Protein AF-A0A9N9KT60-F1 (afdb_monomer_lite)

Radius of gyration: 38.09 Å; chains: 1; bounding box: 102×73×119 Å

Sequence (623 aa):
MNALSALSAADTALGFARRCEEIFPVCWDRQRRAEESPPPTPITPPEFSTECLLVSTRLYSTKSLHDNIRYYNENNTSTMSHNQLKNRVRADYPFQLEYRTRWNDNDMYQHMNNSVYNFLFDSVVNAYLIQECGLKPATSSQYGLVVHSHGDFFGSIAFPAVADLALRVKKLGKSSVTYEIGLFERGEEKVKAVGELVHVFVDRETGRPALNGMEERLKTGLTKIYIPLSPNTPLLCTSSSLGPLVCDTFDLRPRKLPLTMGSTIHHEEKVGVAGKIDSDEEARMQQVESIDEKSPIDTVPPSALPAKVFEAPEFIRNMTAEERVEVEARLKRKLDIRLMPMIVLMYIMNYLDRNNIAAAKLAGIETDLNLSDTEFQTSVSILFVGYLLMQVPSNLFLNKIGKPAIYLPSCMVVWGLISAATAACQNYGGLIACRFMLGFVEAAYFPGCLYYLSCWYTRKELGFRTAVFYSGALISGAFSGLIAAGIKSGMDGAHGLRAWRWLFIIEGAITVGIAAAAFFILPNFPNTTTWLTDEERRLAVWRLEEDIGQEDWVDSKKQSFKEGLKLAFSDVKTYVLMVLLFGIVASGTVTNFFPYVSVPVPISAFHLGWGDREDTNEKIAPW

InterPro domains:
  IPR011701 Major facilitator superfamily [PF07690] (344-597)
  IPR020846 Major facilitator superfamily domain [PS50850] (339-623)
  IPR029069 HotDog domain superfamily [SSF54637] (90-210)
  IPR036259 MFS transporter superfamily [G3DSA:1.20.1250.20] (329-536)
  IPR036259 MFS transporter superfamily [SSF103473] (322-595)

Organism: NCBI:txid746836

Secondary structure (DSSP, 8-state):
-HHHHHHHHHHHHHHHHHHHHHHHHHHHHHHHHHSSSPPPPPPPPPP----SS-SSS-SS-THHHHHHHHHHHHS-TTSPPHHHHHT--GGG-SEEEEEE--GGGB-TTSSB-HHHHHHHHHHHHHHHHHHTS---TTT-SEEEEEEEEEEEESS---TTPEEEEEEEEEEE-SSEEEEEEEEEETT--SEEEEEEEEEEEEETTTSS--TT-S-HHHHHHHHTTB----SS-----------------------------------------------SSSTTSS-------------PPP--------PPPHHHHTS-HHHHHHHHHHHHHHHHHHHHHHHHHHHHHHHHHHHHHHHHHHTTHHHHHT--HHHHHHHHHHHHHHHHHHHHHHHHHHHHH--HHHHHHHHHHHHHHHHHHHTT--SHHHHHHHHHHHHHHHTTHHHHHHHHHHTTS-HHHHHHHHHHHHHHHHHHHHHHHHHHHHHHHH-TTGGG--HHHHHHHHHHHHHHHHHHHHHHHS---GGG-SSS-HHHHHHHHHHHHHHHSS-----TTT--HHHHHHHHHH-HHHHHHHHHHHHHHHHHHHHHHHHHHHS---GGGGSS-SS--------PPP-

pLDDT: mean 70.3, std 26.86, range [19.84, 97.56]

Structure (mmCIF, N/CA/C/O backbone):
data_AF-A0A9N9KT60-F1
#
_entry.id   AF-A0A9N9KT60-F1
#
loop_
_atom_site.group_PDB
_atom_site.id
_atom_site.type_symbol
_atom_site.label_atom_id
_atom_site.label_alt_id
_atom_site.label_comp_id
_atom_site.label_asym_id
_atom_site.label_entity_id
_atom_site.label_seq_id
_atom_site.pdbx_PDB_ins_code
_atom_site.Cartn_x
_atom_site.Cartn_y
_atom_site.Cartn_z
_atom_site.occupancy
_atom_site.B_iso_or_equiv
_atom_site.auth_seq_id
_atom_site.auth_comp_id
_atom_site.auth_asym_id
_atom_site.auth_atom_id
_atom_site.pdbx_PDB_model_num
ATOM 1 N N . MET A 1 1 ? -11.075 -34.601 1.779 1.00 37.25 1 MET A N 1
ATOM 2 C CA . MET A 1 1 ? -9.702 -34.911 1.318 1.00 37.25 1 MET A CA 1
ATOM 3 C C . MET A 1 1 ? -8.693 -33.766 1.493 1.00 37.25 1 MET A C 1
ATOM 5 O O . MET A 1 1 ? -7.516 -34.075 1.538 1.00 37.25 1 MET A O 1
ATOM 9 N N . ASN A 1 2 ? -9.093 -32.500 1.706 1.00 39.75 2 ASN A N 1
ATOM 10 C CA . ASN A 1 2 ? -8.143 -31.365 1.767 1.00 39.75 2 ASN A CA 1
ATOM 11 C C . ASN A 1 2 ? -7.704 -30.914 3.181 1.00 39.75 2 ASN A C 1
ATOM 13 O O . ASN A 1 2 ? -6.847 -30.047 3.295 1.00 39.75 2 ASN A O 1
ATOM 17 N N . ALA A 1 3 ? -8.251 -31.492 4.259 1.00 29.56 3 ALA A N 1
ATOM 18 C CA . ALA A 1 3 ? -7.809 -31.195 5.632 1.00 29.56 3 ALA A CA 1
ATOM 19 C C . ALA A 1 3 ? -6.598 -32.050 6.061 1.00 29.56 3 ALA A C 1
ATOM 21 O O . ALA A 1 3 ? -5.699 -31.568 6.742 1.00 29.56 3 ALA A O 1
ATOM 22 N N . LEU A 1 4 ? -6.528 -33.303 5.593 1.00 28.27 4 LEU A N 1
ATOM 23 C CA . LEU A 1 4 ? -5.442 -34.237 5.918 1.00 28.27 4 LEU A CA 1
ATOM 24 C C . LEU A 1 4 ? -4.111 -33.866 5.240 1.00 28.27 4 LEU A C 1
ATOM 26 O O . LEU A 1 4 ? -3.049 -34.096 5.810 1.00 28.27 4 LEU A O 1
ATOM 30 N N . SER A 1 5 ? -4.151 -33.235 4.062 1.00 31.89 5 SER A N 1
ATOM 31 C CA . SER A 1 5 ? -2.949 -32.754 3.366 1.00 31.89 5 SER A CA 1
ATOM 32 C C . SER A 1 5 ? -2.346 -31.500 4.011 1.00 31.89 5 SER A C 1
ATOM 34 O O . SER A 1 5 ? -1.130 -31.337 4.000 1.00 31.89 5 SER A O 1
ATOM 36 N N . ALA A 1 6 ? -3.176 -30.634 4.606 1.00 34.56 6 ALA A N 1
ATOM 37 C CA . ALA A 1 6 ? -2.720 -29.444 5.327 1.00 34.56 6 ALA A CA 1
ATOM 38 C C . ALA A 1 6 ? -2.095 -29.801 6.687 1.00 34.56 6 ALA A C 1
ATOM 40 O O . ALA A 1 6 ? -1.053 -29.257 7.039 1.00 34.56 6 ALA A O 1
ATOM 41 N N . LEU A 1 7 ? -2.677 -30.775 7.399 1.00 32.62 7 LEU A N 1
ATOM 42 C CA . LEU A 1 7 ? -2.100 -31.343 8.624 1.00 32.62 7 LEU A CA 1
ATOM 43 C C . LEU A 1 7 ? -0.757 -32.036 8.351 1.00 32.62 7 LEU A C 1
ATOM 45 O O . LEU A 1 7 ? 0.217 -31.772 9.044 1.00 32.62 7 LEU A O 1
ATOM 49 N N . SER A 1 8 ? -0.655 -32.815 7.269 1.00 30.48 8 SER A N 1
ATOM 50 C CA . SER A 1 8 ? 0.608 -33.455 6.872 1.00 30.48 8 SER A CA 1
ATOM 51 C C . SER A 1 8 ? 1.714 -32.445 6.523 1.00 30.48 8 SER A C 1
ATOM 53 O O . SER A 1 8 ? 2.874 -32.658 6.880 1.00 30.48 8 SER A O 1
ATOM 55 N N . ALA A 1 9 ? 1.379 -31.329 5.869 1.00 36.56 9 ALA A N 1
ATOM 56 C CA . ALA A 1 9 ? 2.341 -30.271 5.558 1.00 36.56 9 ALA A CA 1
ATOM 57 C C . ALA A 1 9 ? 2.773 -29.482 6.809 1.00 36.56 9 ALA A C 1
ATOM 59 O O . ALA A 1 9 ? 3.954 -29.154 6.942 1.00 36.56 9 ALA A O 1
ATOM 60 N N . ALA A 1 10 ? 1.849 -29.231 7.744 1.00 37.25 10 ALA A N 1
ATOM 61 C CA . ALA A 1 10 ? 2.145 -28.600 9.029 1.00 37.25 10 ALA A CA 1
ATOM 62 C C . ALA A 1 10 ? 3.043 -29.487 9.909 1.00 37.25 10 ALA A C 1
ATOM 64 O O . ALA A 1 10 ? 4.040 -28.998 10.435 1.00 37.25 10 ALA A O 1
ATOM 65 N N . ASP A 1 11 ? 2.775 -30.794 9.975 1.00 35.06 11 ASP A N 1
ATOM 66 C CA . ASP A 1 11 ? 3.613 -31.761 10.698 1.00 35.06 11 ASP A CA 1
ATOM 67 C C . ASP A 1 11 ? 5.013 -31.889 10.081 1.00 35.06 11 ASP A C 1
ATOM 69 O O . ASP A 1 11 ? 6.009 -32.022 10.793 1.00 35.06 11 ASP A O 1
ATOM 73 N N . THR A 1 12 ? 5.119 -31.779 8.753 1.00 39.88 12 THR A N 1
ATOM 74 C CA . THR A 1 12 ? 6.415 -31.788 8.056 1.00 39.88 12 THR A CA 1
ATOM 75 C C . THR A 1 12 ? 7.217 -30.513 8.347 1.00 39.88 12 THR A C 1
ATOM 77 O O . THR A 1 12 ? 8.428 -30.583 8.561 1.00 39.88 12 THR A O 1
ATOM 80 N N . ALA A 1 13 ? 6.554 -29.354 8.424 1.00 36.59 13 ALA A N 1
ATOM 81 C CA . ALA A 1 13 ? 7.180 -28.078 8.775 1.00 36.59 13 ALA A CA 1
ATOM 82 C C . ALA A 1 13 ? 7.612 -28.021 10.253 1.00 36.59 13 ALA A C 1
ATOM 84 O O . ALA A 1 13 ? 8.724 -27.584 10.549 1.00 36.59 13 ALA A O 1
ATOM 85 N N . LEU A 1 14 ? 6.788 -28.537 11.173 1.00 40.00 14 LEU A N 1
ATOM 86 C CA . LEU A 1 14 ? 7.138 -28.701 12.590 1.00 40.00 14 LEU A CA 1
ATOM 87 C C . LEU A 1 14 ? 8.281 -29.708 12.787 1.00 40.00 14 LEU A C 1
ATOM 89 O O . LEU A 1 14 ? 9.169 -29.485 13.610 1.00 40.00 14 LEU A O 1
ATOM 93 N N . GLY A 1 15 ? 8.307 -30.788 12.001 1.00 32.34 15 GLY A N 1
ATOM 94 C CA . GLY A 1 15 ? 9.401 -31.759 11.996 1.00 32.34 15 GLY A CA 1
ATOM 95 C C . GLY A 1 15 ? 10.727 -31.181 11.488 1.00 32.34 15 GLY A C 1
ATOM 96 O O . GLY A 1 15 ? 11.787 -31.531 12.008 1.00 32.34 15 GLY A O 1
ATOM 97 N N . PHE A 1 16 ? 10.683 -30.272 10.510 1.00 36.06 16 PHE A N 1
ATOM 98 C CA . PHE A 1 16 ? 11.863 -29.550 10.029 1.00 36.06 16 PHE A CA 1
ATOM 99 C C . PHE A 1 16 ? 12.355 -28.520 11.057 1.00 36.06 16 PHE A C 1
ATOM 101 O O . PHE A 1 16 ? 13.548 -28.482 11.351 1.00 36.06 16 PHE A O 1
ATOM 108 N N . ALA A 1 17 ? 11.443 -27.766 11.682 1.00 37.75 17 ALA A N 1
ATOM 109 C CA . ALA A 1 17 ? 11.772 -26.813 12.743 1.00 37.75 17 ALA A CA 1
ATOM 110 C C . ALA A 1 17 ? 12.437 -27.491 13.957 1.00 37.75 17 ALA A C 1
ATOM 112 O O . ALA A 1 17 ? 13.467 -27.013 14.428 1.00 37.75 17 ALA A O 1
ATOM 113 N N . ARG A 1 18 ? 11.938 -28.660 14.390 1.00 36.78 18 ARG A N 1
ATOM 114 C CA . ARG A 1 18 ? 12.568 -29.448 15.468 1.00 36.78 18 ARG A CA 1
ATOM 115 C C . ARG A 1 18 ? 13.970 -29.950 15.113 1.00 36.78 18 ARG A C 1
ATOM 117 O O . ARG A 1 18 ? 14.851 -29.931 15.962 1.00 36.78 18 ARG A O 1
ATOM 124 N N . ARG A 1 19 ? 14.223 -30.344 13.856 1.00 38.53 19 ARG A N 1
ATOM 125 C CA . ARG A 1 19 ? 15.587 -30.712 13.416 1.00 38.53 19 ARG A CA 1
ATOM 126 C C . ARG A 1 19 ? 16.529 -29.512 13.363 1.00 38.53 19 ARG A C 1
ATOM 128 O O . ARG A 1 19 ? 17.721 -29.672 13.599 1.00 38.53 19 ARG A O 1
ATOM 135 N N . CYS A 1 20 ? 16.023 -28.317 13.068 1.00 36.75 20 CYS A N 1
ATOM 136 C CA . CYS A 1 20 ? 16.818 -27.092 13.136 1.00 36.75 20 CYS A CA 1
ATOM 137 C C . CYS A 1 20 ? 17.174 -26.711 14.586 1.00 36.75 20 CYS A C 1
ATOM 139 O O . CYS A 1 20 ? 18.294 -26.255 14.821 1.00 36.75 20 CYS A O 1
ATOM 141 N N . GLU A 1 21 ? 16.284 -26.961 15.553 1.00 40.12 21 GLU A N 1
ATOM 142 C CA . GLU A 1 21 ? 16.563 -26.784 16.989 1.00 40.12 21 GLU A CA 1
ATOM 143 C C . GLU A 1 21 ? 17.628 -27.761 17.520 1.00 40.12 21 GLU A C 1
ATOM 145 O O . GLU A 1 21 ? 18.407 -27.386 18.391 1.00 40.12 21 GLU A O 1
ATOM 150 N N . GLU A 1 22 ? 17.741 -28.973 16.966 1.00 42.12 22 GLU A N 1
ATOM 151 C CA . GLU A 1 22 ? 18.789 -29.940 17.344 1.00 42.12 22 GLU A CA 1
ATOM 152 C C . GLU A 1 22 ? 20.184 -29.586 16.786 1.00 42.12 22 GLU A C 1
ATOM 154 O O . GLU A 1 22 ? 21.204 -29.957 17.370 1.00 42.12 22 GLU A O 1
ATOM 159 N N . ILE A 1 23 ? 20.258 -28.846 15.672 1.00 42.62 23 ILE A N 1
ATOM 160 C CA . ILE A 1 23 ? 21.524 -28.477 15.006 1.00 42.62 23 ILE A CA 1
ATOM 161 C C . ILE A 1 23 ? 22.126 -27.189 15.596 1.00 42.62 23 ILE A C 1
ATOM 163 O O . ILE A 1 23 ? 23.350 -27.034 15.646 1.00 42.62 23 ILE A O 1
ATOM 167 N N . PHE A 1 24 ? 21.283 -26.278 16.088 1.00 35.66 24 PHE A N 1
ATOM 168 C CA . PHE A 1 24 ? 21.702 -24.976 16.616 1.00 35.66 24 PHE A CA 1
ATOM 169 C C . PHE A 1 24 ? 22.724 -25.050 17.776 1.00 35.66 24 PHE A C 1
ATOM 171 O O . PHE A 1 24 ? 23.719 -24.322 17.721 1.00 35.66 24 PHE A O 1
ATOM 178 N N . PRO A 1 25 ? 22.584 -25.948 18.775 1.00 39.69 25 PRO A N 1
ATOM 179 C CA . PRO A 1 25 ? 23.552 -26.085 19.868 1.00 39.69 25 PRO A CA 1
ATOM 180 C C . PRO A 1 25 ? 24.926 -26.577 19.393 1.00 39.69 25 PRO A C 1
ATOM 182 O O . PRO A 1 25 ? 25.958 -26.131 19.891 1.00 39.69 25 PRO A O 1
ATOM 185 N N . VAL A 1 26 ? 24.955 -27.454 18.383 1.00 44.00 26 VAL A N 1
ATOM 186 C CA . VAL A 1 26 ? 26.191 -28.050 17.847 1.00 44.00 26 VAL A CA 1
ATOM 187 C C . VAL A 1 26 ? 26.995 -27.032 17.031 1.00 44.00 26 VAL A C 1
ATOM 189 O O . VAL A 1 26 ? 28.226 -27.020 17.093 1.00 44.00 26 VAL A O 1
ATOM 192 N N . CYS A 1 27 ? 26.316 -26.149 16.292 1.00 36.75 27 CYS A N 1
ATOM 193 C CA . CYS A 1 27 ? 26.954 -25.031 15.593 1.00 36.75 27 CYS A CA 1
ATOM 194 C C . CYS A 1 27 ? 27.453 -23.953 16.569 1.00 36.75 27 CYS A C 1
ATOM 196 O O . CYS A 1 27 ? 28.562 -23.446 16.396 1.00 36.75 27 CYS A O 1
ATOM 198 N N . TRP A 1 28 ? 26.687 -23.671 17.626 1.00 37.22 28 TRP A N 1
ATOM 199 C CA . TRP A 1 28 ? 27.040 -22.693 18.657 1.00 37.22 28 TRP A CA 1
ATOM 200 C C . TRP A 1 28 ? 28.289 -23.101 19.462 1.00 37.22 28 TRP A C 1
ATOM 202 O O . TRP A 1 28 ? 29.203 -22.296 19.642 1.00 37.22 28 TRP A O 1
ATOM 212 N N . ASP A 1 29 ? 28.416 -24.377 19.846 1.00 37.28 29 ASP A N 1
ATOM 213 C CA . ASP A 1 29 ? 29.601 -24.898 20.554 1.00 37.28 29 ASP A CA 1
ATOM 214 C C . ASP A 1 29 ? 30.867 -24.975 19.686 1.00 37.28 29 ASP A C 1
ATOM 216 O O . ASP A 1 29 ? 31.990 -25.054 20.202 1.00 37.28 29 ASP A O 1
ATOM 220 N N . ARG A 1 30 ? 30.712 -24.969 18.357 1.00 35.38 30 ARG A N 1
ATOM 221 C CA . ARG A 1 30 ? 31.836 -24.916 17.414 1.00 35.38 30 ARG A CA 1
ATOM 222 C C . ARG A 1 30 ? 32.370 -23.495 17.257 1.00 35.38 30 ARG A C 1
ATOM 224 O O . ARG A 1 30 ? 33.575 -23.319 17.118 1.00 35.38 30 ARG A O 1
ATOM 231 N N . GLN A 1 31 ? 31.481 -22.507 17.325 1.00 33.47 31 GLN A N 1
ATOM 232 C CA . GLN A 1 31 ? 31.816 -21.088 17.242 1.00 33.47 31 GLN A CA 1
ATOM 233 C C . GLN A 1 31 ? 32.456 -20.589 18.547 1.00 33.47 31 GLN A C 1
ATOM 235 O O . GLN A 1 31 ? 33.482 -19.920 18.506 1.00 33.47 31 GLN A O 1
ATOM 240 N N . ARG A 1 32 ? 31.962 -21.056 19.702 1.00 32.38 32 ARG A N 1
ATOM 241 C CA . ARG A 1 32 ? 32.547 -20.768 21.022 1.00 32.38 32 ARG A CA 1
ATOM 242 C C . ARG A 1 32 ? 33.983 -21.287 21.178 1.00 32.38 32 ARG A C 1
ATOM 244 O O . ARG A 1 32 ? 34.832 -20.601 21.728 1.00 32.38 32 ARG A O 1
ATOM 251 N N . ARG A 1 33 ? 34.283 -22.475 20.633 1.00 34.97 33 ARG A N 1
ATOM 252 C CA . ARG A 1 33 ? 35.643 -23.052 20.638 1.00 34.97 33 ARG A CA 1
ATOM 253 C C . ARG A 1 33 ? 36.630 -22.338 19.710 1.00 34.97 33 ARG A C 1
ATOM 255 O O . ARG A 1 33 ? 37.832 -22.483 19.901 1.00 34.97 33 ARG A O 1
ATOM 262 N N . ALA A 1 34 ? 36.147 -21.588 18.718 1.00 39.56 34 ALA A N 1
ATOM 263 C CA . ALA A 1 34 ? 36.998 -20.781 17.843 1.00 39.56 34 ALA A CA 1
ATOM 264 C C . ALA A 1 34 ? 37.395 -19.432 18.479 1.00 39.56 34 ALA A C 1
ATOM 266 O O . ALA A 1 34 ? 38.388 -18.839 18.069 1.00 39.56 34 ALA A O 1
ATOM 267 N N . GLU A 1 35 ? 36.661 -18.966 19.494 1.00 38.12 35 GLU A N 1
ATOM 268 C CA . GLU A 1 35 ? 36.920 -17.698 20.196 1.00 38.12 35 GLU A CA 1
ATOM 269 C C . GLU A 1 35 ? 37.897 -17.835 21.384 1.00 38.12 35 GLU A C 1
ATOM 271 O O . GLU A 1 35 ? 38.380 -16.830 21.897 1.00 38.12 35 GLU A O 1
ATOM 276 N N . GLU A 1 36 ? 38.249 -19.058 21.801 1.00 36.78 36 GLU A N 1
ATOM 277 C CA . GLU A 1 36 ? 39.153 -19.316 22.940 1.00 36.78 36 GLU A CA 1
ATOM 278 C C . GLU A 1 36 ? 40.657 -19.361 22.576 1.00 36.78 36 GLU A C 1
ATOM 280 O O . GLU A 1 36 ? 41.501 -19.553 23.453 1.00 36.78 36 GLU A O 1
ATOM 285 N N . SER A 1 37 ? 41.038 -19.159 21.309 1.00 32.53 37 SER A N 1
ATOM 286 C CA . SER A 1 37 ? 42.454 -19.070 20.904 1.00 32.53 37 SER A CA 1
ATOM 287 C C . SER A 1 37 ? 42.997 -17.629 20.974 1.00 32.53 37 SER A C 1
ATOM 289 O O . SER A 1 37 ? 42.342 -16.718 20.467 1.00 32.53 37 SER A O 1
ATOM 291 N N . PRO A 1 38 ? 44.195 -17.391 21.551 1.00 34.97 38 PRO A N 1
ATOM 292 C CA . PRO A 1 38 ? 44.741 -16.043 21.718 1.00 34.97 38 PRO A CA 1
ATOM 293 C C . PRO A 1 38 ? 45.112 -15.394 20.368 1.00 34.97 38 PRO A C 1
ATOM 295 O O . PRO A 1 38 ? 45.556 -16.095 19.455 1.00 34.97 38 PRO A O 1
ATOM 298 N N . PRO A 1 39 ? 44.966 -14.062 20.223 1.00 34.59 39 PRO A N 1
ATOM 299 C CA . PRO A 1 39 ? 45.158 -13.380 18.946 1.00 34.59 39 PRO A CA 1
ATOM 300 C C . PRO A 1 39 ? 46.648 -13.263 18.575 1.00 34.59 39 PRO A C 1
ATOM 302 O O . PRO A 1 39 ? 47.471 -12.969 19.448 1.00 34.59 39 PRO A O 1
ATOM 305 N N . PRO A 1 40 ? 47.027 -13.423 17.291 1.00 32.31 40 PRO A N 1
ATOM 306 C CA . PRO A 1 40 ? 48.353 -13.043 16.829 1.00 32.31 40 PRO A CA 1
ATOM 307 C C . PRO A 1 40 ? 48.471 -11.511 16.718 1.00 32.31 40 PRO A C 1
ATOM 309 O O . PRO A 1 40 ? 47.504 -10.797 16.458 1.00 32.31 40 PRO A O 1
ATOM 312 N N . THR A 1 41 ? 49.687 -11.017 16.938 1.00 31.31 41 THR A N 1
ATOM 313 C CA . THR A 1 41 ? 50.103 -9.603 16.918 1.00 31.31 41 THR A CA 1
ATOM 314 C C . THR A 1 41 ? 49.738 -8.849 15.627 1.00 31.31 41 THR A C 1
ATOM 316 O O . THR A 1 41 ? 49.777 -9.446 14.550 1.00 31.31 41 THR A O 1
ATOM 319 N N . PRO A 1 42 ? 49.455 -7.530 15.697 1.00 30.47 42 PRO A N 1
ATOM 320 C CA . PRO A 1 42 ? 48.937 -6.764 14.567 1.00 30.47 42 PRO A CA 1
ATOM 321 C C . PRO A 1 42 ? 50.037 -6.422 13.554 1.00 30.47 42 PRO A C 1
ATOM 323 O O . PRO A 1 42 ? 51.008 -5.738 13.875 1.00 30.47 42 PRO A O 1
ATOM 326 N N . ILE A 1 43 ? 49.845 -6.865 12.312 1.00 28.28 43 ILE A N 1
ATOM 327 C CA . ILE A 1 43 ? 50.570 -6.388 11.131 1.00 28.28 43 ILE A CA 1
ATOM 328 C C . ILE A 1 43 ? 49.713 -5.278 10.507 1.00 28.28 43 ILE A C 1
ATOM 330 O O . ILE A 1 43 ? 48.517 -5.454 10.281 1.00 28.28 43 ILE A O 1
ATOM 334 N N . THR A 1 44 ? 50.318 -4.117 10.277 1.00 29.55 44 THR A N 1
ATOM 335 C CA . THR A 1 44 ? 49.714 -2.936 9.642 1.00 29.55 44 THR A CA 1
ATOM 336 C C . THR A 1 44 ? 49.264 -3.223 8.200 1.00 29.55 44 THR A C 1
ATOM 338 O O . THR A 1 44 ? 50.045 -3.822 7.459 1.00 29.55 44 THR A O 1
ATOM 341 N N . PRO A 1 45 ? 48.078 -2.763 7.753 1.00 26.77 45 PRO A N 1
ATOM 342 C CA . PRO A 1 45 ? 47.661 -2.880 6.356 1.00 26.77 45 PRO A CA 1
ATOM 343 C C . PRO A 1 45 ? 48.160 -1.691 5.504 1.00 26.77 45 PRO A C 1
ATOM 345 O O . PRO A 1 45 ? 48.287 -0.584 6.035 1.00 26.77 45 PRO A O 1
ATOM 348 N N . PRO A 1 46 ? 48.416 -1.881 4.193 1.00 27.56 46 PRO A N 1
ATOM 349 C CA . PRO A 1 46 ? 48.685 -0.788 3.267 1.00 27.56 46 PRO A CA 1
ATOM 350 C C . PRO A 1 46 ? 47.383 -0.118 2.800 1.00 27.56 46 PRO A C 1
ATOM 352 O O . PRO A 1 46 ? 46.309 -0.719 2.772 1.00 27.56 46 PRO A O 1
ATOM 355 N N . GLU A 1 47 ? 47.517 1.156 2.446 1.00 29.56 47 GLU A N 1
ATOM 356 C CA . GLU A 1 47 ? 46.463 2.086 2.050 1.00 29.56 47 GLU A CA 1
ATOM 357 C C . GLU A 1 47 ? 45.701 1.629 0.794 1.00 29.56 47 GLU A C 1
ATOM 359 O O . GLU A 1 47 ? 46.290 1.414 -0.264 1.00 29.56 47 GLU A O 1
ATOM 364 N N . PHE A 1 48 ? 44.369 1.569 0.893 1.00 23.56 48 PHE A N 1
ATOM 365 C CA . PHE A 1 48 ? 43.470 1.635 -0.257 1.00 23.56 48 PHE A CA 1
ATOM 366 C C . PHE A 1 48 ? 42.384 2.691 -0.020 1.00 23.56 48 PHE A C 1
ATOM 368 O O . PHE A 1 48 ? 41.805 2.815 1.058 1.00 23.56 48 PHE A O 1
ATOM 375 N N . SER A 1 49 ? 42.174 3.461 -1.081 1.00 25.33 49 SER A N 1
ATOM 376 C CA . SER A 1 49 ? 41.407 4.693 -1.257 1.00 25.33 49 SER A CA 1
ATOM 377 C C . SER A 1 49 ? 40.039 4.787 -0.567 1.00 25.33 49 SER A C 1
ATOM 379 O O . SER A 1 49 ? 39.089 4.061 -0.867 1.00 25.33 49 SER A O 1
ATOM 381 N N . THR A 1 50 ? 39.925 5.815 0.266 1.00 28.62 50 THR A N 1
ATOM 382 C CA . THR A 1 50 ? 38.724 6.321 0.930 1.00 28.62 50 THR A CA 1
ATOM 383 C C . THR A 1 50 ? 37.816 7.091 -0.043 1.00 28.62 50 THR A C 1
ATOM 385 O O . THR A 1 50 ? 37.877 8.313 -0.083 1.00 28.62 50 THR A O 1
ATOM 388 N N . GLU A 1 51 ? 36.937 6.422 -0.801 1.00 29.08 51 GLU A N 1
ATOM 389 C CA . GLU A 1 51 ? 35.838 7.129 -1.507 1.00 29.08 51 GLU A CA 1
ATOM 390 C C . GLU A 1 51 ? 34.441 6.479 -1.444 1.00 29.08 51 GLU A C 1
ATOM 392 O O . GLU A 1 51 ? 33.465 7.123 -1.815 1.00 29.08 51 GLU A O 1
ATOM 397 N N . CYS A 1 52 ? 34.254 5.284 -0.871 1.00 25.14 52 CYS A N 1
ATOM 398 C CA . CYS A 1 52 ? 32.918 4.650 -0.829 1.00 25.14 52 CYS A CA 1
ATOM 399 C C . CYS A 1 52 ? 32.145 4.758 0.503 1.00 25.14 52 CYS A C 1
ATOM 401 O O . CYS A 1 52 ? 31.039 4.234 0.600 1.00 25.14 52 CYS A O 1
ATOM 403 N N . LEU A 1 53 ? 32.650 5.480 1.513 1.00 26.50 53 LEU A N 1
ATOM 404 C CA . LEU A 1 53 ? 31.963 5.667 2.810 1.00 26.50 53 LEU A CA 1
ATOM 405 C C . LEU A 1 53 ? 31.604 7.133 3.133 1.00 26.50 53 LEU A C 1
ATOM 407 O O . LEU A 1 53 ? 31.400 7.494 4.290 1.00 26.50 53 LEU A O 1
ATOM 411 N N . LEU A 1 54 ? 31.505 7.987 2.106 1.00 26.62 54 LEU A N 1
ATOM 412 C CA . LEU A 1 54 ? 31.285 9.436 2.234 1.00 26.62 54 LEU A CA 1
ATOM 413 C C . LEU A 1 54 ? 30.085 9.958 1.419 1.00 26.62 54 LEU A C 1
ATOM 415 O O . LEU A 1 54 ? 30.170 11.003 0.779 1.00 26.62 54 LEU A O 1
ATOM 419 N N . VAL A 1 55 ? 28.933 9.277 1.477 1.00 28.17 55 VAL A N 1
ATOM 420 C CA . VAL A 1 55 ? 27.670 9.820 0.915 1.00 28.17 55 VAL A CA 1
ATOM 421 C C . VAL A 1 55 ? 26.541 9.980 1.953 1.00 28.17 55 VAL A C 1
ATOM 423 O O . VAL A 1 55 ? 25.548 10.636 1.667 1.00 28.17 55 VAL A O 1
ATOM 426 N N . SER A 1 56 ? 26.714 9.548 3.211 1.00 26.84 56 SER A N 1
ATOM 427 C CA . SER A 1 56 ? 25.723 9.809 4.285 1.00 26.84 56 SER A CA 1
ATOM 428 C C . SER A 1 56 ? 26.161 10.842 5.339 1.00 26.84 56 SER A C 1
ATOM 430 O O . SER A 1 56 ? 25.377 11.185 6.222 1.00 26.84 56 SER A O 1
ATOM 432 N N . THR A 1 57 ? 27.386 11.368 5.267 1.00 27.86 57 THR A N 1
ATOM 433 C CA . THR A 1 57 ? 27.994 12.209 6.326 1.00 27.86 57 THR A CA 1
ATOM 434 C C . THR A 1 57 ? 28.477 13.576 5.831 1.00 27.86 57 THR A C 1
ATOM 436 O O . THR A 1 57 ? 29.322 14.211 6.454 1.00 27.86 57 THR A O 1
ATOM 439 N N . ARG A 1 58 ? 27.911 14.087 4.730 1.00 26.41 58 ARG A N 1
ATOM 440 C CA . ARG A 1 58 ? 28.182 15.441 4.204 1.00 26.41 58 ARG A CA 1
ATOM 441 C C . ARG A 1 58 ? 27.040 16.430 4.467 1.00 26.41 58 ARG A C 1
ATOM 443 O O . ARG A 1 58 ? 26.635 17.155 3.569 1.00 26.41 58 ARG A O 1
ATOM 450 N N . LEU A 1 59 ? 26.540 16.489 5.705 1.00 28.56 59 LEU A N 1
ATOM 451 C CA . LEU A 1 59 ? 25.661 17.588 6.145 1.00 28.56 59 LEU A CA 1
ATOM 452 C C . LEU A 1 59 ? 25.935 18.144 7.553 1.00 28.56 59 LEU A C 1
ATOM 454 O O . LEU A 1 59 ? 25.254 19.075 7.964 1.00 28.56 59 LEU A O 1
ATOM 458 N N . TYR A 1 60 ? 26.973 17.690 8.263 1.00 26.33 60 TYR A N 1
ATOM 459 C CA . TYR A 1 60 ? 27.379 18.329 9.518 1.00 26.33 60 TYR A CA 1
ATOM 460 C C . TYR A 1 60 ? 28.876 18.629 9.526 1.00 26.33 60 TYR A C 1
ATOM 462 O O . TYR A 1 60 ? 29.724 17.743 9.551 1.00 26.33 60 TYR A O 1
ATOM 470 N N . SER A 1 61 ? 29.179 19.926 9.477 1.00 29.53 61 SER A N 1
ATOM 471 C CA . SER A 1 61 ? 30.500 20.516 9.684 1.00 29.53 61 SER A CA 1
ATOM 472 C C . SER A 1 61 ? 31.133 19.984 10.977 1.00 29.53 61 SER A C 1
ATOM 474 O O . SER A 1 61 ? 30.710 20.321 12.083 1.00 29.53 61 SER A O 1
ATOM 476 N N . THR A 1 62 ? 32.176 19.165 10.847 1.00 34.16 62 THR A N 1
ATOM 477 C CA . THR A 1 62 ? 32.914 18.539 11.959 1.00 34.16 62 THR A CA 1
ATOM 478 C C . THR A 1 62 ? 33.771 19.520 12.767 1.00 34.16 62 THR A C 1
ATOM 480 O O . THR A 1 62 ? 34.266 19.158 13.832 1.00 34.16 62 THR A O 1
ATOM 483 N N . LYS A 1 63 ? 33.886 20.785 12.338 1.00 28.98 63 LYS A N 1
ATOM 484 C CA . LYS A 1 63 ? 34.502 21.853 13.145 1.00 28.98 63 LYS A CA 1
ATOM 485 C C . LYS A 1 63 ? 33.594 22.335 14.279 1.00 28.98 63 LYS A C 1
ATOM 487 O O . LYS A 1 63 ? 34.086 22.679 15.344 1.00 28.98 63 LYS A O 1
ATOM 492 N N . SER A 1 64 ? 32.272 22.269 14.098 1.00 35.31 64 SER A N 1
ATOM 493 C CA . SER A 1 64 ? 31.322 22.745 15.110 1.00 35.31 64 SER A CA 1
ATOM 494 C C . SER A 1 64 ? 31.258 21.843 16.342 1.00 35.31 64 SER A C 1
ATOM 496 O O . SER A 1 64 ? 30.921 22.330 17.411 1.00 35.31 64 SER A O 1
ATOM 498 N N . LEU A 1 65 ? 31.559 20.543 16.232 1.00 31.81 65 LEU A N 1
ATOM 499 C CA . LEU A 1 65 ? 31.363 19.606 17.343 1.00 31.81 65 LEU A CA 1
ATOM 500 C C . LEU A 1 65 ? 32.447 19.744 18.425 1.00 31.81 65 LEU A C 1
ATOM 502 O O . LEU A 1 65 ? 32.129 19.746 19.609 1.00 31.81 65 LEU A O 1
ATOM 506 N N . HIS A 1 66 ? 33.713 19.913 18.028 1.00 34.53 66 HIS A N 1
ATOM 507 C CA . HIS A 1 66 ? 34.813 20.126 18.977 1.00 34.53 66 HIS A CA 1
ATOM 508 C C . HIS A 1 66 ? 34.726 21.503 19.648 1.00 34.53 66 HIS A C 1
ATOM 510 O O . HIS A 1 66 ? 34.935 21.600 20.857 1.00 34.53 66 HIS A O 1
ATOM 516 N N . ASP A 1 67 ? 34.336 22.538 18.898 1.00 34.69 67 ASP A N 1
ATOM 517 C CA . ASP A 1 67 ? 34.128 23.878 19.452 1.00 34.69 67 ASP A CA 1
ATOM 518 C C . ASP A 1 67 ? 32.874 23.935 20.342 1.00 34.69 67 ASP A C 1
ATOM 520 O O . ASP A 1 67 ? 32.909 24.572 21.392 1.00 34.69 67 ASP A O 1
ATOM 524 N N . ASN A 1 68 ? 31.808 23.189 20.017 1.00 38.03 68 ASN A N 1
ATOM 525 C CA . ASN A 1 68 ? 30.622 23.080 20.874 1.00 38.03 68 ASN A CA 1
ATOM 526 C C . ASN A 1 68 ? 30.906 22.319 22.172 1.00 38.03 68 ASN A C 1
ATOM 528 O O . ASN A 1 68 ? 30.426 22.744 23.216 1.00 38.03 68 ASN A O 1
ATOM 532 N N . ILE A 1 69 ? 31.703 21.243 22.149 1.00 42.09 69 ILE A N 1
ATOM 533 C CA . ILE A 1 69 ? 32.091 20.512 23.370 1.00 42.09 69 ILE A CA 1
ATOM 534 C C . ILE A 1 69 ? 32.969 21.392 24.274 1.00 42.09 69 ILE A C 1
ATOM 536 O O . ILE A 1 69 ? 32.811 21.379 25.496 1.00 42.09 69 ILE A O 1
ATOM 540 N N . ARG A 1 70 ? 33.860 22.205 23.691 1.00 31.23 70 ARG A N 1
ATOM 541 C CA . ARG A 1 70 ? 34.693 23.152 24.447 1.00 31.23 70 ARG A CA 1
ATOM 542 C C . ARG A 1 70 ? 33.868 24.309 25.021 1.00 31.23 70 ARG A C 1
ATOM 544 O O . ARG A 1 70 ? 34.003 24.620 26.199 1.00 31.23 70 ARG A O 1
ATOM 551 N N . TYR A 1 71 ? 32.937 24.856 24.236 1.00 33.47 71 TYR A N 1
ATOM 552 C CA . TYR A 1 71 ? 32.005 25.901 24.670 1.00 33.47 71 TYR A CA 1
ATOM 553 C C . TYR A 1 71 ? 31.032 25.418 25.762 1.00 33.47 71 TYR A C 1
ATOM 555 O O . TYR A 1 71 ? 30.700 26.186 26.666 1.00 33.47 71 TYR A O 1
ATOM 563 N N . TYR A 1 72 ? 30.613 24.144 25.729 1.00 33.09 72 TYR A N 1
ATOM 564 C CA . TYR A 1 72 ? 29.748 23.547 26.759 1.00 33.09 72 TYR A CA 1
ATOM 565 C C . TYR A 1 72 ? 30.472 23.363 28.100 1.00 33.09 72 TYR A C 1
ATOM 567 O O . TYR A 1 72 ? 29.879 23.584 29.155 1.00 33.09 72 TYR A O 1
ATOM 575 N N . ASN A 1 73 ? 31.758 22.998 28.068 1.00 35.34 73 ASN A N 1
ATOM 576 C CA . ASN A 1 73 ? 32.552 22.768 29.278 1.00 35.34 73 ASN A CA 1
ATOM 577 C C . ASN A 1 73 ? 33.059 24.064 29.935 1.00 35.34 73 ASN A C 1
ATOM 579 O O . ASN A 1 73 ? 33.272 24.080 31.145 1.00 35.34 73 ASN A O 1
ATOM 583 N N . GLU A 1 74 ? 33.237 25.152 29.179 1.00 35.47 74 GLU A N 1
ATOM 584 C CA . GLU A 1 74 ? 33.813 26.402 29.703 1.00 35.47 74 GLU A CA 1
ATOM 585 C C . GLU A 1 74 ? 32.774 27.379 30.297 1.00 35.47 74 GLU A C 1
ATOM 587 O O . GLU A 1 74 ? 33.148 28.232 31.100 1.00 35.47 74 GLU A O 1
ATOM 592 N N . ASN A 1 75 ? 31.473 27.235 29.994 1.00 31.12 75 ASN A N 1
ATOM 593 C CA . ASN A 1 75 ? 30.442 28.219 30.380 1.00 31.12 75 ASN A CA 1
ATOM 594 C C . ASN A 1 75 ? 29.358 27.732 31.365 1.00 31.12 75 ASN A C 1
ATOM 596 O O . ASN A 1 75 ? 28.483 28.520 31.724 1.00 31.12 75 ASN A O 1
ATOM 600 N N . ASN A 1 76 ? 29.395 26.480 31.838 1.00 33.34 76 ASN A N 1
ATOM 601 C CA . ASN A 1 76 ? 28.359 25.926 32.725 1.00 33.34 76 ASN A CA 1
ATOM 602 C C . ASN A 1 76 ? 28.897 25.574 34.126 1.00 33.34 76 ASN A C 1
ATOM 604 O O . ASN A 1 76 ? 28.941 24.423 34.550 1.00 33.34 76 ASN A O 1
ATOM 608 N N . THR A 1 77 ? 29.252 26.592 34.910 1.00 35.34 77 THR A N 1
ATOM 609 C CA . THR A 1 77 ? 29.614 26.492 36.341 1.00 35.34 77 THR A CA 1
ATOM 610 C C . THR A 1 77 ? 28.415 26.191 37.263 1.00 35.34 77 THR A C 1
ATOM 612 O O . THR A 1 77 ? 28.353 26.652 38.401 1.00 35.34 77 THR A O 1
ATOM 615 N N . SER A 1 78 ? 27.434 25.409 36.797 1.00 43.12 78 SER A N 1
ATOM 616 C CA . SER A 1 78 ? 26.269 25.000 37.602 1.00 43.12 78 SER A CA 1
ATOM 617 C C . SER A 1 78 ? 25.651 23.645 37.218 1.00 43.12 78 SER A C 1
ATOM 619 O O . SER A 1 78 ? 24.521 23.341 37.605 1.00 43.12 78 SER A O 1
ATOM 621 N N . THR A 1 79 ? 26.384 22.785 36.506 1.00 51.06 79 THR A N 1
ATOM 622 C CA . THR A 1 79 ? 25.995 21.381 36.309 1.00 51.06 79 THR A CA 1
ATOM 623 C C . THR A 1 79 ? 26.642 20.543 37.412 1.00 51.06 79 THR A C 1
ATOM 625 O O . THR A 1 79 ? 27.862 20.559 37.567 1.00 51.06 79 THR A O 1
ATOM 628 N N . MET A 1 80 ? 25.840 19.845 38.227 1.00 60.94 80 MET A N 1
ATOM 629 C CA . MET A 1 80 ? 26.391 18.895 39.201 1.00 60.94 80 MET A CA 1
ATOM 630 C C . MET A 1 80 ? 27.241 17.861 38.470 1.00 60.94 80 MET A C 1
ATOM 632 O O . MET A 1 80 ? 26.867 17.394 37.396 1.00 60.94 80 MET A O 1
ATOM 636 N N . SER A 1 81 ? 28.384 17.506 39.050 1.00 71.75 81 SER A N 1
ATOM 637 C CA . SER A 1 81 ? 29.268 16.520 38.434 1.00 71.75 81 SER A CA 1
ATOM 638 C C . SER A 1 81 ? 28.561 15.165 38.323 1.00 71.75 81 SER A C 1
ATOM 640 O O . SER A 1 81 ? 27.805 14.772 39.213 1.00 71.75 81 SER A O 1
ATOM 642 N N . HIS A 1 82 ? 28.847 14.418 37.257 1.00 76.38 82 HIS A N 1
ATOM 643 C CA . HIS A 1 82 ? 28.296 13.079 37.014 1.00 76.38 82 HIS A CA 1
ATOM 644 C C . HIS A 1 82 ? 28.451 12.139 38.236 1.00 76.38 82 HIS A C 1
ATOM 646 O O . HIS A 1 82 ? 27.557 11.360 38.560 1.00 76.38 82 HIS A O 1
ATOM 652 N N . ASN A 1 83 ? 29.540 12.290 39.002 1.00 78.88 83 ASN A N 1
ATOM 653 C CA . ASN A 1 83 ? 29.775 11.550 40.247 1.00 78.88 83 ASN A CA 1
ATOM 654 C C . ASN A 1 83 ? 28.796 11.906 41.379 1.00 78.88 83 ASN A C 1
ATOM 656 O O . ASN A 1 83 ? 28.448 11.039 42.174 1.00 78.88 83 ASN A O 1
ATOM 660 N N . GLN A 1 84 ? 28.338 13.157 41.470 1.00 84.69 84 GLN A N 1
ATOM 661 C CA . GLN A 1 84 ? 27.332 13.557 42.460 1.00 84.69 84 GLN A CA 1
ATOM 662 C C . GLN A 1 84 ? 25.954 12.986 42.119 1.00 84.69 84 GLN A C 1
ATOM 664 O O . GLN A 1 84 ? 25.235 12.562 43.020 1.00 84.69 84 GLN A O 1
ATOM 669 N N . LEU A 1 85 ? 25.602 12.929 40.831 1.00 88.69 85 LEU A N 1
ATOM 670 C CA . LEU A 1 85 ? 24.337 12.348 40.375 1.00 88.69 85 LEU A CA 1
ATOM 671 C C . LEU A 1 85 ? 24.278 10.835 40.618 1.00 88.69 85 LEU A C 1
ATOM 673 O O . LEU A 1 85 ? 23.246 10.329 41.045 1.00 88.69 85 LEU A O 1
ATOM 677 N N . LYS A 1 86 ? 25.399 10.126 40.458 1.00 90.19 86 LYS A N 1
ATOM 678 C CA . LYS A 1 86 ? 25.503 8.687 40.751 1.00 90.19 86 LYS A CA 1
ATOM 679 C C . LYS A 1 86 ? 25.243 8.328 42.223 1.00 90.19 86 LYS A C 1
ATOM 681 O O . LYS A 1 86 ? 24.898 7.189 42.523 1.00 90.19 86 LYS A O 1
ATOM 686 N N . ASN A 1 87 ? 25.398 9.292 43.132 1.00 90.62 87 ASN A N 1
ATOM 687 C CA . ASN A 1 87 ? 25.180 9.114 44.570 1.00 90.62 87 ASN A CA 1
ATOM 688 C C . ASN A 1 87 ? 23.765 9.514 45.020 1.00 90.62 87 ASN A C 1
ATOM 690 O O . ASN A 1 87 ? 23.514 9.601 46.221 1.00 90.62 87 ASN A O 1
ATOM 694 N N . ARG A 1 88 ? 22.845 9.784 44.084 1.00 91.69 88 ARG A N 1
ATOM 695 C CA . ARG A 1 88 ? 21.448 10.078 44.413 1.00 91.69 88 ARG A CA 1
ATOM 696 C C . ARG A 1 88 ? 20.772 8.880 45.062 1.00 91.69 88 ARG A C 1
ATOM 698 O O . ARG A 1 88 ? 20.934 7.744 44.622 1.00 91.69 88 ARG A O 1
ATOM 705 N N . VAL A 1 89 ? 19.968 9.171 46.078 1.00 92.56 89 VAL A N 1
ATOM 706 C CA . VAL A 1 89 ? 19.167 8.187 46.812 1.00 92.56 89 VAL A CA 1
ATOM 707 C C . VAL A 1 89 ? 17.688 8.532 46.715 1.00 92.56 89 VAL A C 1
ATOM 709 O O . VAL A 1 89 ? 17.321 9.687 46.520 1.00 92.56 89 VAL A O 1
ATOM 712 N N . ARG A 1 90 ? 16.810 7.542 46.892 1.00 91.00 90 ARG A N 1
ATOM 713 C CA . ARG A 1 90 ? 15.345 7.726 46.821 1.00 91.00 90 ARG A CA 1
ATOM 714 C C . ARG A 1 90 ? 14.823 8.804 47.777 1.00 91.00 90 ARG A C 1
ATOM 716 O O . ARG A 1 90 ? 13.869 9.497 47.445 1.00 91.00 90 ARG A O 1
ATOM 723 N N . ALA A 1 91 ? 15.464 8.963 48.937 1.00 90.50 91 ALA A N 1
ATOM 724 C CA . ALA A 1 91 ? 15.108 9.967 49.941 1.00 90.50 91 ALA A CA 1
ATOM 725 C C . ALA A 1 91 ? 15.324 11.420 49.469 1.00 90.50 91 ALA A C 1
ATOM 727 O O . ALA A 1 91 ? 14.734 12.335 50.036 1.00 90.50 91 ALA A O 1
ATOM 728 N N . ASP A 1 92 ? 16.112 11.636 48.410 1.00 91.38 92 ASP A N 1
ATOM 729 C CA . ASP A 1 92 ? 16.330 12.960 47.817 1.00 91.38 92 ASP A CA 1
ATOM 730 C C . ASP A 1 92 ? 15.108 13.487 47.039 1.00 91.38 92 ASP A C 1
ATOM 732 O O . ASP A 1 92 ? 15.130 14.631 46.570 1.00 91.38 92 ASP A O 1
ATOM 736 N N . TYR A 1 93 ? 14.076 12.655 46.858 1.00 94.69 93 TYR A N 1
ATOM 737 C CA . TYR A 1 93 ? 12.919 12.904 46.004 1.00 94.69 93 TYR A CA 1
ATOM 738 C C . TYR A 1 93 ? 11.615 12.738 46.803 1.00 94.69 93 TYR A C 1
ATOM 740 O O . TYR A 1 93 ? 11.309 11.626 47.243 1.00 94.69 93 TYR A O 1
ATOM 748 N N . PRO A 1 94 ? 10.813 13.805 46.991 1.00 94.31 94 PRO A N 1
ATOM 749 C CA . PRO A 1 94 ? 9.607 13.719 47.817 1.00 94.31 94 PRO A CA 1
ATOM 750 C C . PRO A 1 94 ? 8.439 12.979 47.155 1.00 94.31 94 PRO A C 1
ATOM 752 O O . PRO A 1 94 ? 7.530 12.547 47.859 1.00 94.31 94 PRO A O 1
ATOM 755 N N . PHE A 1 95 ? 8.435 12.842 45.825 1.00 96.62 95 PHE A N 1
ATOM 756 C CA . PHE A 1 95 ? 7.399 12.110 45.098 1.00 96.62 95 PHE A CA 1
ATOM 757 C C . PHE A 1 95 ? 7.966 10.844 44.466 1.00 96.62 95 PHE A C 1
ATOM 759 O O . PHE A 1 95 ? 9.058 10.872 43.899 1.00 96.62 95 PHE A O 1
ATOM 766 N N . GLN A 1 96 ? 7.213 9.747 44.546 1.00 94.56 96 GLN A N 1
ATOM 767 C CA . GLN A 1 96 ? 7.589 8.450 43.991 1.00 94.56 96 GLN A CA 1
ATOM 768 C C . GLN A 1 96 ? 6.400 7.809 43.275 1.00 94.56 96 GLN A C 1
ATOM 770 O O . GLN A 1 96 ? 5.261 7.917 43.727 1.00 94.56 96 GLN A O 1
ATOM 775 N N . LEU A 1 97 ? 6.682 7.128 42.170 1.00 95.44 97 LEU A N 1
ATOM 776 C CA . LEU A 1 97 ? 5.717 6.409 41.352 1.00 95.44 97 LEU A CA 1
ATOM 777 C C . LEU A 1 97 ? 6.317 5.071 40.918 1.00 95.44 97 LEU A C 1
ATOM 779 O O . LEU A 1 97 ? 7.413 5.025 40.362 1.00 95.44 97 LEU A O 1
ATOM 783 N N . GLU A 1 98 ? 5.587 3.986 41.154 1.00 95.00 98 GLU A N 1
ATOM 784 C CA . GLU A 1 98 ? 5.994 2.648 40.725 1.00 95.00 98 GLU A CA 1
ATOM 785 C C . GLU A 1 98 ? 5.675 2.443 39.236 1.00 95.00 98 GLU A C 1
ATOM 787 O O . GLU A 1 98 ? 4.570 2.738 38.775 1.00 95.00 98 GLU A O 1
ATOM 792 N N . TYR A 1 99 ? 6.628 1.886 38.489 1.00 95.00 99 TYR A N 1
ATOM 793 C CA . TYR A 1 99 ? 6.444 1.426 37.119 1.00 95.00 99 TYR A CA 1
ATOM 794 C C . TYR A 1 99 ? 6.912 -0.022 36.970 1.00 95.00 99 TYR A C 1
ATOM 796 O O . TYR A 1 99 ? 8.096 -0.348 37.080 1.00 95.00 99 TYR A O 1
ATOM 804 N N . ARG A 1 100 ? 5.973 -0.917 36.664 1.00 95.75 100 ARG A N 1
ATOM 805 C CA . ARG A 1 100 ? 6.293 -2.308 36.347 1.00 95.75 100 ARG A CA 1
ATOM 806 C C . ARG A 1 100 ? 6.719 -2.412 34.886 1.00 95.75 100 ARG A C 1
ATOM 808 O O . ARG A 1 100 ? 5.921 -2.121 33.996 1.00 95.75 100 ARG A O 1
ATOM 815 N N . THR A 1 101 ? 7.957 -2.845 34.651 1.00 93.06 101 THR A N 1
ATOM 816 C CA . THR A 1 101 ? 8.473 -3.006 33.287 1.00 93.06 101 THR A CA 1
ATOM 817 C C . THR A 1 101 ? 7.678 -4.056 32.511 1.00 93.06 101 THR A C 1
ATOM 819 O O . THR A 1 101 ? 7.116 -5.002 33.074 1.00 93.06 101 THR A O 1
ATOM 822 N N . ARG A 1 102 ? 7.620 -3.876 31.194 1.00 93.25 102 ARG A N 1
ATOM 823 C CA . ARG A 1 102 ? 6.990 -4.780 30.228 1.00 93.25 102 ARG A CA 1
ATOM 824 C C . ARG A 1 102 ? 8.070 -5.428 29.376 1.00 93.25 102 ARG A C 1
ATOM 826 O O . ARG A 1 102 ? 9.111 -4.826 29.144 1.00 93.25 102 ARG A O 1
ATOM 833 N N . TRP A 1 103 ? 7.786 -6.600 28.813 1.00 89.81 103 TRP A N 1
ATOM 834 C CA . TRP A 1 103 ? 8.697 -7.252 27.862 1.00 89.81 103 TRP A CA 1
ATOM 835 C C . TRP A 1 103 ? 9.123 -6.318 26.713 1.00 89.81 103 TRP A C 1
ATOM 837 O O . TRP A 1 103 ? 10.289 -6.275 26.345 1.00 89.81 103 TRP A O 1
ATOM 847 N N . ASN A 1 104 ? 8.189 -5.504 26.209 1.00 92.69 104 ASN A N 1
ATOM 848 C CA . ASN A 1 104 ? 8.426 -4.538 25.131 1.00 92.69 104 ASN A CA 1
ATOM 849 C C . ASN A 1 104 ? 9.275 -3.318 25.540 1.00 92.69 104 ASN A C 1
ATOM 851 O O . ASN A 1 104 ? 9.613 -2.501 24.689 1.00 92.69 104 ASN A O 1
ATOM 855 N N . ASP A 1 105 ? 9.579 -3.150 26.829 1.00 91.06 105 ASP A N 1
ATOM 856 C CA . ASP A 1 105 ? 10.462 -2.074 27.281 1.00 91.06 105 ASP A CA 1
ATOM 857 C C . ASP A 1 105 ? 11.944 -2.430 27.055 1.00 91.06 105 ASP A C 1
ATOM 859 O O . ASP A 1 105 ? 12.782 -1.527 27.016 1.00 91.06 105 ASP A O 1
ATOM 863 N N . ASN A 1 106 ? 12.263 -3.720 26.873 1.00 93.00 106 ASN A N 1
ATOM 864 C CA . ASN A 1 106 ? 13.613 -4.192 26.582 1.00 93.00 106 ASN A CA 1
ATOM 865 C C . ASN A 1 106 ? 13.960 -4.014 25.092 1.00 93.00 106 ASN A C 1
ATOM 867 O O . ASN A 1 106 ? 13.143 -4.265 24.206 1.00 93.00 106 ASN A O 1
ATOM 871 N N . ASP A 1 107 ? 15.196 -3.618 24.811 1.00 89.31 107 ASP A N 1
ATOM 872 C CA . ASP A 1 107 ? 15.785 -3.620 23.478 1.00 89.31 107 ASP A CA 1
ATOM 873 C C . ASP A 1 107 ? 16.376 -4.996 23.106 1.00 89.31 107 ASP A C 1
ATOM 875 O O . ASP A 1 107 ? 16.312 -5.968 23.865 1.00 89.31 107 ASP A O 1
ATOM 879 N N . MET A 1 108 ? 16.972 -5.086 21.911 1.00 89.06 108 MET A N 1
ATOM 880 C CA . MET A 1 108 ? 17.600 -6.321 21.420 1.00 89.06 108 MET A CA 1
ATOM 881 C C . MET A 1 108 ? 18.793 -6.791 22.269 1.00 89.06 108 MET A C 1
ATOM 883 O O . MET A 1 108 ? 19.207 -7.941 22.144 1.00 89.06 108 MET A O 1
ATOM 887 N N . TYR A 1 109 ? 19.337 -5.917 23.120 1.00 87.94 109 TYR A N 1
ATOM 888 C CA . TYR A 1 109 ? 20.460 -6.196 24.009 1.00 87.94 109 TYR A CA 1
ATOM 889 C C . TYR A 1 109 ? 20.006 -6.586 25.422 1.00 87.94 109 TYR A C 1
ATOM 891 O O . TYR A 1 109 ? 20.841 -6.725 26.309 1.00 87.94 109 TYR A O 1
ATOM 899 N N . GLN A 1 110 ? 18.702 -6.822 25.624 1.00 83.56 110 GLN A N 1
ATOM 900 C CA . GLN A 1 110 ? 18.105 -7.204 26.910 1.00 83.56 110 GLN A CA 1
ATOM 901 C C . GLN A 1 110 ? 18.205 -6.112 27.990 1.00 83.56 110 GLN A C 1
ATOM 903 O O . GLN A 1 110 ? 18.154 -6.402 29.186 1.00 83.56 110 GLN A O 1
ATOM 908 N N . HIS A 1 111 ? 18.307 -4.849 27.582 1.00 88.00 111 HIS A N 1
ATOM 909 C CA . HIS A 1 111 ? 18.306 -3.686 28.469 1.00 88.00 111 HIS A CA 1
ATOM 910 C C . HIS A 1 111 ? 17.071 -2.830 28.203 1.00 88.00 111 HIS A C 1
ATOM 912 O O . HIS A 1 111 ? 16.548 -2.844 27.092 1.00 88.00 111 HIS A O 1
ATOM 918 N N . MET A 1 112 ? 16.579 -2.067 29.183 1.00 92.31 112 MET A N 1
ATOM 919 C CA . MET A 1 112 ? 15.521 -1.095 28.893 1.00 92.31 112 MET A CA 1
ATOM 920 C C . MET A 1 112 ? 16.005 -0.106 27.830 1.00 92.31 112 MET A C 1
ATOM 922 O O . MET A 1 112 ? 17.073 0.492 27.957 1.00 92.31 112 MET A O 1
ATOM 926 N N . ASN A 1 113 ? 15.200 0.080 26.788 1.00 92.81 113 ASN A N 1
ATOM 927 C CA . ASN A 1 113 ? 15.534 0.982 25.698 1.00 92.81 113 ASN A CA 1
ATOM 928 C C . ASN A 1 113 ? 15.642 2.432 26.209 1.00 92.81 113 ASN A C 1
ATOM 930 O O . ASN A 1 113 ? 14.772 2.914 26.938 1.00 92.81 113 ASN A O 1
ATOM 934 N N . ASN A 1 114 ? 16.663 3.170 25.769 1.00 89.31 114 ASN A N 1
ATOM 935 C CA . ASN A 1 114 ? 16.877 4.580 26.122 1.00 89.31 114 ASN A CA 1
ATOM 936 C C . ASN A 1 114 ? 15.652 5.481 25.859 1.00 89.31 114 ASN A C 1
ATOM 938 O O . ASN A 1 114 ? 15.429 6.455 26.583 1.00 89.31 114 ASN A O 1
ATOM 942 N N . SER A 1 115 ? 14.824 5.178 24.852 1.00 90.12 115 SER A N 1
ATOM 943 C CA . SER A 1 115 ? 13.580 5.921 24.618 1.00 90.12 115 SER A CA 1
ATOM 944 C C . SER A 1 115 ? 12.564 5.718 25.744 1.00 90.12 115 SER A C 1
ATOM 946 O O . SER A 1 115 ? 11.843 6.651 26.089 1.00 90.12 115 SER A O 1
ATOM 948 N N . VAL A 1 116 ? 12.529 4.528 26.353 1.00 93.81 116 VAL A N 1
ATOM 949 C CA . VAL A 1 116 ? 11.633 4.203 27.472 1.00 93.81 116 VAL A CA 1
ATOM 950 C C . VAL A 1 116 ? 11.988 5.030 28.700 1.00 93.81 116 VAL A C 1
ATOM 952 O O . VAL A 1 116 ? 11.087 5.598 29.303 1.00 93.81 116 VAL A O 1
ATOM 955 N N . TYR A 1 117 ? 13.272 5.224 29.011 1.00 93.19 117 TYR A N 1
ATOM 956 C CA . TYR A 1 117 ? 13.685 6.126 30.095 1.00 93.19 117 TYR A CA 1
ATOM 957 C C . TYR A 1 117 ? 13.115 7.544 29.931 1.00 93.19 117 TYR A C 1
ATOM 959 O O . TYR A 1 117 ? 12.562 8.098 30.880 1.00 93.19 117 TYR A O 1
ATOM 967 N N . ASN A 1 118 ? 13.170 8.107 28.719 1.00 91.12 118 ASN A N 1
ATOM 968 C CA . ASN A 1 118 ? 12.602 9.430 28.440 1.00 91.12 118 ASN A CA 1
ATOM 969 C C . ASN A 1 118 ? 11.073 9.451 28.598 1.00 91.12 118 ASN A C 1
ATOM 971 O O . ASN A 1 118 ? 10.531 10.397 29.170 1.00 91.12 118 ASN A O 1
ATOM 975 N N . PHE A 1 119 ? 10.376 8.396 28.157 1.00 93.56 119 PHE A N 1
ATOM 976 C CA . PHE A 1 119 ? 8.935 8.261 28.394 1.00 93.56 119 PHE A CA 1
ATOM 977 C C . PHE A 1 119 ? 8.601 8.197 29.888 1.00 93.56 119 PHE A C 1
ATOM 979 O O . PHE A 1 119 ? 7.612 8.791 30.315 1.00 93.56 119 PHE A O 1
ATOM 986 N N . LEU A 1 120 ? 9.418 7.513 30.692 1.00 95.25 120 LEU A N 1
ATOM 987 C CA . LEU A 1 120 ? 9.222 7.418 32.139 1.00 95.25 120 LEU A CA 1
ATOM 988 C C . LEU A 1 120 ? 9.458 8.763 32.838 1.00 95.25 120 LEU A C 1
ATOM 990 O O . LEU A 1 120 ? 8.677 9.120 33.723 1.00 95.25 120 LEU A O 1
ATOM 994 N N . PHE A 1 121 ? 10.467 9.535 32.417 1.00 95.06 121 PHE A N 1
ATOM 995 C CA . PHE A 1 121 ? 10.701 10.892 32.927 1.00 95.06 121 PHE A CA 1
ATOM 996 C C . PHE A 1 121 ? 9.498 11.809 32.681 1.00 95.06 121 PHE A C 1
ATOM 998 O O . PHE A 1 121 ? 9.035 12.479 33.603 1.00 95.06 121 PHE A O 1
ATOM 1005 N N . ASP A 1 122 ? 8.955 11.808 31.464 1.00 94.25 122 ASP A N 1
ATOM 1006 C CA . ASP A 1 122 ? 7.770 12.605 31.135 1.00 94.25 122 ASP A CA 1
ATOM 1007 C C . ASP A 1 122 ? 6.519 12.108 31.884 1.00 94.25 122 ASP A C 1
ATOM 1009 O O . ASP A 1 122 ? 5.739 12.898 32.423 1.00 94.25 122 ASP A O 1
ATOM 1013 N N . SER A 1 123 ? 6.359 10.786 32.002 1.00 94.88 123 SER A N 1
ATOM 1014 C CA . SER A 1 123 ? 5.204 10.168 32.662 1.00 94.88 123 SER A CA 1
ATOM 1015 C C . SER A 1 123 ? 5.118 10.518 34.145 1.00 94.88 123 SER A C 1
ATOM 1017 O O . SER A 1 123 ? 4.038 10.869 34.617 1.00 94.88 123 SER A O 1
ATOM 1019 N N . VAL A 1 124 ? 6.230 10.467 34.893 1.00 96.94 124 VAL A N 1
ATOM 1020 C CA . VAL A 1 124 ? 6.213 10.795 36.331 1.00 96.94 124 VAL A CA 1
ATOM 1021 C C . VAL A 1 124 ? 5.934 12.279 36.573 1.00 96.94 124 VAL A C 1
ATOM 1023 O O . VAL A 1 124 ? 5.180 12.620 37.487 1.00 96.94 124 VAL A O 1
ATOM 1026 N N . VAL A 1 125 ? 6.468 13.165 35.723 1.00 96.75 125 VAL A N 1
ATOM 1027 C CA . VAL A 1 125 ? 6.190 14.607 35.787 1.00 96.75 125 VAL A CA 1
ATOM 1028 C C . VAL A 1 125 ? 4.706 14.863 35.539 1.00 96.75 125 VAL A C 1
ATOM 1030 O O . VAL A 1 125 ? 4.054 15.530 36.342 1.00 96.75 125 VAL A O 1
ATOM 1033 N N . ASN A 1 126 ? 4.137 14.303 34.470 1.00 95.81 126 ASN A N 1
ATOM 1034 C CA . ASN A 1 126 ? 2.725 14.502 34.150 1.00 95.81 126 ASN A CA 1
ATOM 1035 C C . ASN A 1 126 ? 1.789 13.852 35.177 1.00 95.81 126 ASN A C 1
ATOM 1037 O O . ASN A 1 126 ? 0.775 14.455 35.529 1.00 95.81 126 ASN A O 1
ATOM 1041 N N . ALA A 1 127 ? 2.139 12.681 35.716 1.00 96.50 127 ALA A N 1
ATOM 1042 C CA . ALA A 1 127 ? 1.390 12.053 36.801 1.00 96.50 127 ALA A CA 1
ATOM 1043 C C . ALA A 1 127 ? 1.299 12.984 38.019 1.00 96.50 127 ALA A C 1
ATOM 1045 O O . ALA A 1 127 ? 0.198 13.234 38.512 1.00 96.50 127 ALA A O 1
ATOM 1046 N N . TYR A 1 128 ? 2.422 13.577 38.436 1.00 97.31 128 TYR A N 1
ATOM 1047 C CA . TYR A 1 128 ? 2.441 14.547 39.530 1.00 97.31 128 TYR A CA 1
ATOM 1048 C C . TYR A 1 128 ? 1.619 15.802 39.209 1.00 97.31 128 TYR A C 1
ATOM 1050 O O . TYR A 1 128 ? 0.811 16.252 40.022 1.00 97.31 128 TYR A O 1
ATOM 1058 N N . LEU A 1 129 ? 1.771 16.359 38.003 1.00 96.38 129 LEU A N 1
ATOM 1059 C CA . LEU A 1 129 ? 1.028 17.550 37.587 1.00 96.38 129 LEU A CA 1
ATOM 1060 C C . LEU A 1 129 ? -0.493 17.325 37.596 1.00 96.38 129 LEU A C 1
ATOM 1062 O O . LEU A 1 129 ? -1.254 18.213 37.986 1.00 96.38 129 LEU A O 1
ATOM 1066 N N . ILE A 1 130 ? -0.949 16.142 37.190 1.00 95.25 130 ILE A N 1
ATOM 1067 C CA . ILE A 1 130 ? -2.373 15.794 37.173 1.00 95.25 130 ILE A CA 1
ATOM 1068 C C . ILE A 1 130 ? -2.889 15.560 38.597 1.00 95.25 130 ILE A C 1
ATOM 1070 O O . ILE A 1 130 ? -3.924 16.113 38.972 1.00 95.25 130 ILE A O 1
ATOM 1074 N N . GLN A 1 131 ? -2.170 14.763 39.390 1.00 94.19 131 GLN A N 1
ATOM 1075 C CA . GLN A 1 131 ? -2.614 14.330 40.717 1.00 94.19 131 GLN A CA 1
ATOM 1076 C C . GLN A 1 131 ? -2.521 15.453 41.757 1.00 94.19 131 GLN A C 1
ATOM 1078 O O . GLN A 1 131 ? -3.487 15.716 42.471 1.00 94.19 131 GLN A O 1
ATOM 1083 N N . GLU A 1 132 ? -1.389 16.158 41.808 1.00 94.69 132 GLU A N 1
ATOM 1084 C CA . GLU A 1 132 ? -1.063 17.097 42.889 1.00 94.69 132 GLU A CA 1
ATOM 1085 C C . GLU A 1 132 ? -1.204 18.568 42.487 1.00 94.69 132 GLU A C 1
ATOM 1087 O O . GLU A 1 132 ? -1.543 19.412 43.322 1.00 94.69 132 GLU A O 1
ATOM 1092 N N . CYS A 1 133 ? -0.987 18.898 41.209 1.00 94.00 133 CYS A N 1
ATOM 1093 C CA . CYS A 1 133 ? -1.110 20.272 40.708 1.00 94.00 133 CYS A CA 1
ATOM 1094 C C . CYS A 1 133 ? -2.477 20.575 40.072 1.00 94.00 133 CYS A C 1
ATOM 1096 O O . CYS A 1 133 ? -2.781 21.738 39.806 1.00 94.00 133 CYS A O 1
ATOM 1098 N N . GLY A 1 134 ? -3.326 19.562 39.857 1.00 89.62 134 GLY A N 1
ATOM 1099 C CA . GLY A 1 134 ? -4.663 19.719 39.276 1.00 89.62 134 GLY A CA 1
ATOM 1100 C C . GLY A 1 134 ? -4.675 20.059 37.782 1.00 89.62 134 GLY A C 1
ATOM 1101 O O . GLY A 1 134 ? -5.683 20.573 37.290 1.00 89.62 134 GLY A O 1
ATOM 1102 N N . LEU A 1 135 ? -3.580 19.787 37.065 1.00 92.19 135 LEU A N 1
ATOM 1103 C CA . LEU A 1 135 ? -3.490 19.983 35.622 1.00 92.19 135 LEU A CA 1
ATOM 1104 C C . LEU A 1 135 ? -4.419 18.993 34.903 1.00 92.19 135 LEU A C 1
ATOM 1106 O O . LEU A 1 135 ? -4.358 17.787 35.122 1.00 92.19 135 LEU A O 1
ATOM 1110 N N . LYS A 1 136 ? -5.267 19.494 34.005 1.00 92.44 136 LYS A N 1
ATOM 1111 C CA . LYS A 1 136 ? -6.128 18.691 33.132 1.00 92.44 136 LYS A CA 1
ATOM 1112 C C . LYS A 1 136 ? -5.669 18.883 31.685 1.00 92.44 136 LYS A C 1
ATOM 1114 O O . LYS A 1 136 ? -6.029 19.897 31.083 1.00 92.44 136 LYS A O 1
ATOM 1119 N N . PRO A 1 137 ? -4.922 17.935 31.088 1.00 88.25 137 PRO A N 1
ATOM 1120 C CA . PRO A 1 137 ? -4.296 18.122 29.774 1.00 88.25 137 PRO A CA 1
ATOM 1121 C C . PRO A 1 137 ? -5.248 18.555 28.651 1.00 88.25 137 PRO A C 1
ATOM 1123 O O . PRO A 1 137 ? -4.844 19.292 27.756 1.00 88.25 137 PRO A O 1
ATOM 1126 N N . ALA A 1 138 ? -6.521 18.159 28.697 1.00 88.44 138 ALA A N 1
ATOM 1127 C CA . ALA A 1 138 ? -7.507 18.547 27.688 1.00 88.44 138 ALA A CA 1
ATOM 1128 C C . ALA A 1 138 ? -8.116 19.946 27.907 1.00 88.44 138 ALA A C 1
ATOM 1130 O O . ALA A 1 138 ? -8.494 20.592 26.934 1.00 88.44 138 ALA A O 1
ATOM 1131 N N . THR A 1 139 ? -8.221 20.422 29.154 1.00 91.19 139 THR A N 1
ATOM 1132 C CA . THR A 1 139 ? -9.082 21.572 29.502 1.00 91.19 139 THR A CA 1
ATOM 1133 C C . THR A 1 139 ? -8.385 22.694 30.264 1.00 91.19 139 THR A C 1
ATOM 1135 O O . THR A 1 139 ? -8.966 23.764 30.406 1.00 91.19 139 THR A O 1
ATOM 1138 N N . SER A 1 140 ? -7.184 22.478 30.803 1.00 91.62 140 SER A N 1
ATOM 1139 C CA . SER A 1 140 ? -6.455 23.526 31.524 1.00 91.62 140 SER A CA 1
ATOM 1140 C C . SER A 1 140 ? -6.079 24.677 30.592 1.00 91.62 140 SER A C 1
ATOM 1142 O O . SER A 1 140 ? -5.635 24.457 29.458 1.00 91.62 140 SER A O 1
ATOM 1144 N N . SER A 1 141 ? -6.232 25.903 31.099 1.00 91.50 141 SER A N 1
ATOM 1145 C CA . SER A 1 141 ? -5.870 27.147 30.409 1.00 91.50 141 SER A CA 1
ATOM 1146 C C . SER A 1 141 ? -4.376 27.227 30.106 1.00 91.50 141 SER A C 1
ATOM 1148 O O . SER A 1 141 ? -4.002 27.838 29.112 1.00 91.50 141 SER A O 1
ATOM 1150 N N . GLN A 1 142 ? -3.541 26.567 30.912 1.00 92.56 142 GLN A N 1
ATOM 1151 C CA . GLN A 1 142 ? -2.102 26.438 30.699 1.00 92.56 142 GLN A CA 1
ATOM 1152 C C . GLN A 1 142 ? -1.685 24.985 30.457 1.00 92.56 142 GLN A C 1
ATOM 1154 O O . GLN A 1 142 ? -2.315 24.047 30.952 1.00 92.56 142 GLN A O 1
ATOM 1159 N N . TYR A 1 143 ? -0.599 24.804 29.706 1.00 93.06 143 TYR A N 1
ATOM 1160 C CA . TYR A 1 143 ? 0.074 23.517 29.522 1.00 93.06 143 TYR A CA 1
ATOM 1161 C C . TYR A 1 143 ? 1.597 23.702 29.507 1.00 93.06 143 TYR A C 1
ATOM 1163 O O . TYR A 1 143 ? 2.095 24.798 29.242 1.00 93.06 143 TYR A O 1
ATOM 1171 N N . GLY A 1 144 ? 2.334 22.646 29.855 1.00 92.44 144 GLY A N 1
ATOM 1172 C CA . GLY A 1 144 ? 3.796 22.658 29.871 1.00 92.44 144 GLY A CA 1
ATOM 1173 C C . GLY A 1 144 ? 4.376 22.303 28.504 1.00 92.44 144 GLY A C 1
ATOM 1174 O O . GLY A 1 144 ? 3.979 21.308 27.905 1.00 92.44 144 GLY A O 1
ATOM 1175 N N . LEU A 1 145 ? 5.330 23.101 28.028 1.00 92.62 145 LEU A N 1
ATOM 1176 C CA . LEU A 1 145 ? 6.190 22.778 26.892 1.00 92.62 145 LEU A CA 1
ATOM 1177 C C . LEU A 1 145 ? 7.561 22.334 27.402 1.00 92.62 145 LEU A C 1
ATOM 1179 O O . LEU A 1 145 ? 8.215 23.080 28.136 1.00 92.62 145 LEU A O 1
ATOM 1183 N N . VAL A 1 146 ? 8.007 21.145 26.997 1.00 93.06 146 VAL A N 1
ATOM 1184 C CA . VAL A 1 146 ? 9.367 20.663 27.270 1.00 93.06 146 VAL A CA 1
ATOM 1185 C C . VAL A 1 146 ? 10.343 21.422 26.378 1.00 93.06 146 VAL A C 1
ATOM 1187 O O . VAL A 1 146 ? 10.348 21.241 25.164 1.00 93.06 146 VAL A O 1
ATOM 1190 N N . VAL A 1 147 ? 11.169 22.281 26.973 1.00 92.06 147 VAL A N 1
ATOM 1191 C CA . VAL A 1 147 ? 12.187 23.063 26.239 1.00 92.06 147 VAL A CA 1
ATOM 1192 C C . VAL A 1 147 ? 13.598 22.505 26.402 1.00 92.06 147 VAL A C 1
ATOM 1194 O O . VAL A 1 147 ? 14.496 22.870 25.651 1.00 92.06 147 VAL A O 1
ATOM 1197 N N . HIS A 1 148 ? 13.800 21.632 27.389 1.00 91.19 148 HIS A N 1
ATOM 1198 C CA . HIS A 1 148 ? 15.063 20.950 27.638 1.00 91.19 148 HIS A CA 1
ATOM 1199 C C . HIS A 1 148 ? 14.795 19.603 28.310 1.00 91.19 148 HIS A C 1
ATOM 1201 O O . HIS A 1 148 ? 13.982 19.526 29.234 1.00 91.19 148 HIS A O 1
ATOM 1207 N N . SER A 1 149 ? 15.495 18.567 27.853 1.00 91.12 149 SER A N 1
ATOM 1208 C CA . SER A 1 149 ? 15.481 17.226 28.431 1.00 91.12 149 SER A CA 1
ATOM 1209 C C . SER A 1 149 ? 16.886 16.643 28.351 1.00 91.12 149 SER A C 1
ATOM 1211 O O . SER A 1 149 ? 17.511 16.685 27.292 1.00 91.12 149 SER A O 1
ATOM 1213 N N . HIS A 1 150 ? 17.376 16.113 29.463 1.00 89.44 150 HIS A N 1
ATOM 1214 C CA . HIS A 1 150 ? 18.702 15.517 29.600 1.00 89.44 150 HIS A CA 1
ATOM 1215 C C . HIS A 1 150 ? 18.622 14.272 30.487 1.00 89.44 150 HIS A C 1
ATOM 1217 O O . HIS A 1 150 ? 17.762 14.202 31.363 1.00 89.44 150 HIS A O 1
ATOM 1223 N N . GLY A 1 151 ? 19.509 13.298 30.278 1.00 92.25 151 GLY A N 1
ATOM 1224 C CA . GLY A 1 151 ? 19.555 12.071 31.074 1.00 92.25 151 GLY A CA 1
ATOM 1225 C C . GLY A 1 151 ? 20.969 11.516 31.220 1.00 92.25 151 GLY A C 1
ATOM 1226 O O . GLY A 1 151 ? 21.673 11.334 30.230 1.00 92.25 151 GLY A O 1
ATOM 1227 N N . ASP A 1 152 ? 21.356 11.215 32.458 1.00 93.50 152 ASP A N 1
ATOM 1228 C CA . ASP A 1 152 ? 22.576 10.500 32.824 1.00 93.50 152 ASP A CA 1
ATOM 1229 C C . ASP A 1 152 ? 22.235 9.059 33.229 1.00 93.50 152 ASP A C 1
ATOM 1231 O O . ASP A 1 152 ? 21.368 8.828 34.074 1.00 93.50 152 ASP A O 1
ATOM 1235 N N . PHE A 1 153 ? 22.942 8.084 32.656 1.00 92.94 153 PHE A N 1
ATOM 1236 C CA . PHE A 1 153 ? 22.705 6.656 32.881 1.00 92.94 153 PHE A CA 1
ATOM 1237 C C . PHE A 1 153 ? 23.885 6.027 33.630 1.00 92.94 153 PHE A C 1
ATOM 1239 O O . PHE A 1 153 ? 25.036 6.156 33.216 1.00 92.94 153 PHE A O 1
ATOM 1246 N N . PHE A 1 154 ? 23.595 5.323 34.723 1.00 93.06 154 PHE A N 1
ATOM 1247 C CA . PHE A 1 154 ? 24.581 4.689 35.608 1.00 93.06 154 PHE A CA 1
ATOM 1248 C C . PHE A 1 154 ? 24.449 3.162 35.659 1.00 93.06 154 PHE A C 1
ATOM 1250 O O . PHE A 1 154 ? 25.392 2.480 36.061 1.00 93.06 154 PHE A O 1
ATOM 1257 N N . GLY A 1 155 ? 23.292 2.629 35.260 1.00 90.88 155 GLY A N 1
ATOM 1258 C CA . GLY A 1 155 ? 23.005 1.202 35.180 1.00 90.88 155 GLY A CA 1
ATOM 1259 C C . GLY A 1 155 ? 21.702 0.932 34.427 1.00 90.88 155 GLY A C 1
ATOM 1260 O O . GLY A 1 155 ? 20.859 1.817 34.286 1.00 90.88 155 GLY A O 1
ATOM 1261 N N . SER A 1 156 ? 21.540 -0.297 33.942 1.00 90.62 156 SER A N 1
ATOM 1262 C CA . SER A 1 156 ? 20.324 -0.718 33.242 1.00 90.62 156 SER A CA 1
ATOM 1263 C C . SER A 1 156 ? 19.273 -1.250 34.220 1.00 90.62 156 SER A C 1
ATOM 1265 O O . SER A 1 156 ? 19.618 -1.827 35.252 1.00 90.62 156 SER A O 1
ATOM 1267 N N . ILE A 1 157 ? 18.002 -1.048 33.875 1.00 92.50 157 ILE A N 1
ATOM 1268 C CA . ILE A 1 157 ? 16.846 -1.772 34.412 1.00 92.50 157 ILE A CA 1
ATOM 1269 C C . ILE A 1 157 ? 16.328 -2.633 33.256 1.00 92.50 157 ILE A C 1
ATOM 1271 O O . ILE A 1 157 ? 16.327 -2.172 32.118 1.00 92.50 157 ILE A O 1
ATOM 1275 N N . ALA A 1 158 ? 15.888 -3.860 33.508 1.00 92.25 158 ALA A N 1
ATOM 1276 C CA . ALA A 1 158 ? 15.328 -4.723 32.470 1.00 92.25 158 ALA A CA 1
ATOM 1277 C C . ALA A 1 158 ? 14.131 -5.505 33.009 1.00 92.25 158 ALA A C 1
ATOM 1279 O O . ALA A 1 158 ? 14.054 -5.803 34.201 1.00 92.25 158 ALA A O 1
ATOM 1280 N N . PHE A 1 159 ? 13.197 -5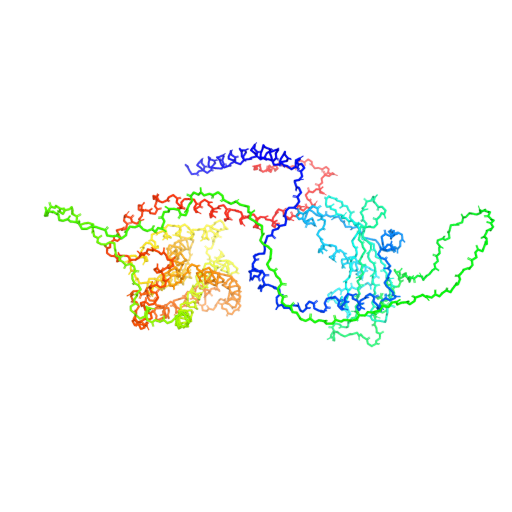.867 32.131 1.00 92.62 159 PHE A N 1
ATOM 1281 C CA . PHE A 1 159 ? 12.132 -6.800 32.483 1.00 92.62 159 PHE A CA 1
ATOM 1282 C C . PHE A 1 159 ? 12.711 -8.108 33.053 1.00 92.62 159 PHE A C 1
ATOM 1284 O O . PHE A 1 159 ? 13.645 -8.645 32.450 1.00 92.62 159 PHE A O 1
ATOM 1291 N N . PRO A 1 160 ? 12.176 -8.650 34.172 1.00 93.94 160 PRO A N 1
ATOM 1292 C CA . PRO A 1 160 ? 10.900 -8.326 34.834 1.00 93.94 160 PRO A CA 1
ATOM 1293 C C . PRO A 1 160 ? 10.986 -7.368 36.041 1.00 93.94 160 PRO A C 1
ATOM 1295 O O . PRO A 1 160 ? 10.093 -7.381 36.893 1.00 93.94 160 PRO A O 1
ATOM 1298 N N . ALA A 1 161 ? 12.042 -6.558 36.151 1.00 93.44 161 ALA A N 1
ATOM 1299 C CA . ALA A 1 161 ? 12.238 -5.665 37.291 1.00 93.44 161 ALA A CA 1
ATOM 1300 C C . ALA A 1 161 ? 11.133 -4.596 37.421 1.00 93.44 161 ALA A C 1
ATOM 1302 O O . ALA A 1 161 ? 10.445 -4.239 36.462 1.00 93.44 161 ALA A O 1
ATOM 1303 N N . VAL A 1 162 ? 10.968 -4.047 38.623 1.00 95.75 162 VAL A N 1
ATOM 1304 C CA . VAL A 1 162 ? 10.078 -2.906 38.882 1.00 95.75 162 VAL A CA 1
ATOM 1305 C C . VAL A 1 162 ? 10.942 -1.658 39.028 1.00 95.75 162 VAL A C 1
ATOM 1307 O O . VAL A 1 162 ? 11.888 -1.659 39.815 1.00 95.75 162 VAL A O 1
ATOM 1310 N N . ALA A 1 163 ? 10.642 -0.620 38.253 1.00 95.19 163 ALA A N 1
ATOM 1311 C CA . ALA A 1 163 ? 11.324 0.663 38.311 1.00 95.19 163 ALA A CA 1
ATOM 1312 C C . ALA A 1 163 ? 10.555 1.617 39.230 1.00 95.19 163 ALA A C 1
ATOM 1314 O O . ALA A 1 163 ? 9.362 1.838 39.047 1.00 95.19 163 ALA A O 1
ATOM 1315 N N . ASP A 1 164 ? 11.249 2.218 40.184 1.00 95.62 164 ASP A N 1
ATOM 1316 C CA . ASP A 1 164 ? 10.710 3.267 41.035 1.00 95.62 164 ASP A CA 1
ATOM 1317 C C . ASP A 1 164 ? 11.165 4.622 40.489 1.00 95.62 164 ASP A C 1
ATOM 1319 O O . ASP A 1 164 ? 12.359 4.940 40.460 1.00 95.62 164 ASP A O 1
ATOM 1323 N N . LEU A 1 165 ? 10.195 5.400 40.012 1.00 96.62 165 LEU A N 1
ATOM 1324 C CA . LEU A 1 165 ? 10.386 6.730 39.450 1.00 96.62 165 LEU A CA 1
ATOM 1325 C C . LEU A 1 165 ? 10.255 7.750 40.575 1.00 96.62 165 LEU A C 1
ATOM 1327 O O . LEU A 1 165 ? 9.205 7.843 41.203 1.00 96.62 165 LEU A O 1
ATOM 1331 N N . ALA A 1 166 ? 11.293 8.532 40.825 1.00 96.44 166 ALA A N 1
ATOM 1332 C CA . ALA A 1 166 ? 11.327 9.502 41.908 1.00 96.44 166 ALA A CA 1
ATOM 1333 C C . ALA A 1 166 ? 11.477 10.919 41.342 1.00 96.44 166 ALA A C 1
ATOM 1335 O O . ALA A 1 166 ? 12.301 11.144 40.463 1.00 96.44 166 ALA A O 1
ATOM 1336 N N . LEU A 1 167 ? 10.684 11.879 41.815 1.00 97.56 167 LEU A N 1
ATOM 1337 C CA . LEU A 1 167 ? 10.586 13.225 41.246 1.00 97.56 167 LEU A CA 1
ATOM 1338 C C . LEU A 1 167 ? 10.806 14.305 42.307 1.00 97.56 167 LEU A C 1
ATOM 1340 O O . LEU A 1 167 ? 10.288 14.229 43.424 1.00 97.56 167 LEU A O 1
ATOM 1344 N N . ARG A 1 168 ? 11.516 15.364 41.912 1.00 96.25 168 ARG A N 1
ATOM 1345 C CA . ARG A 1 168 ? 11.595 16.629 42.650 1.00 96.25 168 ARG A CA 1
ATOM 1346 C C . ARG A 1 168 ? 11.701 17.825 41.711 1.00 96.25 168 ARG A C 1
ATOM 1348 O O . ARG A 1 168 ? 12.113 17.693 40.559 1.00 96.25 168 ARG A O 1
ATOM 1355 N N . VAL A 1 169 ? 11.411 19.016 42.224 1.00 97.00 169 VAL A N 1
ATOM 1356 C CA . VAL A 1 169 ? 11.680 20.281 41.529 1.00 97.00 169 VAL A CA 1
ATOM 1357 C C . VAL A 1 169 ? 13.021 20.830 42.008 1.00 97.00 169 VAL A C 1
ATOM 1359 O O . VAL A 1 169 ? 13.189 21.151 43.182 1.00 97.00 169 VAL A O 1
ATOM 1362 N N . LYS A 1 170 ? 13.966 20.958 41.073 1.00 92.25 170 LYS A N 1
ATOM 1363 C CA . LYS A 1 170 ? 15.310 21.519 41.282 1.00 92.25 170 LYS A CA 1
ATOM 1364 C C . LYS A 1 170 ? 15.310 23.046 41.202 1.00 92.25 170 LYS A C 1
ATOM 1366 O O . LYS A 1 170 ? 16.046 23.708 41.928 1.00 92.25 170 LYS A O 1
ATOM 1371 N N . LYS A 1 171 ? 14.490 23.619 40.314 1.00 93.50 171 LYS A N 1
ATOM 1372 C CA . LYS A 1 171 ? 14.353 25.072 40.130 1.00 93.50 171 LYS A CA 1
ATOM 1373 C C . LYS A 1 171 ? 12.909 25.429 39.804 1.00 93.50 171 LYS A C 1
ATOM 1375 O O . LYS A 1 171 ? 12.338 24.871 38.872 1.00 93.50 171 LYS A O 1
ATOM 1380 N N . LEU A 1 172 ? 12.348 26.389 40.535 1.00 94.56 172 LEU A N 1
ATOM 1381 C CA . LEU A 1 172 ? 10.999 26.905 40.312 1.00 94.56 172 LEU A CA 1
ATOM 1382 C C . LEU A 1 172 ? 11.068 28.388 39.922 1.00 94.56 172 LEU A C 1
ATOM 1384 O O . LEU A 1 172 ? 11.427 29.237 40.734 1.00 94.56 172 LEU A O 1
ATOM 1388 N N . GLY A 1 173 ? 10.783 28.692 38.657 1.00 92.00 173 GLY A N 1
ATOM 1389 C CA . GLY A 1 173 ? 10.724 30.047 38.110 1.00 92.00 173 GLY A CA 1
ATOM 1390 C C . GLY A 1 173 ? 9.301 30.614 38.074 1.00 92.00 173 GLY A C 1
ATOM 1391 O O . GLY A 1 173 ? 8.361 30.025 38.599 1.00 92.00 173 GLY A O 1
ATOM 1392 N N . LYS A 1 174 ? 9.129 31.771 37.417 1.00 91.56 174 LYS A N 1
ATOM 1393 C CA . LYS A 1 174 ? 7.809 32.413 37.247 1.00 91.56 174 LYS A CA 1
ATOM 1394 C C . LYS A 1 174 ? 6.899 31.637 36.286 1.00 91.56 174 LYS A C 1
ATOM 1396 O O . LYS A 1 174 ? 5.727 31.429 36.587 1.00 91.56 174 LYS A O 1
ATOM 1401 N N . SER A 1 175 ? 7.456 31.213 35.152 1.00 92.19 175 SER A N 1
ATOM 1402 C CA . SER A 1 175 ? 6.743 30.470 34.099 1.00 92.19 175 SER A CA 1
ATOM 1403 C C . SER A 1 175 ? 7.457 29.179 33.701 1.00 92.19 175 SER A C 1
ATOM 1405 O O . SER A 1 175 ? 7.026 28.508 32.772 1.00 92.19 175 SER A O 1
ATOM 1407 N N . SER A 1 176 ? 8.566 28.839 34.360 1.00 94.75 176 SER A N 1
ATOM 1408 C CA . SER A 1 176 ? 9.365 27.657 34.048 1.00 94.75 176 SER A CA 1
ATOM 1409 C C . SER A 1 176 ? 9.707 26.853 35.293 1.00 94.75 176 SER A C 1
ATOM 1411 O O . SER A 1 176 ? 9.811 27.401 36.391 1.00 94.75 176 SER A O 1
ATOM 1413 N N . VAL A 1 177 ? 9.883 25.548 35.114 1.00 96.25 177 VAL A N 1
ATOM 1414 C CA . VAL A 1 177 ? 10.164 24.581 36.176 1.00 96.25 177 VAL A CA 1
ATOM 1415 C C . VAL A 1 177 ? 11.205 23.599 35.670 1.00 96.25 177 VAL A C 1
ATOM 1417 O O . VAL A 1 177 ? 11.027 23.030 34.597 1.00 96.25 177 VAL A O 1
ATOM 1420 N N . THR A 1 178 ? 12.267 23.389 36.441 1.00 96.19 178 THR A N 1
ATOM 1421 C CA . THR A 1 178 ? 13.263 22.342 36.198 1.00 96.19 178 THR A CA 1
ATOM 1422 C C . THR A 1 178 ? 13.028 21.207 37.183 1.00 96.19 178 THR A C 1
ATOM 1424 O O . THR A 1 178 ? 13.159 21.396 38.397 1.00 96.19 178 THR A O 1
ATOM 1427 N N . TYR A 1 179 ? 12.699 20.036 36.655 1.00 96.38 179 TYR A N 1
ATOM 1428 C CA . TYR A 1 179 ? 12.528 18.790 37.387 1.00 96.38 179 TYR A CA 1
ATOM 1429 C C . TYR A 1 179 ? 13.820 17.984 37.368 1.00 96.38 179 TYR A C 1
ATOM 1431 O O . TYR A 1 179 ? 14.537 17.988 36.370 1.00 96.38 179 TYR A O 1
ATOM 1439 N N . GLU A 1 180 ? 14.080 17.262 38.451 1.00 96.31 180 GLU A N 1
ATOM 1440 C CA . GLU A 1 180 ? 15.057 16.178 38.473 1.00 96.31 180 GLU A CA 1
ATOM 1441 C C . GLU A 1 180 ? 14.324 14.875 38.789 1.00 96.31 180 GLU A C 1
ATOM 1443 O O . GLU A 1 180 ? 13.519 14.823 39.726 1.00 96.31 180 GLU A O 1
ATOM 1448 N N . ILE A 1 181 ? 14.602 13.847 37.995 1.00 96.88 181 ILE A N 1
ATOM 1449 C CA . ILE A 1 181 ? 13.949 12.548 38.056 1.00 96.88 181 ILE A CA 1
ATOM 1450 C C . ILE A 1 181 ? 15.008 11.483 38.329 1.00 96.88 181 ILE A C 1
ATOM 1452 O O . ILE A 1 181 ? 15.930 11.332 37.540 1.00 96.88 181 ILE A O 1
ATOM 1456 N N . GLY A 1 182 ? 14.883 10.736 39.421 1.00 96.31 182 GLY A N 1
ATOM 1457 C CA . GLY A 1 182 ? 15.728 9.580 39.720 1.00 96.31 182 GLY A CA 1
ATOM 1458 C C . GLY A 1 182 ? 15.006 8.277 39.394 1.00 96.31 182 GLY A C 1
ATOM 1459 O O . GLY A 1 182 ? 13.859 8.095 39.792 1.00 96.31 182 GLY A O 1
ATOM 1460 N N . LEU A 1 183 ? 15.670 7.361 38.693 1.00 96.69 183 LEU A N 1
ATOM 1461 C CA . LEU A 1 183 ? 15.166 6.017 38.411 1.00 96.69 183 LEU A CA 1
ATOM 1462 C C . LEU A 1 183 ? 15.944 4.993 39.220 1.00 96.69 183 LEU A C 1
ATOM 1464 O O . LEU A 1 183 ? 17.169 4.908 39.115 1.00 96.69 183 LEU A O 1
ATOM 1468 N N . PHE A 1 184 ? 15.218 4.192 39.988 1.00 96.38 184 PHE A N 1
ATOM 1469 C CA . PHE A 1 184 ? 15.770 3.147 40.838 1.00 96.38 184 PHE A CA 1
ATOM 1470 C C . PHE A 1 184 ? 15.151 1.805 40.475 1.00 96.38 184 PHE A C 1
ATOM 1472 O O . PHE A 1 184 ? 13.988 1.730 40.093 1.00 96.38 184 PHE A O 1
ATOM 1479 N N . GLU A 1 185 ? 15.910 0.730 40.626 1.00 95.12 185 GLU A N 1
ATOM 1480 C CA . GLU A 1 185 ? 15.351 -0.618 40.567 1.00 95.12 185 GLU A CA 1
ATOM 1481 C C . GLU A 1 185 ? 14.849 -1.015 41.955 1.00 95.12 185 GLU A C 1
ATOM 1483 O O . GLU A 1 185 ? 15.497 -0.733 42.968 1.00 95.12 185 GLU A O 1
ATOM 1488 N N . ARG A 1 186 ? 13.665 -1.621 42.035 1.00 92.31 186 ARG A N 1
ATOM 1489 C CA . ARG A 1 186 ? 13.073 -2.039 43.306 1.00 92.31 186 ARG A CA 1
ATOM 1490 C C . ARG A 1 186 ? 13.958 -3.081 43.986 1.00 92.31 186 ARG A C 1
ATOM 1492 O O . ARG A 1 186 ? 14.232 -4.133 43.425 1.00 92.31 186 ARG A O 1
ATOM 1499 N N . GLY A 1 187 ? 14.363 -2.790 45.221 1.00 87.69 187 GLY A N 1
ATOM 1500 C CA . GLY A 1 187 ? 15.321 -3.607 45.973 1.00 87.69 187 GLY A CA 1
ATOM 1501 C C . GLY A 1 187 ? 16.771 -3.130 45.856 1.00 87.69 187 GLY A C 1
ATOM 1502 O O . GLY A 1 187 ? 17.608 -3.582 46.631 1.00 87.69 187 GLY A O 1
ATOM 1503 N N . GLU A 1 188 ? 17.063 -2.173 44.971 1.00 91.00 188 GLU A N 1
ATOM 1504 C CA . GLU A 1 188 ? 18.363 -1.510 44.893 1.00 91.00 188 GLU A CA 1
ATOM 1505 C C . GLU A 1 188 ? 18.295 -0.054 45.377 1.00 91.00 188 GLU A C 1
ATOM 1507 O O . GLU A 1 188 ? 17.397 0.721 45.026 1.00 91.00 188 GLU A O 1
ATOM 1512 N N . GLU A 1 189 ? 19.287 0.338 46.179 1.00 88.56 189 GLU A N 1
ATOM 1513 C CA . GLU A 1 189 ? 19.432 1.720 46.653 1.00 88.56 189 GLU A CA 1
ATOM 1514 C C . GLU A 1 189 ? 20.117 2.627 45.628 1.00 88.56 189 GLU A C 1
ATOM 1516 O O . GLU A 1 189 ? 19.896 3.838 45.623 1.00 88.56 189 GLU A O 1
ATOM 1521 N N . LYS A 1 190 ? 20.949 2.048 44.754 1.00 92.00 190 LYS A N 1
ATOM 1522 C CA . LYS A 1 190 ? 21.711 2.801 43.757 1.00 92.00 190 LYS A CA 1
ATOM 1523 C C . LYS A 1 190 ? 20.791 3.306 42.654 1.00 92.00 190 LYS A C 1
ATOM 1525 O O . LYS A 1 190 ? 19.993 2.554 42.096 1.00 92.00 190 LYS A O 1
ATOM 1530 N N . VAL A 1 191 ? 20.960 4.575 42.300 1.00 96.06 191 VAL A N 1
ATOM 1531 C CA . VAL A 1 191 ? 20.278 5.159 41.148 1.00 96.06 191 VAL A CA 1
ATOM 1532 C C . VAL A 1 191 ? 20.793 4.532 39.849 1.00 96.06 191 VAL A C 1
ATOM 1534 O O . VAL A 1 191 ? 21.995 4.339 39.658 1.00 96.06 191 VAL A O 1
ATOM 1537 N N . LYS A 1 192 ? 19.869 4.200 38.950 1.00 95.56 192 LYS A N 1
ATOM 1538 C CA . LYS A 1 192 ? 20.153 3.613 37.634 1.00 95.56 192 LYS A CA 1
ATOM 1539 C C . LYS A 1 192 ? 20.235 4.691 36.561 1.00 95.56 192 LYS A C 1
ATOM 1541 O O . LYS A 1 192 ? 21.096 4.615 35.692 1.00 95.56 192 LYS A O 1
ATOM 1546 N N . ALA A 1 193 ? 19.394 5.720 36.651 1.00 95.69 193 ALA A N 1
ATOM 1547 C CA . ALA A 1 193 ? 19.452 6.887 35.777 1.00 95.69 193 ALA A CA 1
ATOM 1548 C C . ALA A 1 193 ? 18.934 8.144 36.487 1.00 95.69 193 ALA A C 1
ATOM 1550 O O . ALA A 1 193 ? 18.065 8.050 37.354 1.00 95.69 193 ALA A O 1
ATOM 1551 N N . VAL A 1 194 ? 19.445 9.313 36.101 1.00 96.31 194 VAL A N 1
ATOM 1552 C CA . VAL A 1 194 ? 18.936 10.617 36.543 1.00 96.31 194 VAL A CA 1
ATOM 1553 C C . VAL A 1 194 ? 18.595 11.468 35.324 1.00 96.31 194 VAL A C 1
ATOM 1555 O O . VAL A 1 194 ? 19.457 11.735 34.494 1.00 96.31 194 VAL A O 1
ATOM 1558 N N . GLY A 1 195 ? 17.340 11.895 35.220 1.00 94.50 195 GLY A N 1
ATOM 1559 C CA . GLY A 1 195 ? 16.840 12.804 34.195 1.00 94.50 195 GLY A CA 1
ATOM 1560 C C . GLY A 1 195 ? 16.686 14.234 34.707 1.00 94.50 195 GLY A C 1
ATOM 1561 O O . GLY A 1 195 ? 16.345 14.457 35.868 1.00 94.50 195 GLY A O 1
ATOM 1562 N N . GLU A 1 196 ? 16.884 15.213 33.830 1.00 94.38 196 GLU A N 1
ATOM 1563 C CA . GLU A 1 196 ? 16.516 16.611 34.050 1.00 94.38 196 GLU A CA 1
ATOM 1564 C C . GLU A 1 196 ? 15.574 17.071 32.938 1.00 94.38 196 GLU A C 1
ATOM 1566 O O . GLU A 1 196 ? 15.891 16.952 31.756 1.00 94.38 196 GLU A O 1
ATOM 1571 N N . LEU A 1 197 ? 14.428 17.636 33.315 1.00 94.19 197 LEU A N 1
ATOM 1572 C CA . LEU A 1 197 ? 13.401 18.072 32.372 1.00 94.19 197 LEU A CA 1
ATOM 1573 C C . LEU A 1 197 ? 12.938 19.487 32.713 1.00 94.19 197 LEU A C 1
ATOM 1575 O O . LEU A 1 197 ? 12.686 19.801 33.875 1.00 94.19 197 LEU A O 1
ATOM 1579 N N . VAL A 1 198 ? 12.834 20.362 31.711 1.00 95.81 198 VAL A N 1
ATOM 1580 C CA . VAL A 1 198 ? 12.411 21.757 31.899 1.00 95.81 198 VAL A CA 1
ATOM 1581 C C . VAL A 1 198 ? 11.089 22.006 31.190 1.00 95.81 198 VAL A C 1
ATOM 1583 O O . VAL A 1 198 ? 11.035 22.015 29.960 1.00 95.81 198 VAL A O 1
ATOM 1586 N N . HIS A 1 199 ? 10.042 22.279 31.969 1.00 96.06 199 HIS A N 1
ATOM 1587 C CA . HIS A 1 199 ? 8.775 22.785 31.447 1.00 96.06 199 HIS A CA 1
ATOM 1588 C C . HIS A 1 199 ? 8.741 24.306 31.465 1.00 96.06 199 HIS A C 1
ATOM 1590 O O . HIS A 1 199 ? 9.056 24.928 32.479 1.00 96.06 199 HIS A O 1
ATOM 1596 N N . VAL A 1 200 ? 8.271 24.896 30.370 1.00 96.06 200 VAL A N 1
ATOM 1597 C CA . VAL A 1 200 ? 7.771 26.271 30.328 1.00 96.06 200 VAL A CA 1
ATOM 1598 C C . VAL A 1 200 ? 6.257 26.208 30.191 1.00 96.06 200 VAL A C 1
ATOM 1600 O O . VAL A 1 200 ? 5.745 25.668 29.214 1.00 96.06 200 VAL A O 1
ATOM 1603 N N . PHE A 1 201 ? 5.539 26.737 31.174 1.00 95.06 201 PHE A N 1
ATOM 1604 C CA . PHE A 1 201 ? 4.085 26.801 31.141 1.00 95.06 201 PHE A CA 1
ATOM 1605 C C . PHE A 1 201 ? 3.626 27.995 30.312 1.00 95.06 201 PHE A C 1
ATOM 1607 O O . PHE A 1 201 ? 4.045 29.135 30.542 1.00 95.06 201 PHE A O 1
ATOM 1614 N N . VAL A 1 202 ? 2.767 27.710 29.341 1.00 94.19 202 VAL A N 1
ATOM 1615 C CA . VAL A 1 202 ? 2.235 28.679 28.383 1.00 94.19 202 VAL A CA 1
ATOM 1616 C C . VAL A 1 202 ? 0.713 28.640 28.368 1.00 94.19 202 VAL A C 1
ATOM 1618 O O . VAL A 1 202 ? 0.113 27.602 28.655 1.00 94.19 202 VAL A O 1
ATOM 1621 N N . ASP A 1 203 ? 0.088 29.761 28.018 1.00 92.38 203 ASP A N 1
ATOM 1622 C CA . ASP A 1 203 ? -1.360 29.818 27.829 1.00 92.38 203 ASP A CA 1
ATOM 1623 C C . ASP A 1 203 ? -1.760 29.067 26.554 1.00 92.38 203 ASP A C 1
ATOM 1625 O O . ASP A 1 203 ? -1.117 29.187 25.507 1.00 92.38 203 ASP A O 1
ATOM 1629 N N . ARG A 1 204 ? -2.856 28.310 26.623 1.00 90.81 204 ARG A N 1
ATOM 1630 C CA . ARG A 1 204 ? -3.354 27.463 25.531 1.00 90.81 204 ARG A CA 1
ATOM 1631 C C . ARG A 1 204 ? -3.713 28.255 24.280 1.00 90.81 204 ARG A C 1
ATOM 1633 O O . ARG A 1 204 ? -3.442 27.792 23.180 1.00 90.81 204 ARG A O 1
ATOM 1640 N N . GLU A 1 205 ? -4.299 29.435 24.453 1.00 90.44 205 GLU A N 1
ATOM 1641 C CA . GLU A 1 205 ? -4.744 30.275 23.337 1.00 90.44 205 GLU A CA 1
ATOM 1642 C C . GLU A 1 205 ? -3.580 30.953 22.608 1.00 90.44 205 GLU A C 1
ATOM 1644 O O . GLU A 1 205 ? -3.623 31.119 21.392 1.00 90.44 205 GLU A O 1
ATOM 1649 N N . THR A 1 206 ? -2.533 31.349 23.337 1.00 90.75 206 THR A N 1
ATOM 1650 C CA . THR A 1 206 ? -1.449 32.175 22.780 1.00 90.75 206 THR A CA 1
ATOM 1651 C C . THR A 1 206 ? -0.169 31.391 22.502 1.00 90.75 206 THR A C 1
ATOM 1653 O O . THR A 1 206 ? 0.681 31.863 21.746 1.00 90.75 206 THR A O 1
ATOM 1656 N N . GLY A 1 207 ? 0.009 30.229 23.138 1.00 89.31 207 GLY A N 1
ATOM 1657 C CA . GLY A 1 207 ? 1.257 29.464 23.118 1.00 89.31 207 GLY A CA 1
ATOM 1658 C C . GLY A 1 207 ? 2.435 30.192 23.773 1.00 89.31 207 GLY A C 1
ATOM 1659 O O . GLY A 1 207 ? 3.584 29.807 23.562 1.00 89.31 207 GLY A O 1
ATOM 1660 N N . ARG A 1 208 ? 2.184 31.263 24.541 1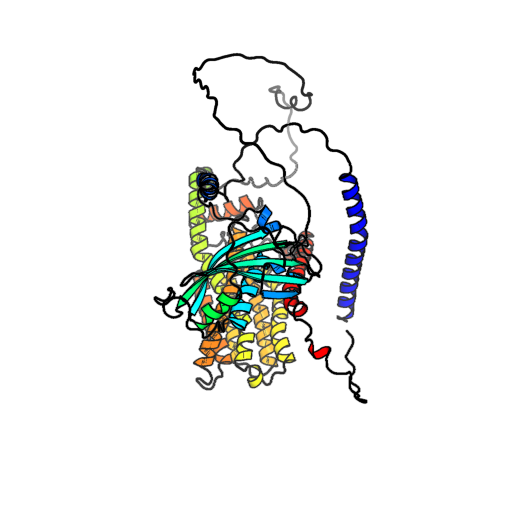.00 90.12 208 ARG A N 1
ATOM 1661 C CA . ARG A 1 208 ? 3.215 32.084 25.192 1.00 90.12 208 ARG A CA 1
ATOM 1662 C C . ARG A 1 208 ? 3.088 32.035 26.717 1.00 90.12 208 ARG A C 1
ATOM 1664 O O . ARG A 1 208 ? 1.989 31.818 27.225 1.00 90.12 208 ARG A O 1
ATOM 1671 N N . PRO A 1 209 ? 4.185 32.250 27.466 1.00 90.44 209 PRO A N 1
ATOM 1672 C CA . PRO A 1 209 ? 4.116 32.362 28.918 1.00 90.44 209 PRO A CA 1
ATOM 1673 C C . PRO A 1 209 ? 3.214 33.526 29.338 1.00 90.44 209 PRO A C 1
ATOM 1675 O O . PRO A 1 209 ? 3.395 34.648 28.859 1.00 90.44 209 PRO A O 1
ATOM 1678 N N . ALA A 1 210 ? 2.287 33.277 30.263 1.00 86.38 210 ALA A N 1
ATOM 1679 C CA . ALA A 1 210 ? 1.422 34.322 30.795 1.00 86.38 210 ALA A CA 1
ATOM 1680 C C . ALA A 1 210 ? 2.241 35.431 31.474 1.00 86.38 210 ALA A C 1
ATOM 1682 O O . ALA A 1 210 ? 3.228 35.163 32.170 1.00 86.38 210 ALA A O 1
ATOM 1683 N N . LEU A 1 211 ? 1.773 36.679 31.368 1.00 85.06 211 LEU A N 1
ATOM 1684 C CA . LEU A 1 211 ? 2.368 37.831 32.064 1.00 85.06 211 LEU A CA 1
ATOM 1685 C C . LEU A 1 211 ? 2.437 37.617 33.583 1.00 85.06 211 LEU A C 1
ATOM 1687 O O . LEU A 1 211 ? 3.395 38.054 34.223 1.00 85.06 211 LEU A O 1
ATOM 1691 N N . ASN A 1 212 ? 1.460 36.904 34.147 1.00 85.00 212 ASN A N 1
ATOM 1692 C CA . ASN A 1 212 ? 1.375 36.608 35.577 1.00 85.00 212 ASN A CA 1
ATOM 1693 C C . ASN A 1 212 ? 2.096 35.307 35.979 1.00 85.00 212 ASN A C 1
ATOM 1695 O O . ASN A 1 212 ? 2.294 35.077 37.167 1.00 85.00 212 ASN A O 1
ATOM 1699 N N . GLY A 1 213 ? 2.598 34.522 35.018 1.00 89.81 213 GLY A N 1
ATOM 1700 C CA . GLY A 1 213 ? 3.287 33.254 35.267 1.00 89.81 213 GLY A CA 1
ATOM 1701 C C . GLY A 1 213 ? 2.356 32.045 35.371 1.00 89.81 213 GLY A C 1
ATOM 1702 O O . GLY A 1 213 ? 1.263 32.038 34.807 1.00 89.81 213 GLY A O 1
ATOM 1703 N N . MET A 1 214 ? 2.827 31.006 36.063 1.00 93.25 214 MET A N 1
ATOM 1704 C CA . MET A 1 214 ? 2.047 29.795 36.339 1.00 93.25 214 MET A CA 1
ATOM 1705 C C . MET A 1 214 ? 0.818 30.090 37.204 1.00 93.25 214 MET A C 1
ATOM 1707 O O . MET A 1 214 ? 0.887 30.901 38.127 1.00 93.25 214 MET A O 1
ATOM 1711 N N . GLU A 1 215 ? -0.277 29.371 36.956 1.00 91.69 215 GLU A N 1
ATOM 1712 C CA . GLU A 1 215 ? -1.466 29.383 37.814 1.00 91.69 215 GLU A CA 1
ATOM 1713 C C . GLU A 1 215 ? -1.119 29.049 39.283 1.00 91.69 215 GLU A C 1
ATOM 1715 O O . GLU A 1 215 ? -0.289 28.179 39.565 1.00 91.69 215 GLU A O 1
ATOM 1720 N N . GLU A 1 216 ? -1.775 29.710 40.244 1.00 90.94 216 GLU A N 1
ATOM 1721 C CA . GLU A 1 216 ? -1.474 29.568 41.680 1.00 90.94 216 GLU A CA 1
ATOM 1722 C C . GLU A 1 216 ? -1.584 28.123 42.184 1.00 90.94 216 GLU A C 1
ATOM 1724 O O . GLU A 1 216 ? -0.752 27.664 42.971 1.00 90.94 216 GLU A O 1
ATOM 1729 N N . ARG A 1 217 ? -2.565 27.357 41.690 1.00 91.81 217 ARG A N 1
ATOM 1730 C CA . ARG A 1 217 ? -2.732 25.946 42.065 1.00 91.81 217 ARG A CA 1
ATOM 1731 C C . ARG A 1 217 ? -1.550 25.091 41.603 1.00 91.81 217 ARG A C 1
ATOM 1733 O O . ARG A 1 217 ? -1.030 24.287 42.377 1.00 91.81 217 ARG A O 1
ATOM 1740 N N . LEU A 1 218 ? -1.098 25.315 40.370 1.00 92.62 218 LEU A N 1
ATOM 1741 C CA . LEU A 1 218 ? 0.056 24.643 39.784 1.00 92.62 218 LEU A CA 1
ATOM 1742 C C . LEU A 1 218 ? 1.326 24.964 40.579 1.00 92.62 218 LEU A C 1
ATOM 1744 O O . LEU A 1 218 ? 2.033 24.057 41.021 1.00 92.62 218 LEU A O 1
ATOM 1748 N N . LYS A 1 219 ? 1.569 26.252 40.835 1.00 92.94 219 LYS A N 1
ATOM 1749 C CA . LYS A 1 219 ? 2.716 26.732 41.610 1.00 92.94 219 LYS A CA 1
ATOM 1750 C C . LYS A 1 219 ? 2.731 26.179 43.035 1.00 92.94 219 LYS A C 1
ATOM 1752 O O . LYS A 1 219 ? 3.781 25.742 43.510 1.00 92.94 219 LYS A O 1
ATOM 1757 N N . THR A 1 220 ? 1.576 26.143 43.697 1.00 93.94 220 THR A N 1
ATOM 1758 C CA . THR A 1 220 ? 1.440 25.593 45.052 1.00 93.94 220 THR A CA 1
ATOM 1759 C C . THR A 1 220 ? 1.776 24.102 45.070 1.00 93.94 220 THR A C 1
ATOM 1761 O O . THR A 1 220 ? 2.559 23.664 45.910 1.00 93.94 220 THR A O 1
ATOM 1764 N N . GLY A 1 221 ? 1.252 23.326 44.113 1.00 94.44 221 GLY A N 1
ATOM 1765 C CA . GLY A 1 221 ? 1.547 21.895 44.000 1.00 94.44 221 GLY A CA 1
ATOM 1766 C C . GLY A 1 221 ? 3.029 21.613 43.739 1.00 94.44 221 GLY A C 1
ATOM 1767 O O . GLY A 1 221 ? 3.620 20.753 44.384 1.00 94.44 221 GLY A O 1
ATOM 1768 N N . LEU A 1 222 ? 3.669 22.391 42.864 1.00 95.88 222 LEU A N 1
ATOM 1769 C CA . LEU A 1 222 ? 5.098 22.255 42.559 1.00 95.88 222 LEU A CA 1
ATOM 1770 C C . LEU A 1 222 ? 6.007 22.642 43.730 1.00 95.88 222 LEU A C 1
ATOM 1772 O O . LEU A 1 222 ? 7.068 22.049 43.908 1.00 95.88 222 LEU A O 1
ATOM 1776 N N . THR A 1 223 ? 5.580 23.601 44.554 1.00 95.38 223 THR A N 1
ATOM 1777 C CA . THR A 1 223 ? 6.334 24.026 45.743 1.00 95.38 223 THR A CA 1
ATOM 1778 C C . THR A 1 223 ? 6.473 22.893 46.767 1.00 95.38 223 THR A C 1
ATOM 1780 O O . THR A 1 223 ? 7.481 22.835 47.464 1.00 95.38 223 THR A O 1
ATOM 1783 N N . LYS A 1 224 ? 5.528 21.940 46.820 1.00 94.88 224 LYS A N 1
ATOM 1784 C CA . LYS A 1 224 ? 5.588 20.798 47.753 1.00 94.88 224 LYS A CA 1
ATOM 1785 C C . LYS A 1 224 ? 6.794 19.881 47.522 1.00 94.88 224 LYS A C 1
ATOM 1787 O O . LYS A 1 224 ? 7.303 19.299 48.472 1.00 94.88 224 LYS A O 1
ATOM 1792 N N . ILE A 1 225 ? 7.235 19.745 46.271 1.00 95.38 225 ILE A N 1
ATOM 1793 C CA . ILE A 1 225 ? 8.371 18.895 45.879 1.00 95.38 225 ILE A CA 1
ATOM 1794 C C . ILE A 1 225 ? 9.616 19.728 45.540 1.00 95.38 225 ILE A C 1
ATOM 1796 O O . ILE A 1 225 ? 10.552 19.221 44.919 1.00 95.38 225 ILE A O 1
ATOM 1800 N N . TYR A 1 226 ? 9.625 21.015 45.903 1.00 95.06 226 TYR A N 1
ATOM 1801 C CA . TYR A 1 226 ? 10.745 21.910 45.641 1.00 95.06 226 TYR A CA 1
ATOM 1802 C C . TYR A 1 226 ? 11.861 21.703 46.660 1.00 95.06 226 TYR A C 1
ATOM 1804 O O . TYR A 1 226 ? 11.714 22.022 47.838 1.00 95.06 226 TYR A O 1
ATOM 1812 N N . ILE A 1 227 ? 12.998 21.202 46.179 1.00 89.50 227 ILE A N 1
ATOM 1813 C CA . ILE A 1 227 ? 14.220 21.060 46.965 1.00 89.50 227 ILE A CA 1
ATOM 1814 C C . ILE A 1 227 ? 15.309 21.872 46.260 1.00 89.50 227 ILE A C 1
ATOM 1816 O O . ILE A 1 227 ? 15.853 21.415 45.248 1.00 89.50 227 ILE A O 1
ATOM 1820 N N . PRO A 1 228 ? 15.644 23.079 46.755 1.00 71.69 228 PRO A N 1
ATOM 1821 C CA . PRO A 1 228 ? 16.759 23.831 46.209 1.00 71.69 228 PRO A CA 1
ATOM 1822 C C . PRO A 1 228 ? 18.056 23.062 46.468 1.00 71.69 228 PRO A C 1
ATOM 1824 O O . PRO A 1 228 ? 18.301 22.573 47.572 1.00 71.69 228 PRO A O 1
ATOM 1827 N N . LEU A 1 229 ? 18.916 22.972 45.456 1.00 61.69 229 LEU A N 1
ATOM 1828 C CA . LEU A 1 229 ? 20.267 22.455 45.648 1.00 61.69 229 LEU A CA 1
ATOM 1829 C C . LEU A 1 229 ? 21.030 23.413 46.576 1.00 61.69 229 LEU A C 1
ATOM 1831 O O . LEU A 1 229 ? 21.391 24.514 46.163 1.00 61.69 229 LEU A O 1
ATOM 1835 N N . SER A 1 230 ? 21.260 23.012 47.830 1.00 47.66 230 SER A N 1
ATOM 1836 C CA . SER A 1 230 ? 22.186 23.724 48.718 1.00 47.66 230 SER A CA 1
ATOM 1837 C C . SER A 1 230 ? 23.600 23.635 48.131 1.00 47.66 230 SER A C 1
ATOM 1839 O O . SER A 1 230 ? 24.037 22.526 47.810 1.00 47.66 230 SER A O 1
ATOM 1841 N N . PRO A 1 231 ? 24.345 24.748 48.000 1.00 41.09 231 PRO A N 1
ATOM 1842 C CA . PRO A 1 231 ? 25.717 24.698 47.510 1.00 41.09 231 PRO A CA 1
ATOM 1843 C C . PRO A 1 231 ? 26.711 24.036 48.470 1.00 41.09 231 PRO A C 1
ATOM 1845 O O . PRO A 1 231 ? 27.820 23.774 48.037 1.00 41.09 231 PRO A O 1
ATOM 1848 N N . ASN A 1 232 ? 26.370 23.784 49.740 1.00 40.97 232 ASN A N 1
ATOM 1849 C CA . ASN A 1 232 ? 27.227 23.084 50.708 1.00 40.97 232 ASN A CA 1
ATOM 1850 C C . ASN A 1 232 ? 26.457 22.844 52.013 1.00 40.97 232 ASN A C 1
ATOM 1852 O O . ASN A 1 232 ? 26.245 23.782 52.784 1.00 40.97 232 ASN A O 1
ATOM 1856 N N . THR A 1 233 ? 26.073 21.605 52.324 1.00 29.92 233 THR A N 1
ATOM 1857 C CA . THR A 1 233 ? 25.805 21.215 53.720 1.00 29.92 233 THR A CA 1
ATOM 1858 C C . THR A 1 233 ? 26.030 19.708 53.890 1.00 29.92 233 THR A C 1
ATOM 1860 O O . THR A 1 233 ? 25.358 18.931 53.213 1.00 29.92 233 THR A O 1
ATOM 1863 N N . PRO A 1 234 ? 26.972 19.269 54.746 1.00 31.28 234 PRO A N 1
ATOM 1864 C CA . PRO A 1 234 ? 27.112 17.862 55.092 1.00 31.28 234 PRO A CA 1
ATOM 1865 C C . PRO A 1 234 ? 25.922 17.429 55.955 1.00 31.28 234 PRO A C 1
ATOM 1867 O O . PRO A 1 234 ? 25.428 18.195 56.784 1.00 31.28 234 PRO A O 1
ATOM 1870 N N . LEU A 1 235 ? 25.462 16.197 55.741 1.00 31.62 235 LEU A N 1
ATOM 1871 C CA . LEU A 1 235 ? 24.423 15.551 56.539 1.00 31.62 235 LEU A CA 1
ATOM 1872 C C . LEU A 1 235 ? 24.794 15.606 58.030 1.00 31.62 235 LEU A C 1
ATOM 1874 O O . LEU A 1 235 ? 25.846 15.120 58.443 1.00 31.62 235 LEU 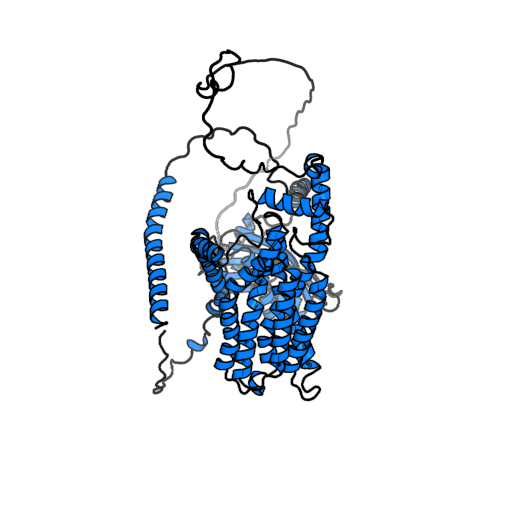A O 1
ATOM 1878 N N . LEU A 1 236 ? 23.913 16.207 58.830 1.00 24.62 236 LEU A N 1
ATOM 1879 C CA . LEU A 1 236 ? 23.933 16.150 60.288 1.00 24.62 236 LEU A CA 1
ATOM 1880 C C . LEU A 1 236 ? 23.734 14.692 60.734 1.00 24.62 236 LEU A C 1
ATOM 1882 O O . LEU A 1 236 ? 22.606 14.230 60.877 1.00 24.62 236 LEU A O 1
ATOM 1886 N N . CYS A 1 237 ? 24.834 13.979 60.978 1.00 25.69 237 CYS A N 1
ATOM 1887 C CA . CYS A 1 237 ? 24.840 12.804 61.842 1.00 25.69 237 CYS A CA 1
ATOM 1888 C C . CYS A 1 237 ? 25.172 13.251 63.267 1.00 25.69 237 CYS A C 1
ATOM 1890 O O . CYS A 1 237 ? 26.277 13.691 63.580 1.00 25.69 237 CYS A O 1
ATOM 1892 N N . THR A 1 238 ? 24.183 13.139 64.143 1.00 27.39 238 THR A N 1
ATOM 1893 C CA . THR A 1 238 ? 24.328 13.250 65.589 1.00 27.39 238 THR A CA 1
ATOM 1894 C C . THR A 1 238 ? 25.090 12.041 66.137 1.00 27.39 238 THR A C 1
ATOM 1896 O O . THR A 1 238 ? 24.512 10.966 66.219 1.00 27.39 238 THR A O 1
ATOM 1899 N N . SER A 1 239 ? 26.349 12.214 66.552 1.00 27.03 239 SER A N 1
ATOM 1900 C CA . SER A 1 239 ? 26.922 11.571 67.752 1.00 27.03 239 SER A CA 1
ATOM 1901 C C . SER A 1 239 ? 28.383 11.991 67.968 1.00 27.03 239 SER A C 1
ATOM 1903 O O . SER A 1 239 ? 29.267 11.662 67.184 1.00 27.03 239 SER A O 1
ATOM 1905 N N . SER A 1 240 ? 28.599 12.720 69.062 1.00 25.11 240 SER A N 1
ATOM 1906 C CA . SER A 1 240 ? 29.772 12.723 69.950 1.00 25.11 240 SER A CA 1
ATOM 1907 C C . SER A 1 240 ? 31.001 11.868 69.578 1.00 25.11 240 SER A C 1
ATOM 1909 O O . SER A 1 240 ? 30.941 10.643 69.651 1.00 25.11 240 SER A O 1
ATOM 1911 N N . SER A 1 241 ? 32.159 12.512 69.380 1.00 24.56 241 SER A N 1
ATOM 1912 C CA . SER A 1 241 ? 33.362 12.434 70.249 1.00 24.56 241 SER A CA 1
ATOM 1913 C C . SER A 1 241 ? 34.682 12.685 69.486 1.00 24.56 241 SER A C 1
ATOM 1915 O O . SER A 1 241 ? 34.883 12.166 68.398 1.00 24.56 241 SER A O 1
ATOM 1917 N N . LEU A 1 242 ? 35.577 13.454 70.135 1.00 27.12 242 LEU A N 1
ATOM 1918 C CA . LEU A 1 242 ? 37.029 13.633 69.902 1.00 27.12 242 LEU A CA 1
ATOM 1919 C C . LEU A 1 242 ? 37.539 14.541 68.751 1.00 27.12 242 LEU A C 1
ATOM 1921 O O . LEU A 1 242 ? 37.688 14.112 67.619 1.00 27.12 242 LEU A O 1
ATOM 1925 N N . GLY A 1 243 ? 37.950 15.765 69.132 1.00 24.55 243 GLY A N 1
ATOM 1926 C CA . GLY A 1 243 ? 39.361 16.221 69.103 1.00 24.55 243 GLY A CA 1
ATOM 1927 C C . GLY A 1 243 ? 40.003 16.678 67.770 1.00 24.55 243 GLY A C 1
ATOM 1928 O O . GLY A 1 243 ? 39.948 15.936 66.800 1.00 24.55 243 GLY A O 1
ATOM 1929 N N . PRO A 1 244 ? 40.674 17.854 67.709 1.00 29.39 244 PRO A N 1
ATOM 1930 C CA . PRO A 1 244 ? 41.057 18.520 66.459 1.00 29.39 244 PRO A CA 1
ATOM 1931 C C . PRO A 1 244 ? 42.488 18.198 66.001 1.00 29.39 244 PRO A C 1
ATOM 1933 O O . PRO A 1 244 ? 43.370 17.981 66.828 1.00 29.39 244 PRO A O 1
ATOM 1936 N N . LEU A 1 245 ? 42.752 18.299 64.695 1.00 23.70 245 LEU A N 1
ATOM 1937 C CA . LEU A 1 245 ? 44.096 18.547 64.169 1.00 23.70 245 LEU A CA 1
ATOM 1938 C C . LEU A 1 245 ? 44.038 19.539 63.001 1.00 23.70 245 LEU A C 1
ATOM 1940 O O . LEU A 1 245 ? 43.083 19.597 62.232 1.00 23.70 245 LEU A O 1
ATOM 1944 N N . VAL A 1 246 ? 45.067 20.371 62.989 1.00 22.52 246 VAL A N 1
ATOM 1945 C CA . VAL A 1 246 ? 45.208 21.713 62.425 1.00 22.52 246 VAL A CA 1
ATOM 1946 C C . VAL A 1 246 ? 46.341 21.689 61.387 1.00 22.52 246 VAL A C 1
ATOM 1948 O O . VAL A 1 246 ? 47.234 20.852 61.514 1.00 22.52 246 VAL A O 1
ATOM 1951 N N . CYS A 1 247 ? 46.329 22.669 60.466 1.00 21.36 247 CYS A N 1
ATOM 1952 C CA . CYS A 1 247 ? 47.448 23.142 59.618 1.00 21.36 247 CYS A CA 1
ATOM 1953 C C . CYS A 1 247 ? 47.846 22.248 58.412 1.00 21.36 247 CYS A C 1
ATOM 1955 O O . CYS A 1 247 ? 47.779 21.032 58.485 1.00 21.36 247 CYS A O 1
ATOM 1957 N N . ASP A 1 248 ? 48.255 22.746 57.237 1.00 22.11 248 ASP A N 1
ATOM 1958 C CA . ASP A 1 248 ? 48.722 24.082 56.851 1.00 22.11 248 ASP A CA 1
ATOM 1959 C C . ASP A 1 248 ? 48.578 24.347 55.337 1.00 22.11 248 ASP A C 1
ATOM 1961 O O . ASP A 1 248 ? 48.551 23.444 54.501 1.00 22.11 248 ASP A O 1
ATOM 1965 N N . THR A 1 249 ? 48.536 25.637 55.017 1.00 24.75 249 THR A N 1
ATOM 1966 C CA . THR A 1 249 ? 48.651 26.290 53.705 1.00 24.75 249 THR A CA 1
ATOM 1967 C C . THR A 1 249 ? 49.958 25.989 52.961 1.00 24.75 249 THR A C 1
ATOM 1969 O O . THR A 1 249 ? 51.008 25.977 53.595 1.00 24.75 249 THR A O 1
ATOM 1972 N N . PHE A 1 250 ? 49.939 25.935 51.620 1.00 22.56 250 PHE A N 1
ATOM 1973 C CA . PHE A 1 250 ? 51.111 26.295 50.804 1.00 22.56 250 PHE A CA 1
ATOM 1974 C C . PHE A 1 250 ? 50.724 26.946 49.467 1.00 22.56 250 PHE A C 1
ATOM 1976 O O . PHE A 1 250 ? 49.752 26.568 48.816 1.00 22.56 250 PHE A O 1
ATOM 1983 N N . ASP A 1 251 ? 51.510 27.959 49.113 1.00 22.95 251 ASP A N 1
ATOM 1984 C CA . ASP A 1 251 ? 51.276 29.015 48.130 1.00 22.95 251 ASP A CA 1
ATOM 1985 C C . ASP A 1 251 ? 52.328 28.961 46.985 1.00 22.95 251 ASP A C 1
ATOM 1987 O O . ASP A 1 251 ? 53.402 28.381 47.138 1.00 22.95 251 ASP A O 1
ATOM 1991 N N . LEU A 1 252 ? 52.019 29.660 45.884 1.00 24.09 252 LEU A N 1
ATOM 1992 C CA . LEU A 1 252 ? 52.871 30.215 44.807 1.00 24.09 252 LEU A CA 1
ATOM 1993 C C . LEU A 1 252 ? 53.489 29.353 43.668 1.00 24.09 252 LEU A C 1
ATOM 1995 O O . LEU A 1 252 ? 54.574 28.792 43.775 1.00 24.09 252 LEU A O 1
ATOM 1999 N N . ARG A 1 253 ? 52.931 29.639 42.473 1.00 22.53 253 ARG A N 1
ATOM 2000 C CA . ARG A 1 253 ? 53.567 30.156 41.224 1.00 22.53 253 ARG A CA 1
ATOM 2001 C C . ARG A 1 253 ? 54.178 29.216 40.146 1.00 22.53 253 ARG A C 1
ATOM 2003 O O . ARG A 1 253 ? 54.660 28.132 40.445 1.00 22.53 253 ARG A O 1
ATOM 2010 N N . PRO A 1 254 ? 54.178 29.664 38.857 1.00 29.64 254 PRO A N 1
ATOM 2011 C CA . PRO A 1 254 ? 54.368 28.828 37.660 1.00 29.64 254 PRO A CA 1
ATOM 2012 C C . PRO A 1 254 ? 55.753 28.978 36.983 1.00 29.64 254 PRO A C 1
ATOM 2014 O O . PRO A 1 254 ? 56.419 30.005 37.127 1.00 29.64 254 PRO A O 1
ATOM 2017 N N . ARG A 1 255 ? 56.158 27.999 36.154 1.00 21.86 255 ARG A N 1
ATOM 2018 C CA . ARG A 1 255 ? 57.337 28.072 35.254 1.00 21.86 255 ARG A CA 1
ATOM 2019 C C . ARG A 1 255 ? 56.950 27.987 33.766 1.00 21.86 255 ARG A C 1
ATOM 2021 O O . ARG A 1 255 ? 56.023 27.277 33.399 1.00 21.86 255 ARG A O 1
ATOM 2028 N N . LYS A 1 256 ? 57.683 28.747 32.940 1.00 22.48 256 LYS A N 1
ATOM 2029 C CA . LYS A 1 256 ? 57.502 29.054 31.502 1.00 22.48 256 LYS A CA 1
ATOM 2030 C C . LYS A 1 256 ? 58.434 28.233 30.569 1.00 22.48 256 LYS A C 1
ATOM 2032 O O . LYS A 1 256 ? 59.602 28.133 30.919 1.00 22.48 256 LYS A O 1
ATOM 2037 N N . LEU A 1 257 ? 57.909 27.856 29.375 1.00 24.88 257 LEU A N 1
ATOM 2038 C CA . LEU A 1 257 ? 58.452 27.879 27.967 1.00 24.88 257 LEU A CA 1
ATOM 2039 C C . LEU A 1 257 ? 59.797 27.162 27.615 1.00 24.88 257 LEU A C 1
ATOM 2041 O O . LEU A 1 257 ? 60.562 26.929 28.543 1.00 24.88 257 LEU A O 1
ATOM 2045 N N . PRO A 1 258 ? 60.145 26.833 26.324 1.00 27.27 258 PRO A N 1
ATOM 2046 C CA . PRO A 1 258 ? 59.859 27.591 25.079 1.00 27.27 258 PRO A CA 1
ATOM 2047 C C . PRO A 1 258 ? 59.575 26.837 23.738 1.00 27.27 258 PRO A C 1
ATOM 2049 O O . PRO A 1 258 ? 59.594 25.616 23.649 1.00 27.27 258 PRO A O 1
ATOM 2052 N N . LEU A 1 259 ? 59.291 27.660 22.710 1.00 25.00 259 LEU A N 1
ATOM 2053 C CA . LEU A 1 259 ? 59.038 27.436 21.267 1.00 25.00 259 LEU A CA 1
ATOM 2054 C C . LEU A 1 259 ? 60.325 27.452 20.408 1.00 25.00 259 LEU A C 1
ATOM 2056 O O . LEU A 1 259 ? 61.233 28.194 20.770 1.00 25.00 259 LEU A O 1
ATOM 2060 N N . THR A 1 260 ? 60.301 26.854 19.199 1.00 21.67 260 THR A N 1
ATOM 2061 C CA . THR A 1 260 ? 60.965 27.382 17.971 1.00 21.67 260 THR A CA 1
ATOM 2062 C C . THR A 1 260 ? 60.425 26.765 16.657 1.00 21.67 260 THR A C 1
ATOM 2064 O O . THR A 1 260 ? 60.093 25.586 16.602 1.00 21.67 260 THR A O 1
ATOM 2067 N N . MET A 1 261 ? 60.354 27.600 15.604 1.00 22.81 261 MET A N 1
ATOM 2068 C CA . MET A 1 261 ? 60.080 27.307 14.177 1.00 22.81 261 MET A CA 1
ATOM 2069 C C . MET A 1 261 ? 61.374 27.011 13.383 1.00 22.81 261 MET A C 1
ATOM 2071 O O . MET A 1 261 ? 62.438 27.471 13.789 1.00 22.81 261 MET A O 1
ATOM 2075 N N . GLY A 1 262 ? 61.261 26.421 12.179 1.00 21.39 262 GLY A N 1
ATOM 2076 C CA . GLY A 1 262 ? 62.267 26.549 11.106 1.00 21.39 262 GLY A CA 1
ATOM 2077 C C . GLY A 1 262 ? 62.052 25.629 9.890 1.00 21.39 262 GLY A C 1
ATOM 2078 O O . GLY A 1 262 ? 61.883 24.431 10.050 1.00 21.39 262 GLY A O 1
ATOM 2079 N N . SER A 1 263 ? 62.050 26.213 8.689 1.00 22.58 263 SER A N 1
ATOM 2080 C CA . SER A 1 263 ? 61.795 25.672 7.338 1.00 22.58 263 SER A CA 1
ATOM 2081 C C . SER A 1 263 ? 62.923 24.812 6.726 1.00 22.58 263 SER A C 1
ATOM 2083 O O . SER A 1 263 ? 64.058 24.902 7.188 1.00 22.58 263 SER A O 1
ATOM 2085 N N . THR A 1 264 ? 62.652 24.098 5.611 1.00 20.81 264 THR A N 1
ATOM 2086 C CA . THR A 1 264 ? 63.283 24.203 4.249 1.00 20.81 264 THR A CA 1
ATOM 2087 C C . THR A 1 264 ? 63.229 22.869 3.458 1.00 20.81 264 THR A C 1
ATOM 2089 O O . THR A 1 264 ? 63.288 21.787 4.029 1.00 20.81 264 THR A O 1
ATOM 2092 N N . ILE A 1 265 ? 63.082 22.985 2.132 1.00 23.81 265 ILE A N 1
ATOM 2093 C CA . ILE A 1 265 ? 63.034 21.968 1.059 1.00 23.81 265 ILE A CA 1
ATOM 2094 C C . ILE A 1 265 ? 64.456 21.480 0.688 1.00 23.81 265 ILE A C 1
ATOM 2096 O O . ILE A 1 265 ? 65.330 22.335 0.609 1.00 23.81 265 ILE A O 1
ATOM 2100 N N . HIS A 1 266 ? 64.674 20.181 0.394 1.00 20.75 266 HIS A N 1
ATOM 2101 C CA . HIS A 1 266 ? 65.465 19.639 -0.749 1.00 20.75 266 HIS A CA 1
ATOM 2102 C C . HIS A 1 266 ? 65.686 18.100 -0.692 1.00 20.75 266 HIS A C 1
ATOM 2104 O O . HIS A 1 266 ? 66.074 17.569 0.337 1.00 20.75 266 HIS A O 1
ATOM 2110 N N . HIS A 1 267 ? 65.417 17.457 -1.841 1.00 19.84 267 HIS A N 1
ATOM 2111 C CA . HIS A 1 267 ? 66.053 16.316 -2.545 1.00 19.84 267 HIS A CA 1
ATOM 2112 C C . HIS A 1 267 ? 66.800 15.143 -1.854 1.00 19.84 267 HIS A C 1
ATOM 2114 O O . HIS A 1 267 ? 67.672 15.353 -1.025 1.00 19.84 267 HIS A O 1
ATOM 2120 N N . GLU A 1 268 ? 66.560 13.954 -2.453 1.00 20.83 268 GLU A N 1
ATOM 2121 C CA . GLU A 1 268 ? 67.372 12.706 -2.514 1.00 20.83 268 GLU A CA 1
ATOM 2122 C C . GLU A 1 268 ? 67.528 11.929 -1.185 1.00 20.83 268 GLU A C 1
ATOM 2124 O O . GLU A 1 268 ? 67.675 12.505 -0.124 1.00 20.83 268 GLU A O 1
ATOM 2129 N N . GLU A 1 269 ? 67.388 10.599 -1.114 1.00 21.59 269 GLU A N 1
ATOM 2130 C CA . GLU A 1 269 ? 68.176 9.593 -1.826 1.00 21.59 269 GLU A CA 1
ATOM 2131 C C . GLU A 1 269 ? 67.545 8.182 -1.695 1.00 21.59 269 GLU A C 1
ATOM 2133 O O . GLU A 1 269 ? 66.844 7.861 -0.733 1.00 21.59 269 GLU A O 1
ATOM 2138 N N . LYS A 1 270 ? 67.805 7.331 -2.693 1.00 21.62 270 LYS A N 1
ATOM 2139 C CA . LYS A 1 270 ? 67.421 5.914 -2.768 1.00 21.62 270 LYS A CA 1
ATOM 2140 C C . LYS A 1 270 ? 68.199 5.071 -1.751 1.00 21.62 270 LYS A C 1
ATOM 2142 O O . LYS A 1 270 ? 69.421 5.129 -1.736 1.00 21.62 270 LYS A O 1
ATOM 2147 N N . VAL A 1 271 ? 67.523 4.141 -1.074 1.00 23.94 271 VAL A N 1
ATOM 2148 C CA . VAL A 1 271 ? 68.151 2.910 -0.561 1.00 23.94 271 VAL A CA 1
ATOM 2149 C C . VAL A 1 271 ? 67.238 1.735 -0.891 1.00 23.94 271 VAL A C 1
ATOM 2151 O O . VAL A 1 271 ? 66.128 1.626 -0.379 1.00 23.94 271 VAL A O 1
ATOM 2154 N N . GLY A 1 272 ? 67.703 0.877 -1.798 1.00 21.11 272 GLY A N 1
ATOM 2155 C CA . GLY A 1 272 ? 67.076 -0.405 -2.092 1.00 21.11 272 GLY A CA 1
ATOM 2156 C C . GLY A 1 272 ? 67.578 -1.485 -1.140 1.00 21.11 272 GLY A C 1
ATOM 2157 O O . GLY A 1 272 ? 68.766 -1.534 -0.835 1.00 21.11 272 GLY A O 1
ATOM 2158 N N . VAL A 1 273 ? 66.683 -2.387 -0.738 1.00 24.39 273 VAL A N 1
ATOM 2159 C CA . VAL A 1 273 ? 67.030 -3.739 -0.287 1.00 24.39 273 VAL A CA 1
ATOM 2160 C C . VAL A 1 273 ? 65.993 -4.702 -0.860 1.00 24.39 273 VAL A C 1
ATOM 2162 O O . VAL A 1 273 ? 64.790 -4.518 -0.699 1.00 24.39 273 VAL A O 1
ATOM 2165 N N . ALA A 1 274 ? 66.502 -5.695 -1.584 1.00 23.19 274 ALA A N 1
ATOM 2166 C CA . ALA A 1 274 ? 65.774 -6.747 -2.272 1.00 23.19 274 ALA A CA 1
ATOM 2167 C C . ALA A 1 274 ? 65.366 -7.892 -1.328 1.00 23.19 274 ALA A C 1
ATOM 2169 O O . ALA A 1 274 ? 66.082 -8.199 -0.375 1.00 23.19 274 ALA A O 1
ATOM 2170 N N . GLY A 1 275 ? 64.271 -8.585 -1.661 1.00 23.75 275 GLY A N 1
ATOM 2171 C CA . GLY A 1 275 ? 63.855 -9.811 -0.978 1.00 23.75 275 GLY A CA 1
ATOM 2172 C C . GLY A 1 275 ? 62.612 -10.483 -1.573 1.00 23.75 275 GLY A C 1
ATOM 2173 O O . GLY A 1 275 ? 61.535 -10.331 -1.022 1.00 23.75 275 GLY A O 1
ATOM 2174 N N . LYS A 1 276 ? 62.818 -11.218 -2.680 1.00 24.27 276 LYS A N 1
ATOM 2175 C CA . LYS A 1 276 ? 62.098 -12.406 -3.206 1.00 24.27 276 LYS A CA 1
ATOM 2176 C C . LYS A 1 276 ? 60.562 -12.498 -3.079 1.00 24.27 276 LYS A C 1
ATOM 2178 O O . LYS A 1 276 ? 60.039 -12.780 -2.008 1.00 24.27 276 LYS A O 1
ATOM 2183 N N . ILE A 1 277 ? 59.889 -12.475 -4.233 1.00 26.66 277 ILE A N 1
ATOM 2184 C CA . ILE A 1 277 ? 58.594 -13.134 -4.467 1.00 26.66 277 ILE A CA 1
ATOM 2185 C C . ILE A 1 277 ? 58.831 -14.255 -5.483 1.00 26.66 277 ILE A C 1
ATOM 2187 O O . ILE A 1 277 ? 59.605 -14.082 -6.427 1.00 26.66 277 ILE A O 1
ATOM 2191 N N . ASP A 1 278 ? 58.221 -15.405 -5.203 1.00 27.44 278 ASP A N 1
ATOM 2192 C CA . ASP A 1 278 ? 58.301 -16.638 -5.975 1.00 27.44 278 ASP A CA 1
ATOM 2193 C C . ASP A 1 278 ? 57.759 -16.460 -7.396 1.00 27.44 278 ASP A C 1
ATOM 2195 O O . ASP A 1 278 ? 56.726 -15.836 -7.640 1.00 27.44 278 ASP A O 1
ATOM 2199 N N . SER A 1 279 ? 58.517 -17.030 -8.319 1.00 28.55 279 SER A N 1
ATOM 2200 C CA . SER A 1 279 ? 58.282 -17.132 -9.748 1.00 28.55 279 SER A CA 1
ATOM 2201 C C . SER A 1 279 ? 57.331 -18.287 -10.038 1.00 28.55 279 SER A C 1
ATOM 2203 O O . SER A 1 279 ? 57.716 -19.410 -9.742 1.00 28.55 279 SER A O 1
ATOM 2205 N N . ASP A 1 280 ? 56.162 -18.038 -10.640 1.00 31.38 280 ASP A N 1
ATOM 2206 C CA . ASP A 1 280 ? 55.486 -19.055 -11.476 1.00 31.38 280 ASP A CA 1
ATOM 2207 C C . ASP A 1 280 ? 54.330 -18.559 -12.378 1.00 31.38 280 ASP A C 1
ATOM 2209 O O . ASP A 1 280 ? 53.730 -19.369 -13.081 1.00 31.38 280 ASP A O 1
ATOM 2213 N N . GLU A 1 281 ? 54.035 -17.252 -12.482 1.00 30.69 281 GLU A N 1
ATOM 2214 C CA . GLU A 1 281 ? 52.878 -16.797 -13.291 1.00 30.69 281 GLU A CA 1
ATOM 2215 C C . GLU A 1 281 ? 53.158 -15.736 -14.373 1.00 30.69 281 GLU A C 1
ATOM 2217 O O . GLU A 1 281 ? 52.256 -15.382 -15.128 1.00 30.69 281 GLU A O 1
ATOM 2222 N N . GLU A 1 282 ? 54.408 -15.292 -14.554 1.00 28.62 282 GLU A N 1
ATOM 2223 C CA . GLU A 1 282 ? 54.764 -14.275 -15.571 1.00 28.62 282 GLU A CA 1
ATOM 2224 C C . GLU A 1 282 ? 55.454 -14.822 -16.837 1.00 28.62 282 GLU A C 1
ATOM 2226 O O . GLU A 1 282 ? 55.714 -14.077 -17.778 1.00 28.62 282 GLU A O 1
ATOM 2231 N N . ALA A 1 283 ? 55.681 -16.135 -16.949 1.00 29.94 283 ALA A N 1
ATOM 2232 C CA . ALA A 1 283 ? 56.360 -16.739 -18.106 1.00 29.94 283 ALA A CA 1
ATOM 2233 C C . ALA A 1 283 ? 55.416 -17.277 -19.207 1.00 29.94 283 ALA A C 1
ATOM 2235 O O . ALA A 1 283 ? 55.793 -18.174 -19.963 1.00 29.94 283 ALA A O 1
ATOM 2236 N N . ARG A 1 284 ? 54.179 -16.768 -19.318 1.00 28.69 284 ARG A N 1
ATOM 2237 C CA . ARG A 1 284 ? 53.221 -17.209 -20.360 1.00 28.69 284 ARG A CA 1
ATOM 2238 C C . ARG A 1 284 ? 52.636 -16.118 -21.250 1.00 28.69 284 ARG A C 1
ATOM 2240 O O . ARG A 1 284 ? 51.785 -16.415 -22.084 1.00 28.69 284 ARG A O 1
ATOM 2247 N N . MET A 1 285 ? 53.138 -14.893 -21.161 1.00 28.58 285 MET A N 1
ATOM 2248 C CA . MET A 1 285 ? 52.823 -13.849 -22.133 1.00 28.58 285 MET A CA 1
ATOM 2249 C C . MET A 1 285 ? 54.089 -13.131 -22.578 1.00 28.58 285 MET A C 1
ATOM 2251 O O . MET A 1 285 ? 54.461 -12.131 -21.985 1.00 28.58 285 MET A O 1
ATOM 2255 N N . GLN A 1 286 ? 54.722 -13.658 -23.629 1.00 26.97 286 GLN A N 1
ATOM 2256 C CA . GLN A 1 286 ? 55.298 -12.932 -24.775 1.00 26.97 286 GLN A CA 1
ATOM 2257 C C . GLN A 1 286 ? 56.379 -13.785 -25.457 1.00 26.97 286 GLN A C 1
ATOM 2259 O O . GLN A 1 286 ? 57.219 -14.374 -24.790 1.00 26.97 286 GLN A O 1
ATOM 2264 N N . GLN A 1 287 ? 56.350 -13.769 -26.795 1.00 23.50 287 GLN A N 1
ATOM 2265 C CA . GLN A 1 287 ? 57.200 -14.466 -27.776 1.00 23.50 287 GLN A CA 1
ATOM 2266 C C . GLN A 1 287 ? 56.689 -15.830 -28.246 1.00 23.50 287 GLN A C 1
ATOM 2268 O O . GLN A 1 287 ? 57.001 -16.850 -27.653 1.00 23.50 287 GLN A O 1
ATOM 2273 N N . VAL A 1 288 ? 55.975 -15.830 -29.379 1.00 26.36 288 VAL A N 1
ATOM 2274 C CA . VAL A 1 288 ? 56.504 -16.387 -30.640 1.00 26.36 288 VAL A CA 1
ATOM 2275 C C . VAL A 1 288 ? 55.876 -15.600 -31.800 1.00 26.36 288 VAL A C 1
ATOM 2277 O O . VAL A 1 288 ? 54.722 -15.816 -32.162 1.00 26.36 288 VAL A O 1
ATOM 2280 N N . GLU A 1 289 ? 56.643 -14.672 -32.372 1.00 26.59 289 GLU A N 1
ATOM 2281 C CA . GLU A 1 289 ? 56.487 -14.256 -33.768 1.00 26.59 289 GLU A CA 1
ATOM 2282 C C . GLU A 1 289 ? 57.233 -15.257 -34.666 1.00 26.59 289 GLU A C 1
ATOM 2284 O O . GLU A 1 289 ? 58.372 -15.622 -34.381 1.00 26.59 289 GLU A O 1
ATOM 2289 N N . SER A 1 290 ? 56.595 -15.596 -35.791 1.00 25.58 290 SER A N 1
ATOM 2290 C CA . SER A 1 290 ? 57.132 -16.187 -37.032 1.00 25.58 290 SER A CA 1
ATOM 2291 C C . SER A 1 290 ? 57.627 -17.647 -37.034 1.00 25.58 290 SER A C 1
ATOM 2293 O O . SER A 1 290 ? 58.531 -18.010 -36.293 1.00 25.58 290 SER A O 1
ATOM 2295 N N . ILE A 1 291 ? 57.049 -18.461 -37.936 1.00 27.77 291 ILE A N 1
ATOM 2296 C CA . ILE A 1 291 ? 57.714 -19.226 -39.022 1.00 27.77 291 ILE A CA 1
ATOM 2297 C C . ILE A 1 291 ? 56.625 -19.840 -39.944 1.00 27.77 291 ILE A C 1
ATOM 2299 O O . ILE A 1 291 ? 55.643 -20.409 -39.468 1.00 27.77 291 ILE A O 1
ATOM 2303 N N . ASP A 1 292 ? 56.819 -19.681 -41.260 1.00 28.30 292 ASP A N 1
ATOM 2304 C CA . ASP A 1 292 ? 56.062 -20.231 -42.404 1.00 28.30 292 ASP A CA 1
ATOM 2305 C C . ASP A 1 292 ? 56.216 -21.763 -42.584 1.00 28.30 292 ASP A C 1
ATOM 2307 O O . ASP A 1 292 ? 57.304 -22.279 -42.356 1.00 28.30 292 ASP A O 1
ATOM 2311 N N . GLU A 1 293 ? 55.186 -22.476 -43.087 1.00 26.19 293 GLU A N 1
ATOM 2312 C CA . GLU A 1 293 ? 55.171 -23.151 -44.417 1.00 26.19 293 GLU A CA 1
ATOM 2313 C C . GLU A 1 293 ? 53.952 -24.091 -44.667 1.00 26.19 293 GLU A C 1
ATOM 2315 O O . GLU A 1 293 ? 53.405 -24.739 -43.782 1.00 26.19 293 GLU A O 1
ATOM 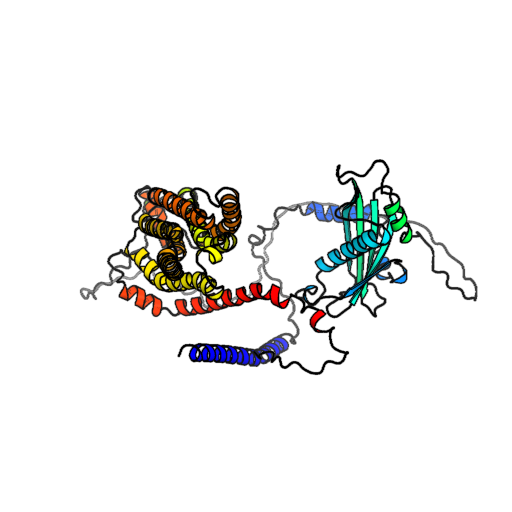2320 N N . LYS A 1 294 ? 53.560 -24.140 -45.950 1.00 27.20 294 LYS A N 1
ATOM 2321 C CA . LYS A 1 294 ? 52.444 -24.803 -46.673 1.00 27.20 294 LYS A CA 1
ATOM 2322 C C . LYS A 1 294 ? 52.072 -26.270 -46.345 1.00 27.20 294 LYS A C 1
ATOM 2324 O O . LYS A 1 294 ? 52.943 -27.129 -46.272 1.00 27.20 294 LYS A O 1
ATOM 2329 N N . SER A 1 295 ? 50.769 -26.604 -46.448 1.00 23.78 295 SER A N 1
ATOM 2330 C CA . SER A 1 295 ? 50.193 -27.744 -47.235 1.00 23.78 295 SER A CA 1
ATOM 2331 C C . SER A 1 295 ? 48.634 -27.803 -47.163 1.00 23.78 295 SER A C 1
ATOM 2333 O O . SER A 1 295 ? 48.061 -27.105 -46.331 1.00 23.78 295 SER A O 1
ATOM 2335 N N . PRO A 1 296 ? 47.923 -28.506 -48.085 1.00 31.98 296 PRO A N 1
ATOM 2336 C CA . PRO A 1 296 ? 46.667 -28.014 -48.684 1.00 31.98 296 PRO A CA 1
ATOM 2337 C C . PRO A 1 296 ? 45.352 -28.755 -48.320 1.00 31.98 296 PRO A C 1
ATOM 2339 O O . PRO A 1 296 ? 45.359 -29.951 -48.071 1.00 31.98 296 PRO A O 1
ATOM 2342 N N . ILE A 1 297 ? 44.241 -28.006 -48.451 1.00 31.45 297 ILE A N 1
ATOM 2343 C CA . ILE A 1 297 ? 42.880 -28.357 -48.938 1.00 31.45 297 ILE A CA 1
ATOM 2344 C C . ILE A 1 297 ? 42.033 -29.427 -48.190 1.00 31.45 297 ILE A C 1
ATOM 2346 O O . ILE A 1 297 ? 42.386 -30.594 -48.081 1.00 31.45 297 ILE A O 1
ATOM 2350 N N . ASP A 1 298 ? 40.824 -28.966 -47.830 1.00 31.91 298 ASP A N 1
ATOM 2351 C CA . ASP A 1 298 ? 39.544 -29.644 -47.551 1.00 31.91 298 ASP A CA 1
ATOM 2352 C C . ASP A 1 298 ? 39.365 -30.532 -46.307 1.00 31.91 298 ASP A C 1
ATOM 2354 O O . ASP A 1 298 ? 39.658 -31.721 -46.289 1.00 31.91 298 ASP A O 1
ATOM 2358 N N . THR A 1 299 ? 38.672 -29.977 -45.304 1.00 32.25 299 THR A N 1
ATOM 2359 C CA . THR A 1 299 ? 37.403 -30.536 -44.786 1.00 32.25 299 THR A CA 1
ATOM 2360 C C . THR A 1 299 ? 36.703 -29.509 -43.887 1.00 32.25 299 THR A C 1
ATOM 2362 O O . THR A 1 299 ? 37.196 -29.126 -42.831 1.00 32.25 299 THR A O 1
ATOM 2365 N N . VAL A 1 300 ? 35.531 -29.041 -44.321 1.00 33.06 300 VAL A N 1
ATOM 2366 C CA . VAL A 1 300 ? 34.626 -28.176 -43.547 1.00 33.06 300 VAL A CA 1
ATOM 2367 C C . VAL A 1 300 ? 33.743 -29.056 -42.649 1.00 33.06 300 VAL A C 1
ATOM 2369 O O . VAL A 1 300 ? 33.002 -29.877 -43.194 1.00 33.06 300 VAL A O 1
ATOM 2372 N N . PRO A 1 301 ? 33.726 -28.890 -41.311 1.00 31.95 301 PRO A N 1
ATOM 2373 C CA . PRO A 1 301 ? 32.637 -29.386 -40.476 1.00 31.95 301 PRO A CA 1
ATOM 2374 C C . PRO A 1 301 ? 31.478 -28.367 -40.452 1.00 31.95 301 PRO A C 1
ATOM 2376 O O . PRO A 1 301 ? 31.709 -27.160 -40.553 1.00 31.95 301 PRO A O 1
ATOM 2379 N N . PRO A 1 302 ? 30.220 -28.822 -40.336 1.00 38.84 302 PRO A N 1
ATOM 2380 C CA . PRO A 1 302 ? 29.042 -28.022 -40.653 1.00 38.84 302 PRO A CA 1
ATOM 2381 C C . PRO A 1 302 ? 28.799 -26.893 -39.645 1.00 38.84 302 PRO A C 1
ATOM 2383 O O . PRO A 1 302 ? 28.643 -27.130 -38.451 1.00 38.84 302 PRO A O 1
ATOM 2386 N N . SER A 1 303 ? 28.736 -25.673 -40.186 1.00 36.94 303 SER A N 1
ATOM 2387 C CA . SER A 1 303 ? 28.071 -24.467 -39.674 1.00 36.94 303 SER A CA 1
ATOM 2388 C C . SER A 1 303 ? 27.632 -24.501 -38.202 1.00 36.94 303 SER A C 1
ATOM 2390 O O . SER A 1 303 ? 26.457 -24.723 -37.890 1.00 36.94 303 SER A O 1
ATOM 2392 N N . ALA A 1 304 ? 28.541 -24.138 -37.298 1.00 37.69 304 ALA A N 1
ATOM 2393 C CA . ALA A 1 304 ? 28.113 -23.334 -36.165 1.00 37.69 304 ALA A CA 1
ATOM 2394 C C . ALA A 1 304 ? 27.592 -22.019 -36.760 1.00 37.69 304 ALA A C 1
ATOM 2396 O O . ALA A 1 304 ? 28.347 -21.284 -37.399 1.00 37.69 304 ALA A O 1
ATOM 2397 N N . LEU A 1 305 ? 26.287 -21.762 -36.634 1.00 38.06 305 LEU A N 1
ATOM 2398 C CA . LEU A 1 305 ? 25.737 -20.425 -36.860 1.00 38.06 305 LEU A CA 1
ATOM 2399 C C . LEU A 1 305 ? 26.659 -19.436 -36.131 1.00 38.06 305 LEU A C 1
ATOM 2401 O O . LEU A 1 305 ? 26.965 -19.696 -34.963 1.00 38.06 305 LEU A O 1
ATOM 2405 N N . PRO A 1 306 ? 27.148 -18.363 -36.782 1.00 37.75 306 PRO A N 1
ATOM 2406 C CA . PRO A 1 306 ? 28.007 -17.414 -36.096 1.00 37.75 306 PRO A CA 1
ATOM 2407 C C . PRO A 1 306 ? 27.247 -16.937 -34.862 1.00 37.75 306 PRO A C 1
ATOM 2409 O O . PRO A 1 306 ? 26.095 -16.506 -34.973 1.00 37.75 306 PRO A O 1
ATOM 2412 N N . ALA A 1 307 ? 27.857 -17.085 -33.683 1.00 39.59 307 ALA A N 1
ATOM 2413 C CA . ALA A 1 307 ? 27.351 -16.450 -32.479 1.00 39.59 307 ALA A CA 1
ATOM 2414 C C . ALA A 1 307 ? 27.118 -14.983 -32.849 1.00 39.59 307 ALA A C 1
ATOM 2416 O O . ALA A 1 307 ? 28.062 -14.325 -33.289 1.00 39.59 307 ALA A O 1
ATOM 2417 N N . LYS A 1 308 ? 25.860 -14.515 -32.800 1.00 41.94 308 LYS A N 1
ATOM 2418 C CA . LYS A 1 308 ? 25.517 -13.116 -33.082 1.00 41.94 308 LYS A CA 1
ATOM 2419 C C . LYS A 1 308 ? 26.489 -12.264 -32.272 1.00 41.94 308 LYS A C 1
ATOM 2421 O O . LYS A 1 308 ? 26.435 -12.286 -31.044 1.00 41.94 308 LYS A O 1
ATOM 2426 N N . VAL A 1 309 ? 27.406 -11.581 -32.950 1.00 45.22 309 VAL A N 1
ATOM 2427 C CA . VAL A 1 309 ? 28.327 -10.670 -32.282 1.00 45.22 309 VAL A CA 1
ATOM 2428 C C . VAL A 1 309 ? 27.448 -9.568 -31.704 1.00 45.22 309 VAL A C 1
ATOM 2430 O O . VAL A 1 309 ? 26.677 -8.935 -32.425 1.00 45.22 309 VAL A O 1
ATOM 2433 N N . PHE A 1 310 ? 27.474 -9.437 -30.383 1.00 55.69 310 PHE A N 1
ATOM 2434 C CA . PHE A 1 310 ? 26.642 -8.508 -29.634 1.00 55.69 310 PHE A CA 1
ATOM 2435 C C . PHE A 1 310 ? 27.210 -7.097 -29.815 1.00 55.69 310 PHE A C 1
ATOM 2437 O O . PHE A 1 310 ? 28.021 -6.608 -29.032 1.00 55.69 310 PHE A O 1
ATOM 2444 N N . GLU A 1 311 ? 26.881 -6.495 -30.951 1.00 60.12 311 GLU A N 1
ATOM 2445 C CA . GLU A 1 311 ? 27.470 -5.252 -31.422 1.00 60.12 311 GLU A CA 1
ATOM 2446 C C . GLU A 1 311 ? 26.545 -4.067 -31.148 1.00 60.12 311 GLU A C 1
ATOM 2448 O O . GLU A 1 311 ? 25.411 -4.033 -31.624 1.00 60.12 311 GLU A O 1
ATOM 2453 N N . ALA A 1 312 ? 27.047 -3.073 -30.404 1.00 67.06 312 ALA A N 1
ATOM 2454 C CA . ALA A 1 312 ? 26.311 -1.839 -30.147 1.00 67.06 312 ALA A CA 1
ATOM 2455 C C . ALA A 1 312 ? 25.907 -1.159 -31.472 1.00 67.06 312 ALA A C 1
ATOM 2457 O O . ALA A 1 312 ? 26.738 -1.071 -32.380 1.00 67.06 312 ALA A O 1
ATOM 2458 N N . PRO A 1 313 ? 24.672 -0.638 -31.596 1.00 74.00 313 PRO A N 1
ATOM 2459 C CA . PRO A 1 313 ? 24.251 0.151 -32.750 1.00 74.00 313 PRO A CA 1
ATOM 2460 C C . PRO A 1 313 ? 25.252 1.267 -33.094 1.00 74.00 313 PRO A C 1
ATOM 2462 O O . PRO A 1 313 ? 25.798 1.902 -32.193 1.00 74.00 313 PRO A O 1
ATOM 2465 N N . GLU A 1 314 ? 25.457 1.556 -34.386 1.00 69.38 314 GLU A N 1
ATOM 2466 C CA . GLU A 1 314 ? 26.471 2.521 -34.867 1.00 69.38 314 GLU A CA 1
ATOM 2467 C C . GLU A 1 314 ? 26.395 3.894 -34.181 1.00 69.38 314 GLU A C 1
ATOM 2469 O O . GLU A 1 314 ? 27.421 4.485 -33.855 1.00 69.38 314 GLU A O 1
ATOM 2474 N N . PHE A 1 315 ? 25.189 4.383 -33.883 1.00 71.25 315 PHE A N 1
ATOM 2475 C CA . PHE A 1 315 ? 25.016 5.659 -33.187 1.00 71.25 315 PHE A CA 1
ATOM 2476 C C . PHE A 1 315 ? 25.480 5.615 -31.721 1.00 71.25 315 PHE A C 1
ATOM 2478 O O . PHE A 1 315 ? 25.952 6.624 -31.218 1.00 71.25 315 PHE A O 1
ATOM 2485 N N . ILE A 1 316 ? 25.389 4.462 -31.044 1.00 75.00 316 ILE A N 1
ATOM 2486 C CA . ILE A 1 316 ? 25.860 4.282 -29.659 1.00 75.00 316 ILE A CA 1
ATOM 2487 C C . ILE A 1 316 ? 27.383 4.146 -29.635 1.00 75.00 316 ILE A C 1
ATOM 2489 O O . ILE A 1 316 ? 28.031 4.655 -28.727 1.00 75.00 316 ILE A O 1
ATOM 2493 N N . ARG A 1 317 ? 27.965 3.503 -30.656 1.00 72.81 317 ARG A N 1
ATOM 2494 C CA . ARG A 1 317 ? 29.424 3.367 -30.813 1.00 72.81 317 ARG A CA 1
ATOM 2495 C C . ARG A 1 317 ? 30.130 4.700 -31.027 1.00 72.81 317 ARG A C 1
ATOM 2497 O O . ARG A 1 317 ? 31.265 4.859 -30.594 1.00 72.81 317 ARG A O 1
ATOM 2504 N N . ASN A 1 318 ? 29.453 5.633 -31.689 1.00 76.69 318 ASN A N 1
ATOM 2505 C CA . ASN A 1 318 ? 30.001 6.941 -32.030 1.00 76.69 318 ASN A CA 1
ATOM 2506 C C . ASN A 1 318 ? 29.761 8.007 -30.943 1.00 76.69 318 ASN A C 1
ATOM 2508 O O . ASN A 1 318 ? 30.225 9.132 -31.104 1.00 76.69 318 ASN A O 1
ATOM 2512 N N . MET A 1 319 ? 29.041 7.682 -29.862 1.00 77.56 319 MET A N 1
ATOM 2513 C CA . MET A 1 319 ? 28.775 8.600 -28.749 1.00 77.56 319 MET A CA 1
ATOM 2514 C C . MET A 1 319 ? 29.891 8.559 -27.706 1.00 77.56 319 MET A C 1
ATOM 2516 O O . MET A 1 319 ? 30.387 7.491 -27.340 1.00 77.56 319 MET A O 1
ATOM 2520 N N . THR A 1 320 ? 30.238 9.721 -27.155 1.00 83.25 320 THR A N 1
ATOM 2521 C CA . THR A 1 320 ? 31.087 9.782 -25.959 1.00 83.25 320 THR A CA 1
ATOM 2522 C C . THR A 1 320 ? 30.332 9.274 -24.723 1.00 83.25 320 THR A C 1
ATOM 2524 O O . THR A 1 320 ? 29.098 9.267 -24.673 1.00 83.25 320 THR A O 1
ATOM 2527 N N . ALA A 1 321 ? 31.063 8.845 -23.688 1.00 78.25 321 ALA A N 1
ATOM 2528 C CA . ALA A 1 321 ? 30.455 8.330 -22.456 1.00 78.25 321 ALA A CA 1
ATOM 2529 C C . ALA A 1 321 ? 29.543 9.364 -21.763 1.00 78.25 321 ALA A C 1
ATOM 2531 O O . ALA A 1 321 ? 28.512 9.002 -21.198 1.00 78.25 321 ALA A O 1
ATOM 2532 N N . GLU A 1 322 ? 29.894 10.649 -21.843 1.00 80.50 322 GLU A N 1
ATOM 2533 C CA . GLU A 1 322 ? 29.131 11.756 -21.257 1.00 80.50 322 GLU A CA 1
ATOM 2534 C C . GLU A 1 322 ? 27.827 12.016 -22.025 1.00 80.50 322 GLU A C 1
ATOM 2536 O O . GLU A 1 322 ? 26.753 12.086 -21.421 1.00 80.50 322 GLU A O 1
ATOM 2541 N N . GLU A 1 323 ? 27.888 12.057 -23.360 1.00 83.25 323 GLU A N 1
ATOM 2542 C CA . GLU A 1 323 ? 26.704 12.194 -24.221 1.00 83.25 323 GLU A CA 1
ATOM 2543 C C . GLU A 1 323 ? 25.734 11.025 -24.034 1.00 83.25 323 GLU A C 1
ATOM 2545 O O . GLU A 1 323 ? 24.516 11.219 -23.970 1.00 83.25 323 GLU A O 1
ATOM 2550 N N . ARG A 1 324 ? 26.267 9.807 -23.876 1.00 81.50 324 ARG A N 1
ATOM 2551 C CA . ARG A 1 324 ? 25.468 8.608 -23.619 1.00 81.50 324 ARG A CA 1
ATOM 2552 C C . ARG A 1 324 ? 24.647 8.755 -22.337 1.00 81.50 324 ARG A C 1
ATOM 2554 O O . ARG A 1 324 ? 23.435 8.544 -22.362 1.00 81.50 324 ARG A O 1
ATOM 2561 N N . VAL A 1 325 ? 25.268 9.165 -21.230 1.00 84.69 325 VAL A N 1
ATOM 2562 C CA . VAL A 1 325 ? 24.567 9.366 -19.948 1.00 84.69 325 VAL A CA 1
ATOM 2563 C C . VAL A 1 325 ? 23.448 10.402 -20.084 1.00 84.69 325 VAL A C 1
ATOM 2565 O O . VAL A 1 325 ? 22.356 10.207 -19.539 1.00 84.69 325 VAL A O 1
ATOM 2568 N N . GLU A 1 326 ? 23.679 11.479 -20.834 1.00 86.94 326 GLU A N 1
ATOM 2569 C CA . GLU A 1 326 ? 22.685 12.532 -21.018 1.00 86.94 326 GLU A CA 1
ATOM 2570 C C . GLU A 1 326 ? 21.478 12.062 -21.846 1.00 86.94 326 GLU A C 1
ATOM 2572 O O . GLU A 1 326 ? 20.326 12.272 -21.448 1.00 86.94 326 GLU A O 1
ATOM 2577 N N . VAL A 1 327 ? 21.713 11.377 -22.969 1.00 86.19 327 VAL A N 1
ATOM 2578 C CA . VAL A 1 327 ? 20.637 10.849 -23.824 1.00 86.19 327 VAL A CA 1
ATOM 2579 C C . VAL A 1 327 ? 19.837 9.776 -23.081 1.00 86.19 327 VAL A C 1
ATOM 2581 O O . VAL A 1 327 ? 18.603 9.789 -23.119 1.00 86.19 327 VAL A O 1
ATOM 2584 N N . GLU A 1 328 ? 20.503 8.901 -22.322 1.00 87.25 328 GLU A N 1
ATOM 2585 C CA . GLU A 1 328 ? 19.831 7.919 -21.469 1.00 87.25 328 GLU A CA 1
ATOM 2586 C C . GLU A 1 328 ? 18.974 8.589 -20.384 1.00 87.25 328 GLU A C 1
ATOM 2588 O O . GLU A 1 328 ? 17.850 8.152 -20.122 1.00 87.25 328 GLU A O 1
ATOM 2593 N N . ALA A 1 329 ? 19.450 9.675 -19.767 1.00 87.38 329 ALA A N 1
ATOM 2594 C CA . ALA A 1 329 ? 18.675 10.438 -18.791 1.00 87.38 329 ALA A CA 1
ATOM 2595 C C . ALA A 1 329 ? 17.437 11.104 -19.418 1.00 87.38 329 ALA A C 1
ATOM 2597 O O . ALA A 1 329 ? 16.350 11.064 -18.829 1.00 87.38 329 ALA A O 1
ATOM 2598 N N . ARG A 1 330 ? 17.563 11.666 -20.629 1.00 89.44 330 ARG A N 1
ATOM 2599 C CA . ARG A 1 330 ? 16.430 12.243 -21.373 1.00 89.44 330 ARG A CA 1
ATOM 2600 C C . ARG A 1 330 ? 15.388 11.178 -21.728 1.00 89.44 330 ARG A C 1
ATOM 2602 O O . ARG A 1 330 ? 14.197 11.407 -21.505 1.00 89.44 330 ARG A O 1
ATOM 2609 N N . LEU A 1 331 ? 15.824 10.012 -22.212 1.00 88.31 331 LEU A N 1
ATOM 2610 C CA . LEU A 1 331 ? 14.949 8.875 -22.509 1.00 88.31 331 LEU A CA 1
ATOM 2611 C C . LEU A 1 331 ? 14.204 8.411 -21.251 1.00 88.31 331 LEU A C 1
ATOM 2613 O O . LEU A 1 331 ? 12.979 8.302 -21.263 1.00 88.31 331 LEU A O 1
ATOM 2617 N N . LYS A 1 332 ? 14.919 8.222 -20.137 1.00 90.19 332 LYS A N 1
ATOM 2618 C CA . LYS A 1 332 ? 14.314 7.843 -18.851 1.00 90.19 332 LYS A CA 1
ATOM 2619 C C . LYS A 1 332 ? 13.256 8.819 -18.386 1.00 90.19 332 LYS A C 1
ATOM 2621 O O . LYS A 1 332 ? 12.175 8.397 -18.000 1.00 90.19 332 LYS A O 1
ATOM 2626 N N . ARG A 1 333 ? 13.529 10.121 -18.467 1.00 90.00 333 ARG A N 1
ATOM 2627 C CA . ARG A 1 333 ? 12.562 11.149 -18.078 1.00 90.00 333 ARG A CA 1
ATOM 2628 C C . ARG A 1 333 ? 11.294 11.090 -18.934 1.00 90.00 333 ARG A C 1
ATOM 2630 O O . ARG A 1 333 ? 10.202 11.252 -18.398 1.00 90.00 333 ARG A O 1
ATOM 2637 N N . LYS A 1 334 ? 11.414 10.830 -20.242 1.00 89.56 334 LYS A N 1
ATOM 2638 C CA . LYS A 1 334 ? 10.251 10.630 -21.126 1.00 89.56 334 LYS A CA 1
ATOM 2639 C C . LYS A 1 334 ? 9.433 9.400 -20.724 1.00 89.56 334 LYS A C 1
ATOM 2641 O O . LYS A 1 334 ? 8.206 9.484 -20.696 1.00 89.56 334 LYS A O 1
ATOM 2646 N N . LEU A 1 335 ? 10.102 8.292 -20.395 1.00 90.00 335 LEU A N 1
ATOM 2647 C CA . LEU A 1 335 ? 9.449 7.074 -19.908 1.00 90.00 335 LEU A CA 1
ATOM 2648 C C . LEU A 1 335 ? 8.751 7.324 -18.570 1.00 90.00 335 LEU A C 1
ATOM 2650 O O . LEU A 1 335 ? 7.555 7.078 -18.456 1.00 90.00 335 LEU A O 1
ATOM 2654 N N . ASP A 1 336 ? 9.456 7.902 -17.599 1.00 91.25 336 ASP A N 1
ATOM 2655 C CA . ASP A 1 336 ? 8.930 8.168 -16.262 1.00 91.25 336 ASP A CA 1
ATOM 2656 C C . ASP A 1 336 ? 7.723 9.115 -16.304 1.00 91.25 336 ASP A C 1
ATOM 2658 O O . ASP A 1 336 ? 6.740 8.856 -15.625 1.00 91.25 336 ASP A O 1
ATOM 2662 N N . ILE A 1 337 ? 7.724 10.160 -17.138 1.00 90.62 337 ILE A N 1
ATOM 2663 C CA . ILE A 1 337 ? 6.587 11.094 -17.242 1.00 90.62 337 ILE A CA 1
ATOM 2664 C C . ILE A 1 337 ? 5.346 10.436 -17.858 1.00 90.62 337 ILE A C 1
ATOM 2666 O O . ILE A 1 337 ? 4.225 10.769 -17.479 1.00 90.62 337 ILE A O 1
ATOM 2670 N N . ARG A 1 338 ? 5.519 9.521 -18.817 1.00 88.50 338 ARG A N 1
ATOM 2671 C CA . ARG A 1 338 ? 4.392 8.938 -19.560 1.00 88.50 338 ARG A CA 1
ATOM 2672 C C . ARG A 1 338 ? 3.868 7.642 -18.944 1.00 88.50 338 ARG A C 1
ATOM 2674 O O . ARG A 1 338 ? 2.662 7.426 -18.903 1.00 88.50 338 ARG A O 1
ATOM 2681 N N . LEU A 1 339 ? 4.767 6.770 -18.498 1.00 90.44 339 LEU A N 1
ATOM 2682 C CA . LEU A 1 339 ? 4.455 5.411 -18.067 1.00 90.44 339 LEU A CA 1
ATOM 2683 C C . LEU A 1 339 ? 4.117 5.358 -16.572 1.00 90.44 339 LEU A C 1
ATOM 2685 O O . LEU A 1 339 ? 3.092 4.784 -16.205 1.00 90.44 339 LEU A O 1
ATOM 2689 N N . MET A 1 340 ? 4.926 5.987 -15.711 1.00 92.62 340 MET A N 1
ATOM 2690 C CA . MET A 1 340 ? 4.783 5.834 -14.256 1.00 92.62 340 MET A CA 1
ATOM 2691 C C . MET A 1 340 ? 3.475 6.418 -13.693 1.00 92.62 340 MET A C 1
ATOM 2693 O O . MET A 1 340 ? 2.786 5.677 -12.993 1.00 92.62 340 MET A O 1
ATOM 2697 N N . PRO A 1 341 ? 3.061 7.670 -13.995 1.00 93.25 341 PRO A N 1
ATOM 2698 C CA . PRO A 1 341 ? 1.818 8.225 -13.461 1.00 93.25 341 PRO A CA 1
ATOM 2699 C C . PRO A 1 341 ? 0.596 7.388 -13.824 1.00 93.25 341 PRO A C 1
ATOM 2701 O O . PRO A 1 341 ? -0.268 7.163 -12.983 1.00 93.25 341 PRO A O 1
ATOM 2704 N N . MET A 1 342 ? 0.547 6.891 -15.063 1.00 92.00 342 MET A N 1
ATOM 2705 C CA . MET A 1 342 ? -0.586 6.112 -15.548 1.00 92.00 342 MET A CA 1
ATOM 2706 C C . MET A 1 342 ? -0.658 4.747 -14.861 1.00 92.00 342 MET A C 1
ATOM 2708 O O . MET A 1 342 ? -1.721 4.365 -14.383 1.00 92.00 342 MET A O 1
ATOM 2712 N N . ILE A 1 343 ? 0.466 4.030 -14.751 1.00 92.50 343 ILE A N 1
ATOM 2713 C CA . ILE A 1 343 ? 0.500 2.735 -14.061 1.00 92.50 343 ILE A CA 1
ATOM 2714 C C . ILE A 1 343 ? 0.189 2.897 -12.565 1.00 92.50 343 ILE A C 1
ATOM 2716 O O . ILE A 1 343 ? -0.575 2.114 -12.012 1.00 92.50 343 ILE A O 1
ATOM 2720 N N . VAL A 1 344 ? 0.721 3.927 -11.902 1.00 94.19 344 VAL A N 1
ATOM 2721 C CA . VAL A 1 344 ? 0.408 4.192 -10.487 1.00 94.19 344 VAL A CA 1
ATOM 2722 C C . VAL A 1 344 ? -1.076 4.518 -10.310 1.00 94.19 344 VAL A C 1
ATOM 2724 O O . VAL A 1 344 ? -1.714 3.963 -9.422 1.00 94.19 344 VAL A O 1
ATOM 2727 N N . LEU A 1 345 ? -1.651 5.366 -11.168 1.00 94.25 345 LEU A N 1
ATOM 2728 C CA . LEU A 1 345 ? -3.071 5.722 -11.112 1.00 94.25 345 LEU A CA 1
ATOM 2729 C C . LEU A 1 345 ? -3.976 4.503 -11.318 1.00 94.25 345 LEU A C 1
ATOM 2731 O O . LEU A 1 345 ? -4.921 4.291 -10.563 1.00 94.25 345 LEU A O 1
ATOM 2735 N N . MET A 1 346 ? -3.671 3.673 -12.311 1.00 93.19 346 MET A N 1
ATOM 2736 C CA . MET A 1 346 ? -4.394 2.426 -12.550 1.00 93.19 346 MET A CA 1
ATOM 2737 C C . MET A 1 346 ? -4.278 1.459 -11.356 1.00 93.19 346 MET A C 1
ATOM 2739 O O . MET A 1 346 ? -5.260 0.804 -11.012 1.00 93.19 346 MET A O 1
ATOM 2743 N N . TYR A 1 347 ? -3.126 1.406 -10.678 1.00 93.44 347 TYR A N 1
ATOM 2744 C CA . TYR A 1 347 ? -2.946 0.602 -9.463 1.00 93.44 347 TYR A CA 1
ATOM 2745 C C . TYR A 1 347 ? -3.701 1.148 -8.249 1.00 93.44 347 TYR A C 1
ATOM 2747 O O . TYR A 1 347 ? -4.232 0.376 -7.452 1.00 93.44 347 TYR A O 1
ATOM 2755 N N . ILE A 1 348 ? -3.801 2.474 -8.128 1.00 93.56 348 ILE A N 1
ATOM 2756 C CA . ILE A 1 348 ? -4.649 3.115 -7.119 1.00 93.56 348 ILE A CA 1
ATOM 2757 C C . ILE A 1 348 ? -6.099 2.664 -7.314 1.00 93.56 348 ILE A C 1
ATOM 2759 O O . ILE A 1 348 ? -6.709 2.187 -6.357 1.00 93.56 348 ILE A O 1
ATOM 2763 N N . MET A 1 349 ? -6.618 2.747 -8.547 1.00 92.25 349 MET A N 1
ATOM 2764 C CA . MET A 1 349 ? -7.977 2.295 -8.873 1.00 92.25 349 MET A CA 1
ATOM 2765 C C . MET A 1 349 ? -8.170 0.800 -8.606 1.00 92.25 349 MET A C 1
ATOM 2767 O O . MET A 1 349 ? -9.170 0.406 -8.020 1.00 92.25 349 MET A O 1
ATOM 2771 N N . ASN A 1 350 ? -7.178 -0.024 -8.948 1.00 92.50 350 ASN A N 1
ATOM 2772 C CA . ASN A 1 350 ? -7.191 -1.459 -8.680 1.00 92.50 350 ASN A CA 1
ATOM 2773 C C . ASN A 1 350 ? -7.401 -1.786 -7.187 1.00 92.50 350 ASN A C 1
ATOM 2775 O O . ASN A 1 350 ? -8.281 -2.569 -6.831 1.00 92.50 350 ASN A O 1
ATOM 2779 N N . TYR A 1 351 ? -6.631 -1.151 -6.300 1.00 90.31 351 TYR A N 1
ATOM 2780 C CA . TYR A 1 351 ? -6.791 -1.340 -4.855 1.00 90.31 351 TYR A CA 1
ATOM 2781 C C . TYR A 1 351 ? -8.066 -0.702 -4.301 1.00 90.31 351 TYR A C 1
ATOM 2783 O O . TYR A 1 351 ? -8.600 -1.179 -3.299 1.00 90.31 351 TYR A O 1
ATOM 2791 N N . LEU A 1 352 ? -8.554 0.354 -4.949 1.00 90.31 352 LEU A N 1
ATOM 2792 C CA . LEU A 1 352 ? -9.754 1.066 -4.533 1.00 90.31 352 LEU A CA 1
ATOM 2793 C C . LEU A 1 352 ? -10.962 0.143 -4.741 1.00 90.31 352 LEU A C 1
ATOM 2795 O O . 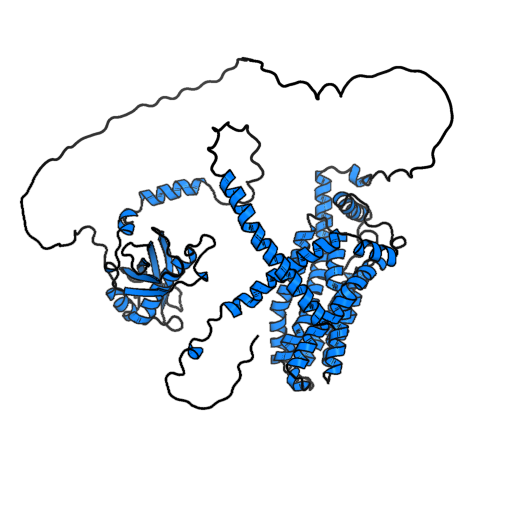LEU A 1 352 ? -11.626 -0.209 -3.770 1.00 90.31 352 LEU A O 1
ATOM 2799 N N . ASP A 1 353 ? -11.111 -0.410 -5.950 1.00 89.12 353 ASP A N 1
ATOM 2800 C CA . ASP A 1 353 ? -12.125 -1.417 -6.294 1.00 89.12 353 ASP A CA 1
ATOM 2801 C C . ASP A 1 353 ? -12.112 -2.633 -5.340 1.00 89.12 353 ASP A C 1
ATOM 2803 O O . ASP A 1 353 ? -13.164 -3.139 -4.927 1.00 89.12 353 ASP A O 1
ATOM 2807 N N . ARG A 1 354 ? -10.921 -3.084 -4.920 1.00 87.62 354 ARG A N 1
ATOM 2808 C CA . ARG A 1 354 ? -10.768 -4.194 -3.966 1.00 87.62 354 ARG A CA 1
ATOM 2809 C C . ARG A 1 354 ? -11.249 -3.829 -2.559 1.00 87.62 354 ARG A C 1
ATOM 2811 O O . ARG A 1 354 ? -11.984 -4.602 -1.937 1.00 87.62 354 ARG A O 1
ATOM 2818 N N . ASN A 1 355 ? -10.855 -2.657 -2.066 1.00 87.12 355 ASN A N 1
ATOM 2819 C CA . ASN A 1 355 ? -11.162 -2.190 -0.713 1.00 87.12 355 ASN A CA 1
ATOM 2820 C C . ASN A 1 355 ? -12.622 -1.736 -0.551 1.00 87.12 355 ASN A C 1
ATOM 2822 O O . ASN A 1 355 ? -13.148 -1.737 0.566 1.00 87.12 355 ASN A O 1
ATOM 2826 N N . ASN A 1 356 ? -13.320 -1.449 -1.651 1.00 86.62 356 ASN A N 1
ATOM 2827 C CA . ASN A 1 356 ? -14.710 -0.993 -1.652 1.00 86.62 356 ASN A CA 1
ATOM 2828 C C . ASN A 1 356 ? -15.692 -1.907 -0.928 1.00 86.62 356 ASN A C 1
ATOM 2830 O O . ASN A 1 356 ? -16.693 -1.429 -0.404 1.00 86.62 356 ASN A O 1
ATOM 2834 N N . ILE A 1 357 ? -15.431 -3.216 -0.844 1.00 89.19 357 ILE A N 1
ATOM 2835 C CA . ILE A 1 357 ? -16.313 -4.119 -0.084 1.00 89.19 357 ILE A CA 1
ATOM 2836 C C . ILE A 1 357 ? -16.335 -3.807 1.408 1.00 89.19 357 ILE A C 1
ATOM 2838 O O . ILE A 1 357 ? -17.387 -3.895 2.039 1.00 89.19 357 ILE A O 1
ATOM 2842 N N . ALA A 1 358 ? -15.189 -3.415 1.966 1.00 87.50 358 ALA A N 1
ATOM 2843 C CA . ALA A 1 358 ? -15.078 -3.063 3.373 1.00 87.50 358 ALA A CA 1
ATOM 2844 C C . ALA A 1 358 ? -15.822 -1.750 3.652 1.00 87.50 358 ALA A C 1
ATOM 2846 O O . ALA A 1 358 ? -16.570 -1.652 4.625 1.00 87.50 358 ALA A O 1
ATOM 2847 N N . ALA A 1 359 ? -15.705 -0.773 2.749 1.00 86.56 359 ALA A N 1
ATOM 2848 C CA . ALA A 1 359 ? -16.487 0.460 2.796 1.00 86.56 359 ALA A CA 1
ATOM 2849 C C . ALA A 1 359 ? -17.999 0.203 2.619 1.00 86.56 359 ALA A C 1
ATOM 2851 O O . ALA A 1 359 ? -18.818 0.765 3.348 1.00 86.56 359 ALA A O 1
ATOM 2852 N N . ALA A 1 360 ? -18.381 -0.701 1.714 1.00 87.25 360 ALA A N 1
ATOM 2853 C CA . ALA A 1 360 ? -19.769 -1.092 1.481 1.00 87.25 360 ALA A CA 1
ATOM 2854 C C . ALA A 1 360 ? -20.408 -1.779 2.701 1.00 87.25 360 ALA A C 1
ATOM 2856 O O . ALA A 1 360 ? -21.598 -1.571 2.954 1.00 87.25 360 ALA A O 1
ATOM 2857 N N . LYS A 1 361 ? -19.630 -2.528 3.501 1.00 86.88 361 LYS A N 1
ATOM 2858 C CA . LYS A 1 361 ? -20.084 -3.064 4.800 1.00 86.88 361 LYS A CA 1
ATOM 2859 C C . LYS A 1 361 ? -20.576 -1.948 5.718 1.00 86.88 361 LYS A C 1
ATOM 2861 O O . LYS A 1 361 ? -21.695 -2.013 6.218 1.00 86.88 361 LYS A O 1
ATOM 2866 N N . LEU A 1 362 ? -19.808 -0.863 5.840 1.00 84.75 362 LEU A N 1
ATOM 2867 C CA . LEU A 1 362 ? -20.188 0.315 6.634 1.00 84.75 362 LEU A CA 1
ATOM 2868 C C . LEU A 1 362 ? -21.373 1.103 6.050 1.00 84.75 362 LEU A C 1
ATOM 2870 O O . LEU A 1 362 ? -22.000 1.893 6.765 1.00 84.75 362 LEU A O 1
ATOM 2874 N N . ALA A 1 363 ? -21.668 0.918 4.764 1.00 83.75 363 ALA A N 1
ATOM 2875 C CA . ALA A 1 363 ? -22.804 1.508 4.059 1.00 83.75 363 ALA A CA 1
ATOM 2876 C C . ALA A 1 363 ? -24.032 0.570 3.981 1.00 83.75 363 ALA A C 1
ATOM 2878 O O . ALA A 1 363 ? -25.010 0.889 3.307 1.00 83.75 363 ALA A O 1
ATOM 2879 N N . GLY A 1 364 ? -24.015 -0.561 4.698 1.00 84.69 364 GLY A N 1
ATOM 2880 C CA . GLY A 1 364 ? -25.197 -1.394 4.934 1.00 84.69 364 GLY A CA 1
ATOM 2881 C C . GLY A 1 364 ? -25.472 -2.480 3.892 1.00 84.69 364 GLY A C 1
ATOM 2882 O O . GLY A 1 364 ? -26.604 -2.962 3.837 1.00 84.69 364 GLY A O 1
ATOM 2883 N N . ILE A 1 365 ? -24.474 -2.899 3.102 1.00 89.56 365 ILE A N 1
ATOM 2884 C CA . ILE A 1 365 ? -24.628 -3.980 2.105 1.00 89.56 365 ILE A CA 1
ATOM 2885 C C . ILE A 1 365 ? -25.145 -5.297 2.716 1.00 89.56 365 ILE A C 1
ATOM 2887 O O . ILE A 1 365 ? -25.961 -5.974 2.098 1.00 89.56 365 ILE A O 1
ATOM 2891 N N . GLU A 1 366 ? -24.741 -5.632 3.948 1.00 89.12 366 GLU A N 1
ATOM 2892 C CA . GLU A 1 366 ? -25.193 -6.845 4.655 1.00 89.12 366 GLU A CA 1
ATOM 2893 C C . GLU A 1 366 ? -26.697 -6.809 4.934 1.00 89.12 366 GLU A C 1
ATOM 2895 O O . GLU A 1 366 ? -27.395 -7.790 4.691 1.00 89.12 366 GLU A O 1
ATOM 2900 N N . THR A 1 367 ? -27.208 -5.648 5.356 1.00 85.81 367 THR A N 1
ATOM 2901 C CA . THR A 1 367 ? -28.642 -5.449 5.618 1.00 85.81 367 THR A CA 1
ATOM 2902 C C . THR A 1 367 ? -29.479 -5.396 4.342 1.00 85.81 367 THR A C 1
ATOM 2904 O O . THR A 1 367 ? -30.643 -5.767 4.371 1.00 85.81 367 THR A O 1
ATOM 2907 N N . ASP A 1 368 ? -28.912 -4.924 3.227 1.00 87.25 368 ASP A N 1
ATOM 2908 C CA . ASP A 1 368 ? -29.635 -4.781 1.953 1.00 87.25 368 ASP A CA 1
ATOM 2909 C C . ASP A 1 368 ? -29.789 -6.118 1.218 1.00 87.25 368 ASP A C 1
ATOM 2911 O O . ASP A 1 368 ? -30.787 -6.357 0.546 1.00 87.25 368 ASP A O 1
ATOM 2915 N N . LEU A 1 369 ? -28.785 -6.989 1.348 1.00 88.88 369 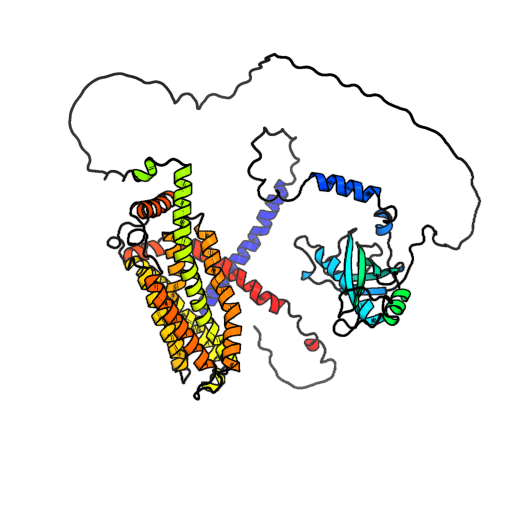LEU A N 1
ATOM 2916 C CA . LEU A 1 369 ? -28.722 -8.294 0.689 1.00 88.88 369 LEU A CA 1
ATOM 2917 C C . LEU A 1 369 ? -29.080 -9.463 1.625 1.00 88.88 369 LEU A C 1
ATOM 2919 O O . LEU A 1 369 ? -29.043 -10.608 1.177 1.00 88.88 369 LEU A O 1
ATOM 2923 N N . ASN A 1 370 ? -29.422 -9.184 2.891 1.00 89.12 370 ASN A N 1
ATOM 2924 C CA . ASN A 1 370 ? -29.663 -10.172 3.953 1.00 89.12 370 ASN A CA 1
ATOM 2925 C C . ASN A 1 370 ? -28.528 -11.205 4.076 1.00 89.12 370 ASN A C 1
ATOM 2927 O O . ASN A 1 370 ? -28.770 -12.410 4.064 1.00 89.12 370 ASN A O 1
ATOM 2931 N N . LEU A 1 371 ? -27.284 -10.726 4.160 1.00 90.31 371 LEU A N 1
ATOM 2932 C CA . LEU A 1 371 ? -26.098 -11.579 4.265 1.00 90.31 371 LEU A CA 1
ATOM 2933 C C . LEU A 1 371 ? -25.798 -11.929 5.722 1.00 90.31 371 LEU A C 1
ATOM 2935 O O . LEU A 1 371 ? -25.834 -11.060 6.592 1.00 90.31 371 LEU A O 1
ATOM 2939 N N . SER A 1 372 ? -25.412 -13.177 5.973 1.00 90.94 372 SER A N 1
ATOM 2940 C CA . SER A 1 372 ? -24.729 -13.550 7.213 1.00 90.94 372 SER A CA 1
ATOM 2941 C C . SER A 1 372 ? -23.268 -13.078 7.216 1.00 90.94 372 SER A C 1
ATOM 2943 O O . SER A 1 372 ? -22.654 -12.896 6.160 1.00 90.94 372 SER A O 1
ATOM 2945 N N . ASP A 1 373 ? -22.666 -12.946 8.402 1.00 87.25 373 ASP A N 1
ATOM 2946 C CA . ASP A 1 373 ? -21.244 -12.593 8.534 1.00 87.25 373 ASP A CA 1
ATOM 2947 C C . ASP A 1 373 ? -20.334 -13.578 7.780 1.00 87.25 373 ASP A C 1
ATOM 2949 O O . ASP A 1 373 ? -19.367 -13.177 7.128 1.00 87.25 373 ASP A O 1
ATOM 2953 N N . THR A 1 374 ? -20.655 -14.875 7.814 1.00 90.94 374 THR A N 1
ATOM 2954 C CA . THR A 1 374 ? -19.898 -15.911 7.098 1.00 90.94 374 THR A CA 1
ATOM 2955 C C . THR A 1 374 ? -20.016 -15.756 5.582 1.00 90.94 374 THR A C 1
ATOM 2957 O O . THR A 1 374 ? -19.016 -15.871 4.869 1.00 90.94 374 THR A O 1
ATOM 2960 N N . GLU A 1 375 ? -21.211 -15.458 5.068 1.00 90.94 375 GLU A N 1
ATOM 2961 C CA . GLU A 1 375 ? -21.437 -15.210 3.639 1.00 90.94 375 GLU A CA 1
ATOM 2962 C C . GLU A 1 375 ? -20.718 -13.943 3.167 1.00 90.94 375 GLU A C 1
ATOM 2964 O O . GLU A 1 375 ? -20.083 -13.947 2.106 1.00 90.94 375 GLU A O 1
ATOM 2969 N N . PHE A 1 376 ? -20.736 -12.874 3.966 1.00 90.88 376 PHE A N 1
ATOM 2970 C CA . PHE A 1 376 ? -19.987 -11.659 3.661 1.00 90.88 376 PHE A CA 1
ATOM 2971 C C . PHE A 1 376 ? -18.481 -11.937 3.579 1.00 90.88 376 PHE A C 1
ATOM 2973 O O . PHE A 1 376 ? -17.856 -11.614 2.568 1.00 90.88 376 PHE A O 1
ATOM 2980 N N . GLN A 1 377 ? -17.896 -12.602 4.582 1.00 89.12 377 GLN A N 1
ATOM 2981 C CA . GLN A 1 377 ? -16.465 -12.938 4.569 1.00 89.12 377 GLN A CA 1
ATOM 2982 C C . GLN A 1 377 ? -16.101 -13.855 3.398 1.00 89.12 377 GLN A C 1
ATOM 2984 O O . GLN A 1 377 ? -15.097 -13.637 2.721 1.00 89.12 377 GLN A O 1
ATOM 2989 N N . THR A 1 378 ? -16.967 -14.817 3.071 1.00 92.31 378 THR A N 1
ATOM 2990 C CA . THR A 1 378 ? -16.795 -15.666 1.882 1.00 92.31 378 THR A CA 1
ATOM 2991 C C . THR A 1 378 ? -16.779 -14.830 0.596 1.00 92.31 378 THR A C 1
ATOM 2993 O O . THR A 1 378 ? -15.972 -15.086 -0.298 1.00 92.31 378 THR A O 1
ATOM 2996 N N . SER A 1 379 ? -17.609 -13.784 0.517 1.00 90.25 379 SER A N 1
ATOM 2997 C CA . SER A 1 379 ? -17.641 -12.846 -0.617 1.00 90.25 379 SER A CA 1
ATOM 2998 C C . SER A 1 379 ? -16.372 -12.007 -0.748 1.00 90.25 379 SER A C 1
ATOM 3000 O O . SER A 1 379 ? -15.988 -11.642 -1.860 1.00 90.25 379 SER A O 1
ATOM 3002 N N . VAL A 1 380 ? -15.696 -11.721 0.365 1.00 90.25 380 VAL A N 1
ATOM 3003 C CA . VAL A 1 380 ? -14.379 -11.074 0.362 1.00 90.25 380 VAL A CA 1
ATOM 3004 C C . VAL A 1 380 ? -13.306 -12.056 -0.121 1.00 90.25 380 VAL A C 1
ATOM 3006 O O . VAL A 1 380 ? -12.502 -11.715 -0.987 1.00 90.25 380 VAL A O 1
ATOM 3009 N N . SER A 1 381 ? -13.304 -13.292 0.386 1.00 90.88 381 SER A N 1
ATOM 3010 C CA . SER A 1 381 ? -12.263 -14.283 0.082 1.00 90.88 381 SER A CA 1
ATOM 3011 C C . SER A 1 381 ? -12.335 -14.857 -1.338 1.00 90.88 381 SER A C 1
ATOM 3013 O O . SER A 1 381 ? -11.290 -15.141 -1.925 1.00 90.88 381 SER A O 1
ATOM 3015 N N . ILE A 1 382 ? -13.531 -15.014 -1.921 1.00 94.25 382 ILE A N 1
ATOM 3016 C CA . ILE A 1 382 ? -13.705 -15.652 -3.242 1.00 94.25 382 ILE A CA 1
ATOM 3017 C C . ILE A 1 382 ? -12.987 -14.902 -4.376 1.00 94.25 382 ILE A C 1
ATOM 3019 O O . ILE A 1 382 ? -12.576 -15.518 -5.361 1.00 94.25 382 ILE A O 1
ATOM 3023 N N . LEU A 1 383 ? -12.772 -13.591 -4.217 1.00 91.31 383 LEU A N 1
ATOM 3024 C CA . LEU A 1 383 ? -11.989 -12.773 -5.145 1.00 91.31 383 LEU A CA 1
ATOM 3025 C C . LEU A 1 383 ? -10.584 -13.356 -5.346 1.00 91.31 383 LEU A C 1
ATOM 3027 O O . LEU A 1 383 ? -10.119 -13.474 -6.479 1.00 91.31 383 LEU A O 1
ATOM 3031 N N . PHE A 1 384 ? -9.928 -13.790 -4.266 1.00 88.94 384 PHE A N 1
ATOM 3032 C CA . PHE A 1 384 ? -8.575 -14.344 -4.332 1.00 88.94 384 PHE A CA 1
ATOM 3033 C C . PHE A 1 384 ? -8.525 -15.697 -5.046 1.00 88.94 384 PHE A C 1
ATOM 3035 O O . PHE A 1 384 ? -7.515 -16.016 -5.666 1.00 88.94 384 PHE A O 1
ATOM 3042 N N . VAL A 1 385 ? -9.613 -16.472 -5.027 1.00 93.00 385 VAL A N 1
ATOM 3043 C CA . VAL A 1 385 ? -9.696 -17.734 -5.779 1.00 93.00 385 VAL A CA 1
ATOM 3044 C C . VAL A 1 385 ? -9.652 -17.459 -7.281 1.00 93.00 385 VAL A C 1
ATOM 3046 O O . VAL A 1 385 ? -8.838 -18.052 -7.986 1.00 93.00 385 VAL A O 1
ATOM 3049 N N . GLY A 1 386 ? -10.474 -16.522 -7.768 1.00 90.38 386 GLY A N 1
ATOM 3050 C CA . GLY A 1 386 ? -10.430 -16.088 -9.169 1.00 90.38 386 GLY A CA 1
ATOM 3051 C C . GLY A 1 386 ? -9.069 -15.494 -9.538 1.00 90.38 386 GLY A C 1
ATOM 3052 O O . GLY A 1 386 ? -8.514 -15.816 -10.590 1.00 90.38 386 GLY A O 1
ATOM 3053 N N . TYR A 1 387 ? -8.498 -14.705 -8.625 1.00 90.56 387 TYR A N 1
ATOM 3054 C CA . TYR A 1 387 ? -7.198 -14.068 -8.802 1.00 90.56 387 TYR A CA 1
ATOM 3055 C C . TYR A 1 387 ? -6.074 -15.089 -9.019 1.00 90.56 387 TYR A C 1
ATOM 3057 O O . TYR A 1 387 ? -5.353 -15.019 -10.011 1.00 90.56 387 TYR A O 1
ATOM 3065 N N . LEU A 1 388 ? -5.959 -16.089 -8.141 1.00 89.38 388 LEU A N 1
ATOM 3066 C CA . LEU A 1 388 ? -4.919 -17.120 -8.223 1.00 89.38 388 LEU A CA 1
ATOM 3067 C C . LEU A 1 388 ? -5.006 -17.945 -9.513 1.00 89.38 388 LEU A C 1
ATOM 3069 O O . LEU A 1 388 ? -3.976 -18.262 -10.108 1.00 89.38 388 LEU A O 1
ATOM 3073 N N . LEU A 1 389 ? -6.222 -18.269 -9.966 1.00 89.44 389 LEU A N 1
ATOM 3074 C CA . LEU A 1 389 ? -6.431 -19.064 -11.179 1.00 89.44 389 LEU A CA 1
ATOM 3075 C C . LEU A 1 389 ? -5.918 -18.355 -12.436 1.00 89.44 389 LEU A C 1
ATOM 3077 O O . LEU A 1 389 ? -5.368 -19.008 -13.323 1.00 89.44 389 LEU A O 1
ATOM 3081 N N . MET A 1 390 ? -6.091 -17.034 -12.518 1.00 88.81 390 MET A N 1
ATOM 3082 C CA . MET A 1 390 ? -5.779 -16.267 -13.724 1.00 88.81 390 MET A CA 1
ATOM 3083 C C . MET A 1 390 ? -4.416 -15.559 -13.673 1.00 88.81 390 MET A C 1
ATOM 3085 O O . MET A 1 390 ? -3.914 -15.128 -14.710 1.00 88.81 390 MET A O 1
ATOM 3089 N N . GLN A 1 391 ? -3.749 -15.511 -12.517 1.00 85.44 391 GLN A N 1
ATOM 3090 C CA . GLN A 1 391 ? -2.471 -14.810 -12.358 1.00 85.44 391 GLN A CA 1
ATOM 3091 C C . GLN A 1 391 ? -1.362 -15.362 -13.273 1.00 85.44 391 GLN A C 1
ATOM 3093 O O . GLN A 1 391 ? -0.664 -14.595 -13.940 1.00 85.44 391 GLN A O 1
ATOM 3098 N N . VAL A 1 392 ? -1.225 -16.693 -13.356 1.00 83.19 392 VAL A N 1
ATOM 3099 C CA . VAL A 1 392 ? -0.236 -17.349 -14.234 1.00 83.19 392 VAL A CA 1
ATOM 3100 C C . VAL A 1 392 ? -0.662 -17.292 -15.708 1.00 83.19 392 VAL A C 1
ATOM 3102 O O . VAL A 1 392 ? 0.130 -16.811 -16.525 1.00 83.19 392 VAL A O 1
ATOM 3105 N N . PRO A 1 393 ? -1.891 -17.707 -16.093 1.00 84.81 393 PRO A N 1
ATOM 3106 C CA . PRO A 1 393 ? -2.322 -17.638 -17.489 1.00 84.81 393 PRO A CA 1
ATOM 3107 C C . PRO A 1 393 ? -2.285 -16.222 -18.065 1.00 84.81 393 PRO A C 1
ATOM 3109 O O . PRO A 1 393 ? -1.840 -16.034 -19.196 1.00 84.81 393 PRO A O 1
ATOM 3112 N N . SER A 1 394 ? -2.700 -15.214 -17.296 1.00 82.88 394 SER A N 1
ATOM 3113 C CA . SER A 1 394 ? -2.739 -13.833 -17.773 1.00 82.88 394 SER A CA 1
ATOM 3114 C C . SER A 1 394 ? -1.360 -13.287 -18.128 1.00 82.88 394 SER A C 1
ATOM 3116 O O . SER A 1 394 ? -1.216 -12.608 -19.144 1.00 82.88 394 SER A O 1
ATOM 3118 N N . ASN A 1 395 ? -0.331 -13.578 -17.329 1.00 78.38 395 ASN A N 1
ATOM 3119 C CA . ASN A 1 395 ? 1.007 -13.072 -17.632 1.00 78.38 395 ASN A CA 1
ATOM 3120 C C . ASN A 1 395 ? 1.568 -13.702 -18.924 1.00 78.38 395 ASN A C 1
ATOM 3122 O O . ASN A 1 395 ? 2.241 -13.044 -19.716 1.00 78.38 395 ASN A O 1
ATOM 3126 N N . LEU A 1 396 ? 1.204 -14.960 -19.198 1.00 76.75 396 LEU A N 1
ATOM 3127 C CA . LEU A 1 396 ? 1.519 -15.628 -20.464 1.00 76.75 396 LEU A CA 1
ATOM 3128 C C . LEU A 1 396 ? 0.766 -15.000 -21.648 1.00 76.75 396 LEU A C 1
ATOM 3130 O O . LEU A 1 396 ? 1.347 -14.824 -22.721 1.00 76.75 396 LEU A O 1
ATOM 3134 N N . PHE A 1 397 ? -0.509 -14.634 -21.465 1.00 80.31 397 PHE A N 1
ATOM 3135 C CA . PHE A 1 397 ? -1.277 -13.914 -22.486 1.00 80.31 397 PHE A CA 1
ATOM 3136 C C . PHE A 1 397 ? -0.673 -12.545 -22.797 1.00 80.31 397 PHE A C 1
ATOM 3138 O O . PHE A 1 397 ? -0.564 -12.196 -23.972 1.00 80.31 397 PHE A O 1
ATOM 3145 N N . LEU A 1 398 ? -0.222 -11.807 -21.780 1.00 79.69 398 LEU A N 1
ATOM 3146 C CA . LEU A 1 398 ? 0.431 -10.512 -21.957 1.00 79.69 398 LEU A CA 1
ATOM 3147 C C . LEU A 1 398 ? 1.683 -10.618 -22.843 1.00 79.69 398 LEU A C 1
ATOM 3149 O O . LEU A 1 398 ? 1.824 -9.842 -23.792 1.00 79.69 398 LEU A O 1
ATOM 3153 N N . ASN A 1 399 ? 2.546 -11.608 -22.586 1.00 73.25 399 ASN A N 1
ATOM 3154 C CA . ASN A 1 399 ? 3.740 -11.846 -23.402 1.00 73.25 399 ASN A CA 1
ATOM 3155 C C . ASN A 1 399 ? 3.367 -12.219 -24.853 1.00 73.25 399 ASN A C 1
ATOM 3157 O O . ASN A 1 399 ? 3.877 -11.635 -25.807 1.00 73.25 399 ASN A O 1
ATOM 3161 N N . LYS A 1 400 ? 2.390 -13.117 -25.040 1.00 73.06 400 LYS A N 1
ATOM 3162 C CA . LYS A 1 400 ? 1.954 -13.556 -26.378 1.00 73.06 400 LYS A CA 1
ATOM 3163 C C . LYS A 1 400 ? 1.298 -12.444 -27.205 1.00 73.06 400 LYS A C 1
ATOM 3165 O O . LYS A 1 400 ? 1.477 -12.401 -28.420 1.00 73.06 400 LYS A O 1
ATOM 3170 N N . ILE A 1 401 ? 0.504 -11.578 -26.574 1.00 75.19 401 ILE A N 1
ATOM 3171 C CA . ILE A 1 401 ? -0.197 -10.476 -27.251 1.00 75.19 401 ILE A CA 1
ATOM 3172 C C . ILE A 1 401 ? 0.790 -9.378 -27.669 1.00 75.19 401 ILE A C 1
ATOM 3174 O O . ILE A 1 401 ? 0.549 -8.688 -28.661 1.00 75.19 401 ILE A O 1
ATOM 3178 N N . GLY A 1 402 ? 1.899 -9.203 -26.940 1.00 69.62 402 GLY A N 1
ATOM 3179 C CA . GLY A 1 402 ? 2.965 -8.273 -27.322 1.00 69.62 402 GLY A CA 1
ATOM 3180 C C . GLY A 1 402 ? 2.566 -6.789 -27.277 1.00 69.62 402 GLY A C 1
ATOM 3181 O O . GLY A 1 402 ? 3.306 -5.941 -27.766 1.00 69.62 402 GLY A O 1
ATOM 3182 N N . LYS A 1 403 ? 1.383 -6.457 -26.740 1.00 80.38 403 LYS A N 1
ATOM 3183 C CA . LYS A 1 403 ? 0.810 -5.096 -26.721 1.00 80.38 403 LYS A CA 1
ATOM 3184 C C . LYS A 1 403 ? 0.230 -4.748 -25.341 1.00 80.38 403 LYS A C 1
ATOM 3186 O O . LYS A 1 403 ? -0.992 -4.772 -25.160 1.00 80.38 403 LYS A O 1
ATOM 3191 N N . PRO A 1 404 ? 1.088 -4.423 -24.357 1.00 81.25 404 PRO A N 1
ATOM 3192 C CA . PRO A 1 404 ? 0.676 -4.106 -22.987 1.00 81.25 404 PRO A CA 1
ATOM 3193 C C . PRO A 1 404 ? -0.266 -2.899 -22.910 1.00 81.25 404 PRO A C 1
ATOM 3195 O O . PRO A 1 404 ? -1.193 -2.914 -22.102 1.00 81.25 404 PRO A O 1
ATOM 3198 N N . ALA A 1 405 ? -0.097 -1.903 -23.792 1.00 80.56 405 ALA A N 1
ATOM 3199 C CA . ALA A 1 405 ? -0.948 -0.709 -23.839 1.00 80.56 405 ALA A CA 1
ATOM 3200 C C . ALA A 1 405 ? -2.407 -0.999 -24.201 1.00 80.56 405 ALA A C 1
ATOM 3202 O O . ALA A 1 405 ? -3.277 -0.177 -23.942 1.00 80.56 405 ALA A O 1
ATOM 3203 N N . ILE A 1 406 ? -2.683 -2.148 -24.818 1.00 85.38 406 ILE A N 1
ATOM 3204 C CA . ILE A 1 406 ? -4.046 -2.565 -25.149 1.00 85.38 406 ILE A CA 1
ATOM 3205 C C . ILE A 1 406 ? -4.537 -3.556 -24.100 1.00 85.38 406 ILE A C 1
ATOM 3207 O O . ILE A 1 406 ? -5.654 -3.426 -23.609 1.00 85.38 406 ILE A O 1
ATOM 3211 N N . TYR A 1 407 ? -3.702 -4.525 -23.724 1.00 88.56 407 TYR A N 1
ATOM 3212 C CA . TYR A 1 407 ? -4.097 -5.587 -22.805 1.00 88.56 407 TYR A CA 1
ATOM 3213 C C . TYR A 1 407 ? -4.436 -5.068 -21.402 1.00 88.56 407 TYR A C 1
ATOM 3215 O O . TYR A 1 407 ? -5.536 -5.326 -20.916 1.00 88.56 407 TYR A O 1
ATOM 3223 N N . LEU A 1 408 ? -3.538 -4.296 -20.771 1.00 89.75 408 LEU A N 1
ATOM 3224 C CA . LEU A 1 408 ? -3.736 -3.839 -19.389 1.00 89.75 408 LEU A CA 1
ATOM 3225 C C . LEU A 1 408 ? -4.963 -2.915 -19.258 1.00 89.75 408 LEU A C 1
ATOM 3227 O O . LEU A 1 408 ? -5.780 -3.160 -18.368 1.00 89.75 408 LEU A O 1
ATOM 3231 N N . PRO A 1 409 ? -5.181 -1.922 -20.148 1.00 90.88 409 PRO A N 1
ATOM 3232 C CA . PRO A 1 409 ? -6.405 -1.124 -20.118 1.00 90.88 409 PRO A CA 1
ATOM 3233 C C . PRO A 1 409 ? -7.668 -1.901 -20.489 1.00 90.88 409 PRO A C 1
ATOM 3235 O O . PRO A 1 409 ? -8.723 -1.614 -19.938 1.00 90.88 409 PRO A O 1
ATOM 3238 N N . SER A 1 410 ? -7.593 -2.907 -21.369 1.00 91.62 410 SER A N 1
ATOM 3239 C CA . SER A 1 410 ? -8.762 -3.746 -21.689 1.00 91.62 410 SER A CA 1
ATOM 3240 C C . SER A 1 410 ? -9.231 -4.532 -20.468 1.00 91.62 410 SER A C 1
ATOM 3242 O O . SER A 1 410 ? -10.423 -4.534 -20.165 1.00 91.62 410 SER A O 1
ATOM 3244 N N . CYS A 1 411 ? -8.300 -5.140 -19.724 1.00 91.94 411 CYS A N 1
ATOM 3245 C CA . CYS A 1 411 ? -8.611 -5.756 -18.435 1.00 91.94 411 CYS A CA 1
ATOM 3246 C C . CYS A 1 411 ? -9.212 -4.727 -17.468 1.00 91.94 411 CYS A C 1
ATOM 3248 O O . CYS A 1 411 ? -10.197 -5.039 -16.803 1.00 91.94 411 CYS A O 1
ATOM 3250 N N . MET A 1 412 ? -8.684 -3.494 -17.457 1.00 93.50 412 MET A N 1
ATOM 3251 C CA . MET A 1 412 ? -9.197 -2.408 -16.617 1.00 93.50 412 MET A CA 1
ATOM 3252 C C . MET A 1 412 ? -10.630 -1.998 -16.932 1.00 93.50 412 MET A C 1
ATOM 3254 O O . MET A 1 412 ? -11.435 -1.833 -16.019 1.00 93.50 412 MET A O 1
ATOM 3258 N N . VAL A 1 413 ? -10.979 -1.882 -18.213 1.00 94.94 413 VAL A N 1
ATOM 3259 C CA . VAL A 1 413 ? -12.360 -1.619 -18.628 1.00 94.94 413 VAL A CA 1
ATOM 3260 C C . VAL A 1 413 ? -13.274 -2.743 -18.150 1.00 94.94 413 VAL A C 1
ATOM 3262 O O . VAL A 1 413 ? -14.319 -2.474 -17.562 1.00 94.94 413 VAL A O 1
ATOM 3265 N N . VAL A 1 414 ? -12.883 -4.001 -18.367 1.00 94.44 414 VAL A N 1
ATOM 3266 C CA . VAL A 1 414 ? -13.715 -5.153 -17.999 1.00 94.44 414 VAL A CA 1
ATOM 3267 C C . VAL A 1 414 ? -13.895 -5.243 -16.482 1.00 94.44 414 VAL A C 1
ATOM 3269 O O . VAL A 1 414 ? -15.026 -5.408 -16.029 1.00 94.44 414 VAL A O 1
ATOM 3272 N N . TRP A 1 415 ? -12.835 -5.086 -15.681 1.00 93.88 415 TRP A N 1
ATOM 3273 C CA . TRP A 1 415 ? -12.985 -5.123 -14.223 1.00 93.88 415 TRP A CA 1
ATOM 3274 C C . TRP A 1 415 ? -13.767 -3.914 -13.702 1.00 93.88 415 TRP A C 1
ATOM 3276 O O . TRP A 1 415 ? -14.575 -4.078 -12.794 1.00 93.88 415 TRP A O 1
ATOM 3286 N N . GLY A 1 416 ? -13.600 -2.724 -14.291 1.00 93.56 416 GLY A N 1
ATOM 3287 C CA . GLY A 1 416 ? -14.346 -1.525 -13.901 1.00 93.56 416 GLY A CA 1
ATOM 3288 C C . GLY A 1 416 ? -15.845 -1.675 -14.162 1.00 93.56 416 GLY A C 1
ATOM 3289 O O . GLY A 1 416 ? -16.666 -1.322 -13.316 1.00 93.56 416 GLY A O 1
ATOM 3290 N N . LEU A 1 417 ? -16.213 -2.297 -15.287 1.00 95.00 417 LEU A N 1
ATOM 3291 C CA . LEU A 1 417 ? -17.601 -2.645 -15.597 1.00 95.00 417 LEU A CA 1
ATOM 3292 C C . LEU A 1 417 ? -18.170 -3.688 -14.626 1.00 95.00 417 LEU A C 1
ATOM 3294 O O . LEU A 1 417 ? -19.311 -3.548 -14.192 1.00 95.00 417 LEU A O 1
ATOM 3298 N N . ILE A 1 418 ? -17.393 -4.710 -14.252 1.00 94.44 418 ILE A N 1
ATOM 3299 C CA . ILE A 1 418 ? -17.814 -5.715 -13.259 1.00 94.44 418 ILE A CA 1
ATOM 3300 C C . ILE A 1 418 ? -17.962 -5.079 -11.865 1.00 94.44 418 ILE A C 1
ATOM 3302 O O . ILE A 1 418 ? -18.917 -5.384 -11.146 1.00 94.44 418 ILE A O 1
ATOM 3306 N N . SER A 1 419 ? -17.058 -4.167 -11.496 1.00 93.06 419 SER A N 1
ATOM 3307 C CA . SER A 1 419 ? -17.129 -3.395 -10.250 1.00 93.06 419 SER A CA 1
ATOM 3308 C C . SER A 1 419 ? -18.429 -2.587 -10.204 1.00 93.06 419 SER A C 1
ATOM 3310 O O . SER A 1 419 ? -19.236 -2.786 -9.298 1.00 93.06 419 SER A O 1
ATOM 3312 N N . ALA A 1 420 ? -18.734 -1.814 -11.254 1.00 93.69 420 ALA A N 1
ATOM 3313 C CA . ALA A 1 420 ? -19.998 -1.082 -11.367 1.00 93.69 420 ALA A CA 1
ATOM 3314 C C . ALA A 1 420 ? -21.229 -2.008 -11.361 1.00 93.69 420 ALA A C 1
ATOM 3316 O O . ALA A 1 420 ? -22.229 -1.712 -10.706 1.00 93.69 420 ALA A O 1
ATOM 3317 N N . ALA A 1 421 ? -21.154 -3.166 -12.026 1.00 93.44 421 ALA A N 1
ATOM 3318 C CA . ALA A 1 421 ? -22.229 -4.158 -12.040 1.00 93.44 421 ALA A CA 1
ATOM 3319 C C . ALA A 1 421 ? -22.511 -4.760 -10.651 1.00 93.44 421 ALA A C 1
ATOM 3321 O O . ALA A 1 421 ? -23.633 -5.195 -10.395 1.00 93.44 421 ALA A O 1
ATOM 3322 N N . THR A 1 422 ? -21.550 -4.721 -9.721 1.00 92.00 422 THR A N 1
ATOM 3323 C CA . THR A 1 422 ? -21.752 -5.172 -8.332 1.00 92.00 422 THR A CA 1
ATOM 3324 C C . THR A 1 422 ? -22.844 -4.358 -7.626 1.00 92.00 422 THR A C 1
ATOM 3326 O O . THR A 1 422 ? -23.564 -4.889 -6.780 1.00 92.00 422 THR A O 1
ATOM 3329 N N . ALA A 1 423 ? -23.053 -3.099 -8.025 1.00 91.62 423 ALA A N 1
ATOM 3330 C CA . ALA A 1 423 ? -24.149 -2.269 -7.528 1.00 91.62 423 ALA A CA 1
ATOM 3331 C C . ALA A 1 423 ? -25.544 -2.790 -7.908 1.00 91.62 423 ALA A C 1
ATOM 3333 O O . ALA A 1 423 ? -26.527 -2.419 -7.266 1.00 91.62 423 ALA A O 1
ATOM 3334 N N . ALA A 1 424 ? -25.654 -3.628 -8.945 1.00 92.06 424 ALA A N 1
ATOM 3335 C CA . ALA A 1 424 ? -26.913 -4.218 -9.397 1.00 92.06 424 ALA A CA 1
ATOM 3336 C C . ALA A 1 424 ? -27.259 -5.529 -8.671 1.00 92.06 424 ALA A C 1
ATOM 3338 O O . ALA A 1 424 ? -28.363 -6.048 -8.836 1.00 92.06 424 ALA A O 1
ATOM 3339 N N . CYS A 1 425 ? -26.360 -6.060 -7.838 1.00 91.56 425 CYS A N 1
ATOM 3340 C CA . CYS A 1 425 ? -26.608 -7.288 -7.093 1.00 91.56 425 CYS A CA 1
ATOM 3341 C C . CYS A 1 425 ? -27.792 -7.132 -6.121 1.00 91.56 425 CYS A C 1
ATOM 3343 O O . CYS A 1 425 ? -27.988 -6.086 -5.495 1.00 91.56 425 CYS A O 1
ATOM 3345 N N . GLN A 1 426 ? -28.595 -8.193 -6.014 1.00 90.06 426 GLN A N 1
ATOM 3346 C CA . GLN A 1 426 ? -29.774 -8.265 -5.135 1.00 90.06 426 GLN A CA 1
ATOM 3347 C C . GLN A 1 426 ? -29.763 -9.490 -4.213 1.00 90.06 426 GLN A C 1
ATOM 3349 O O . GLN A 1 426 ? -30.616 -9.615 -3.345 1.00 90.06 426 GLN A O 1
ATOM 3354 N N . ASN A 1 427 ? -28.808 -10.404 -4.394 1.00 91.62 427 ASN A N 1
ATOM 3355 C CA . ASN A 1 427 ? -28.678 -11.609 -3.587 1.00 91.62 427 ASN A CA 1
ATOM 3356 C C . ASN A 1 427 ? -27.203 -12.007 -3.418 1.00 91.62 427 ASN A C 1
ATOM 3358 O O . ASN A 1 427 ? -26.321 -11.515 -4.129 1.00 91.62 427 ASN A O 1
ATOM 3362 N N . TYR A 1 428 ? -26.955 -12.928 -2.485 1.00 91.88 428 TYR A N 1
ATOM 3363 C CA . TYR A 1 428 ? -25.632 -13.487 -2.205 1.00 91.88 428 TYR A CA 1
ATOM 3364 C C . TYR A 1 428 ? -24.966 -14.111 -3.443 1.00 91.88 428 TYR A C 1
ATOM 3366 O O . TYR A 1 428 ? -23.798 -13.844 -3.723 1.00 91.88 428 TYR A O 1
ATOM 3374 N N . GLY A 1 429 ? -25.717 -14.887 -4.234 1.00 92.25 429 GLY A N 1
ATOM 3375 C CA . GLY A 1 429 ? -25.187 -15.562 -5.425 1.00 92.25 429 GLY A CA 1
ATOM 3376 C C . GLY A 1 429 ? -24.647 -14.591 -6.480 1.00 92.25 429 GLY A C 1
ATOM 3377 O O . GLY A 1 429 ? -23.561 -14.804 -7.018 1.00 92.25 429 GLY A O 1
ATOM 3378 N N . GLY A 1 430 ? -25.363 -13.492 -6.732 1.00 92.25 430 GLY A N 1
ATOM 3379 C CA . GLY A 1 430 ? -24.925 -12.427 -7.632 1.00 92.25 430 GLY A CA 1
ATOM 3380 C C . GLY A 1 430 ? -23.665 -11.731 -7.125 1.00 92.25 430 GLY A C 1
ATOM 3381 O O . GLY A 1 430 ? -22.732 -11.517 -7.897 1.00 92.25 430 GLY A O 1
ATOM 3382 N N . LEU A 1 431 ? -23.587 -11.457 -5.818 1.00 92.88 431 LEU A N 1
ATOM 3383 C CA . LEU A 1 431 ? -22.395 -10.866 -5.209 1.00 92.88 431 LEU A CA 1
ATOM 3384 C C . LEU A 1 431 ? -21.170 -11.780 -5.363 1.00 92.88 431 LEU A C 1
ATOM 3386 O O . LEU A 1 431 ? -20.123 -11.311 -5.804 1.00 92.88 431 LEU A O 1
ATOM 3390 N N . ILE A 1 432 ? -21.303 -13.077 -5.074 1.00 94.31 432 ILE A N 1
ATOM 3391 C CA . ILE A 1 432 ? -20.220 -14.060 -5.235 1.00 94.31 432 ILE A CA 1
ATOM 3392 C C . ILE A 1 432 ? -19.767 -14.162 -6.694 1.00 94.31 432 ILE A C 1
ATOM 3394 O O . ILE A 1 432 ? -18.564 -14.146 -6.960 1.00 94.31 432 ILE A O 1
ATOM 3398 N N . ALA A 1 433 ? -20.705 -14.227 -7.643 1.00 94.88 433 ALA A N 1
ATOM 3399 C CA . ALA A 1 433 ? -20.386 -14.307 -9.065 1.00 94.88 433 ALA A CA 1
ATOM 3400 C C . ALA A 1 433 ? -19.623 -13.063 -9.549 1.00 94.88 433 ALA A C 1
ATOM 3402 O O . ALA A 1 433 ? -18.563 -13.197 -10.164 1.00 94.88 433 ALA A O 1
ATOM 3403 N N . CYS A 1 434 ? -20.104 -11.859 -9.216 1.00 93.75 434 CYS A N 1
ATOM 3404 C CA . CYS A 1 434 ? -19.415 -10.607 -9.537 1.00 93.75 434 CYS A CA 1
ATOM 3405 C C . CYS A 1 434 ? -18.016 -10.560 -8.914 1.00 93.75 434 CYS A C 1
ATOM 3407 O O . CYS A 1 434 ? -17.059 -10.200 -9.592 1.00 93.75 434 CYS A O 1
ATOM 3409 N N . ARG A 1 435 ? -17.870 -10.984 -7.653 1.00 93.44 435 ARG A N 1
ATOM 3410 C CA . ARG A 1 435 ? -16.589 -10.985 -6.927 1.00 93.44 435 ARG A CA 1
ATOM 3411 C C . ARG A 1 435 ? -15.564 -11.944 -7.510 1.00 93.44 435 ARG A C 1
ATOM 3413 O O . ARG A 1 435 ? -14.400 -11.577 -7.658 1.00 93.44 435 ARG A O 1
ATOM 3420 N N . PHE A 1 436 ? -15.996 -13.152 -7.853 1.00 94.88 436 PHE A N 1
ATOM 3421 C CA . PHE A 1 436 ? -15.141 -14.135 -8.504 1.00 94.88 436 PHE A CA 1
ATOM 3422 C C . PHE A 1 436 ? -14.669 -13.629 -9.872 1.00 94.88 436 PHE A C 1
ATOM 3424 O O . PHE A 1 436 ? -13.475 -13.677 -10.162 1.00 94.88 436 PHE A O 1
ATOM 3431 N N . MET A 1 437 ? -15.587 -13.099 -10.690 1.00 94.19 437 MET A N 1
ATOM 3432 C CA . MET A 1 437 ? -15.257 -12.572 -12.019 1.00 94.19 437 MET A CA 1
ATOM 3433 C C . MET A 1 437 ? -14.363 -11.336 -11.944 1.00 94.19 437 MET A C 1
ATOM 3435 O O . MET A 1 437 ? -13.454 -11.196 -12.759 1.00 94.19 437 MET A O 1
ATOM 3439 N N . LEU A 1 438 ? -14.572 -10.479 -10.941 1.00 92.69 438 LEU A N 1
ATOM 3440 C CA . LEU A 1 438 ? -13.697 -9.345 -10.670 1.00 92.69 438 LEU A CA 1
ATOM 3441 C C . LEU A 1 438 ? -12.268 -9.835 -10.410 1.00 92.69 438 LEU A C 1
ATOM 3443 O O . LEU A 1 438 ? -11.365 -9.462 -11.150 1.00 92.69 438 LEU A O 1
ATOM 3447 N N . GLY A 1 439 ? -12.079 -10.755 -9.457 1.00 92.00 439 GLY A N 1
ATOM 3448 C CA . GLY A 1 439 ? -10.762 -11.323 -9.152 1.00 92.00 439 GLY A CA 1
ATOM 3449 C C . GLY A 1 439 ? -10.109 -12.020 -10.347 1.00 92.00 439 GLY A C 1
ATOM 3450 O O . GLY A 1 439 ? -8.913 -11.857 -10.579 1.00 92.00 439 GLY A O 1
ATOM 3451 N N . PHE A 1 440 ? -10.898 -12.743 -11.143 1.00 92.56 440 PHE A N 1
ATOM 3452 C CA . PHE A 1 440 ? -10.435 -13.412 -12.358 1.00 92.56 440 PHE A CA 1
ATOM 3453 C C . PHE A 1 440 ? -9.863 -12.429 -13.389 1.00 92.56 440 PHE A C 1
ATOM 3455 O O . PHE A 1 440 ? -8.807 -12.683 -13.959 1.00 92.56 440 PHE A O 1
ATOM 3462 N N . VAL A 1 441 ? -10.517 -11.288 -13.620 1.00 91.94 441 VAL A N 1
ATOM 3463 C CA . VAL A 1 441 ? -10.046 -10.277 -14.585 1.00 91.94 441 VAL A CA 1
ATOM 3464 C C . VAL A 1 441 ? -8.902 -9.434 -14.010 1.00 91.94 441 VAL A C 1
ATOM 3466 O O . VAL A 1 441 ? -7.956 -9.089 -14.718 1.00 91.94 441 VAL A O 1
ATOM 3469 N N . GLU A 1 442 ? -8.967 -9.127 -12.719 1.00 89.94 442 GLU A N 1
ATOM 3470 C CA . GLU A 1 442 ? -8.015 -8.272 -12.010 1.00 89.94 442 GLU A CA 1
ATOM 3471 C C . GLU A 1 442 ? -6.623 -8.917 -11.853 1.00 89.94 442 GLU A C 1
ATOM 3473 O O . GLU A 1 442 ? -5.606 -8.219 -11.811 1.00 89.94 442 GLU A O 1
ATOM 3478 N N . ALA A 1 443 ? -6.559 -10.255 -11.846 1.00 88.69 443 ALA A N 1
ATOM 3479 C CA . ALA A 1 443 ? -5.334 -11.056 -11.725 1.00 88.69 443 ALA A CA 1
ATOM 3480 C C . ALA A 1 443 ? -4.206 -10.656 -12.685 1.00 88.69 443 ALA A C 1
ATOM 3482 O O . ALA A 1 443 ? -3.022 -10.866 -12.411 1.00 88.69 443 ALA A O 1
ATOM 3483 N N . ALA A 1 444 ? -4.587 -10.103 -13.834 1.00 84.00 444 ALA A N 1
ATOM 3484 C CA . ALA A 1 444 ? -3.694 -9.709 -14.902 1.00 84.00 444 ALA A CA 1
ATOM 3485 C C . ALA A 1 444 ? -2.775 -8.542 -14.548 1.00 84.00 444 ALA A C 1
ATOM 3487 O O . ALA A 1 444 ? -1.679 -8.428 -15.101 1.00 84.00 444 ALA A O 1
ATOM 3488 N N . TYR A 1 445 ? -3.242 -7.656 -13.671 1.00 88.31 445 TYR A N 1
ATOM 3489 C CA . TYR A 1 445 ? -2.725 -6.304 -13.612 1.00 88.31 445 TYR A CA 1
ATOM 3490 C C . TYR A 1 445 ? -1.381 -6.218 -12.891 1.00 88.31 445 TYR A C 1
ATOM 3492 O O . TYR A 1 445 ? -0.389 -5.823 -13.493 1.00 88.31 445 TYR A O 1
ATOM 3500 N N . PHE A 1 446 ? -1.318 -6.645 -11.627 1.00 87.69 446 PHE A N 1
ATOM 3501 C CA . PHE A 1 446 ? -0.104 -6.530 -10.814 1.00 87.69 446 PHE A CA 1
ATOM 3502 C C . PHE A 1 446 ? 1.125 -7.239 -11.421 1.00 87.69 446 PHE A C 1
ATOM 3504 O O . PHE A 1 446 ? 2.123 -6.561 -11.678 1.00 87.69 446 PHE A O 1
ATOM 3511 N N . PRO A 1 447 ? 1.093 -8.561 -11.711 1.00 85.38 447 PRO A N 1
ATOM 3512 C CA . PRO A 1 447 ? 2.237 -9.229 -12.336 1.00 85.38 447 PRO A CA 1
ATOM 3513 C C . PRO A 1 447 ? 2.520 -8.689 -13.743 1.00 85.38 447 PRO A C 1
ATOM 3515 O O . PRO A 1 447 ? 3.682 -8.587 -14.133 1.00 85.38 447 PRO A O 1
ATOM 3518 N N . GLY A 1 448 ? 1.476 -8.292 -14.480 1.00 86.94 448 GLY A N 1
ATOM 3519 C CA . GLY A 1 448 ? 1.612 -7.713 -15.810 1.00 86.94 448 GLY A CA 1
ATOM 3520 C C . GLY A 1 448 ? 2.328 -6.364 -15.798 1.00 86.94 448 GLY A C 1
ATOM 3521 O O . GLY A 1 448 ? 3.173 -6.121 -16.652 1.00 86.94 448 GLY A O 1
ATOM 3522 N N . CYS A 1 449 ? 2.064 -5.510 -14.809 1.00 89.31 449 CYS A N 1
ATOM 3523 C CA . CYS A 1 449 ? 2.757 -4.238 -14.619 1.00 89.31 449 CYS A CA 1
ATOM 3524 C C . CYS A 1 449 ? 4.219 -4.426 -14.215 1.00 89.31 449 CYS A C 1
ATOM 3526 O O . CYS A 1 449 ? 5.074 -3.724 -14.744 1.00 89.31 449 CYS A O 1
ATOM 3528 N N . LEU A 1 450 ? 4.527 -5.379 -13.329 1.00 88.88 450 LEU A N 1
ATOM 3529 C CA . LEU A 1 450 ? 5.915 -5.677 -12.958 1.00 88.88 450 LEU A CA 1
ATOM 3530 C C . LEU A 1 450 ? 6.722 -6.183 -14.156 1.00 88.88 450 LEU A C 1
ATOM 3532 O O . LEU A 1 450 ? 7.825 -5.697 -14.409 1.00 88.88 450 LEU A O 1
ATOM 3536 N N . TYR A 1 451 ? 6.144 -7.102 -14.932 1.00 85.62 451 TYR A N 1
ATOM 3537 C CA . TYR A 1 451 ? 6.744 -7.552 -16.183 1.00 85.62 451 TYR A CA 1
ATOM 3538 C C . TYR A 1 451 ? 6.908 -6.386 -17.164 1.00 85.62 451 TYR A C 1
ATOM 3540 O O . TYR A 1 451 ? 7.989 -6.162 -17.701 1.00 85.62 451 TYR A O 1
ATOM 3548 N N . TYR A 1 452 ? 5.869 -5.573 -17.333 1.00 87.12 452 TYR A N 1
ATOM 3549 C CA . TYR A 1 452 ? 5.899 -4.436 -18.239 1.00 87.12 452 TYR A CA 1
ATOM 3550 C C . TYR A 1 452 ? 6.967 -3.393 -17.864 1.00 87.12 452 TYR A C 1
ATOM 3552 O O . TYR A 1 452 ? 7.650 -2.881 -18.749 1.00 87.12 452 TYR A O 1
ATOM 3560 N N . LEU A 1 453 ? 7.176 -3.127 -16.570 1.00 89.69 453 LEU A N 1
ATOM 3561 C CA . LEU A 1 453 ? 8.261 -2.273 -16.080 1.00 89.69 453 LEU A CA 1
ATOM 3562 C C . LEU A 1 453 ? 9.643 -2.887 -16.349 1.00 89.69 453 LEU A C 1
ATOM 3564 O O . LEU A 1 453 ? 10.559 -2.164 -16.738 1.00 89.69 453 LEU A O 1
ATOM 3568 N N . SER A 1 454 ? 9.794 -4.208 -16.204 1.00 87.19 454 SER A N 1
ATOM 3569 C CA . SER A 1 454 ? 11.062 -4.894 -16.501 1.00 87.19 454 SER A CA 1
ATOM 3570 C C . SER A 1 454 ? 11.470 -4.803 -17.978 1.00 87.19 454 SER A C 1
ATOM 3572 O O . SER A 1 454 ? 12.654 -4.829 -18.289 1.00 87.19 454 SER A O 1
ATOM 3574 N N . CYS A 1 455 ? 10.509 -4.609 -18.887 1.00 84.81 455 CYS A N 1
ATOM 3575 C CA . CYS A 1 455 ? 10.771 -4.416 -20.315 1.00 84.81 455 CYS A CA 1
ATOM 3576 C C . CYS A 1 455 ? 11.160 -2.978 -20.699 1.00 84.81 455 CYS A C 1
ATOM 3578 O O . CYS A 1 455 ? 11.359 -2.709 -21.881 1.00 84.81 455 CYS A O 1
ATOM 3580 N N . TRP A 1 456 ? 11.212 -2.044 -19.745 1.00 87.06 456 TRP A N 1
ATOM 3581 C CA . TRP A 1 456 ? 11.529 -0.631 -19.993 1.00 87.06 456 TRP A CA 1
ATOM 3582 C C . TRP A 1 456 ? 12.669 -0.090 -19.128 1.00 87.06 456 TRP A C 1
ATOM 3584 O O . TRP A 1 456 ? 13.306 0.893 -19.511 1.00 87.06 456 TRP A O 1
ATOM 3594 N N . TYR A 1 457 ? 12.923 -0.710 -17.974 1.00 89.44 457 TYR A N 1
ATOM 3595 C CA . TYR A 1 457 ? 13.883 -0.238 -16.980 1.00 89.44 457 TYR A CA 1
ATOM 3596 C C . TYR A 1 457 ? 14.921 -1.309 -16.641 1.00 89.44 457 TYR A C 1
ATOM 3598 O O . TYR A 1 457 ? 14.594 -2.486 -16.521 1.00 89.44 457 TYR A O 1
ATOM 3606 N N . THR A 1 458 ? 16.166 -0.879 -16.424 1.00 87.75 458 THR A N 1
ATOM 3607 C CA . THR A 1 458 ? 17.275 -1.754 -16.001 1.00 87.75 458 THR A CA 1
ATOM 3608 C C . THR A 1 458 ? 17.114 -2.208 -14.547 1.00 87.75 458 THR A C 1
ATOM 3610 O O . THR A 1 458 ? 16.374 -1.596 -13.770 1.00 87.75 458 THR A O 1
ATOM 3613 N N . ARG A 1 459 ? 17.848 -3.241 -14.114 1.00 83.19 459 ARG A N 1
ATOM 3614 C CA . ARG A 1 459 ? 17.771 -3.797 -12.745 1.00 83.19 459 ARG A CA 1
ATOM 3615 C C . ARG A 1 459 ? 18.033 -2.753 -11.656 1.00 83.19 459 ARG A C 1
ATOM 3617 O O . ARG A 1 459 ? 17.361 -2.755 -10.625 1.00 83.19 459 ARG A O 1
ATOM 3624 N N . LYS A 1 460 ? 18.963 -1.822 -11.903 1.00 85.19 460 LYS A N 1
ATOM 3625 C CA . LYS A 1 460 ? 19.277 -0.698 -10.996 1.00 85.19 460 LYS A CA 1
ATOM 3626 C C . LYS A 1 460 ? 18.120 0.302 -10.873 1.00 85.19 460 LYS A C 1
ATOM 3628 O O . LYS A 1 460 ? 17.954 0.941 -9.840 1.00 85.19 460 LYS A O 1
ATOM 3633 N N . GLU A 1 461 ? 17.324 0.446 -11.928 1.00 88.19 461 GLU A N 1
ATOM 3634 C CA . GLU A 1 461 ? 16.241 1.427 -12.044 1.00 88.19 461 GLU A CA 1
ATOM 3635 C C . GLU A 1 461 ? 14.882 0.864 -11.610 1.00 88.19 461 GLU A C 1
ATOM 3637 O O . GLU A 1 461 ? 14.029 1.614 -11.117 1.00 88.19 461 GLU A O 1
ATOM 3642 N N . LEU A 1 462 ? 14.698 -0.447 -11.777 1.00 88.69 462 LEU A N 1
ATOM 3643 C CA . LEU A 1 462 ? 13.451 -1.168 -11.553 1.00 88.69 462 LEU A CA 1
ATOM 3644 C C . LEU A 1 462 ? 13.030 -1.176 -10.081 1.00 88.69 462 LEU A C 1
ATOM 3646 O O . LEU A 1 462 ? 11.845 -1.020 -9.795 1.00 88.69 462 LEU A O 1
ATOM 3650 N N . GLY A 1 463 ? 13.976 -1.309 -9.144 1.00 88.81 463 GLY A N 1
ATOM 3651 C CA . GLY A 1 463 ? 13.672 -1.380 -7.709 1.00 88.81 463 GLY A CA 1
ATOM 3652 C C . GLY A 1 463 ? 12.932 -0.141 -7.196 1.00 88.81 463 GLY A C 1
ATOM 3653 O O . GLY A 1 463 ? 11.852 -0.251 -6.617 1.00 88.81 463 GLY A O 1
ATOM 3654 N N . PHE A 1 464 ? 13.459 1.053 -7.491 1.00 91.19 464 PHE A N 1
ATOM 3655 C CA . PHE A 1 464 ? 12.826 2.314 -7.091 1.00 91.19 464 PHE A CA 1
ATOM 3656 C C . PHE A 1 464 ? 11.443 2.496 -7.734 1.00 91.19 464 PHE A C 1
ATOM 3658 O O . PHE A 1 464 ? 10.483 2.871 -7.066 1.00 91.19 464 PHE A O 1
ATOM 3665 N N . ARG A 1 465 ? 11.309 2.179 -9.025 1.00 93.38 465 ARG A N 1
ATOM 3666 C CA . ARG A 1 465 ? 10.039 2.323 -9.760 1.00 93.38 465 ARG A CA 1
ATOM 3667 C C . ARG A 1 465 ? 8.987 1.327 -9.294 1.00 93.38 465 ARG A C 1
ATOM 3669 O O . ARG A 1 465 ? 7.820 1.685 -9.181 1.00 93.38 465 ARG A O 1
ATOM 3676 N N . THR A 1 466 ? 9.405 0.120 -8.930 1.00 91.62 466 THR A N 1
ATOM 3677 C CA . THR A 1 466 ? 8.536 -0.875 -8.295 1.00 91.62 466 THR A CA 1
ATOM 3678 C C . THR A 1 466 ? 8.052 -0.391 -6.928 1.00 91.62 466 THR A C 1
ATOM 3680 O O . THR A 1 466 ? 6.876 -0.551 -6.616 1.00 91.62 466 THR A O 1
ATOM 3683 N N . ALA A 1 467 ? 8.906 0.270 -6.136 1.00 91.75 467 ALA A N 1
ATOM 3684 C CA . ALA A 1 467 ? 8.491 0.874 -4.868 1.00 91.75 467 ALA A CA 1
ATOM 3685 C C . ALA A 1 467 ? 7.475 2.016 -5.072 1.00 91.75 467 ALA A C 1
ATOM 3687 O O . ALA A 1 467 ? 6.457 2.064 -4.381 1.00 91.75 467 ALA A O 1
ATOM 3688 N N . VAL A 1 468 ? 7.699 2.893 -6.062 1.00 93.94 468 VAL A N 1
ATOM 3689 C CA . VAL A 1 468 ? 6.742 3.952 -6.435 1.00 93.94 468 VAL A CA 1
ATOM 3690 C C . VAL A 1 468 ? 5.414 3.351 -6.900 1.00 93.94 468 VAL A C 1
ATOM 3692 O O . VAL A 1 468 ? 4.358 3.790 -6.454 1.00 93.94 468 VAL A O 1
ATOM 3695 N N . PHE A 1 469 ? 5.445 2.312 -7.734 1.00 93.62 469 PHE A N 1
ATOM 3696 C CA . PHE A 1 469 ? 4.253 1.562 -8.127 1.00 93.62 469 PHE A CA 1
ATOM 3697 C C . PHE A 1 469 ? 3.505 1.015 -6.907 1.00 93.62 469 PHE A C 1
ATOM 3699 O O . PHE A 1 469 ? 2.322 1.299 -6.734 1.00 93.62 469 PHE A O 1
ATOM 3706 N N . TYR A 1 470 ? 4.205 0.319 -6.009 1.00 90.75 470 TYR A N 1
ATOM 3707 C CA . TYR A 1 470 ? 3.603 -0.292 -4.825 1.00 90.75 470 TYR A CA 1
ATOM 3708 C C . TYR A 1 470 ? 2.997 0.734 -3.853 1.00 90.75 470 TYR A C 1
ATOM 3710 O O . TYR A 1 470 ? 1.996 0.446 -3.196 1.00 90.75 470 TYR A O 1
ATOM 3718 N N . SER A 1 471 ? 3.536 1.958 -3.811 1.00 92.38 471 SER A N 1
ATOM 3719 C CA . SER A 1 471 ? 2.997 3.052 -2.991 1.00 92.38 471 SER A CA 1
ATOM 3720 C C . SER A 1 471 ? 1.550 3.425 -3.345 1.00 92.38 471 SER A C 1
ATOM 3722 O O . SER A 1 471 ? 0.800 3.869 -2.474 1.00 92.38 471 SER A O 1
ATOM 3724 N N . GLY A 1 472 ? 1.110 3.147 -4.580 1.00 90.44 472 GLY A N 1
ATOM 3725 C CA . GLY A 1 472 ? -0.273 3.357 -5.008 1.00 90.44 472 GLY A CA 1
ATOM 3726 C C . GLY A 1 472 ? -1.298 2.587 -4.167 1.00 90.44 472 GLY A C 1
ATOM 3727 O O . GLY A 1 472 ? -2.381 3.108 -3.910 1.00 90.44 472 GLY A O 1
ATOM 3728 N N . ALA A 1 473 ? -0.948 1.405 -3.645 1.00 88.94 473 ALA A N 1
ATOM 3729 C CA . ALA A 1 473 ? -1.836 0.639 -2.765 1.00 88.94 473 ALA A CA 1
ATOM 3730 C C . ALA A 1 473 ? -2.112 1.371 -1.438 1.00 88.94 473 ALA A C 1
ATOM 3732 O O . ALA A 1 473 ? -3.247 1.399 -0.961 1.00 88.94 473 ALA A O 1
ATOM 3733 N N . LEU A 1 474 ? -1.087 2.007 -0.861 1.00 89.81 474 LEU A N 1
ATOM 3734 C CA . LEU A 1 474 ? -1.211 2.782 0.379 1.00 89.81 474 LEU A CA 1
ATOM 3735 C C . LEU A 1 474 ? -2.013 4.067 0.155 1.00 89.81 474 LEU A C 1
ATOM 3737 O O . LEU A 1 474 ? -2.878 4.407 0.961 1.00 89.81 474 LEU A O 1
ATOM 3741 N N . ILE A 1 475 ? -1.760 4.747 -0.968 1.00 90.69 475 ILE A N 1
ATOM 3742 C CA . ILE A 1 475 ? -2.508 5.938 -1.387 1.00 90.69 475 ILE A CA 1
ATOM 3743 C C . ILE A 1 475 ? -3.994 5.595 -1.536 1.00 90.69 475 ILE A C 1
ATOM 3745 O O . ILE A 1 475 ? -4.849 6.286 -0.987 1.00 90.69 475 ILE A O 1
ATOM 3749 N N . SER A 1 476 ? -4.302 4.492 -2.216 1.00 90.00 476 SER A N 1
ATOM 3750 C CA . SER A 1 476 ? -5.669 4.000 -2.382 1.00 90.00 476 SER A CA 1
ATOM 3751 C C . SER A 1 476 ? -6.372 3.766 -1.040 1.00 90.00 476 SER A C 1
ATOM 3753 O O . SER A 1 476 ? -7.490 4.239 -0.836 1.00 90.00 476 SER A O 1
ATOM 3755 N N . GLY A 1 477 ? -5.692 3.131 -0.078 1.00 85.38 477 GLY A N 1
ATOM 3756 C CA . GLY A 1 477 ? -6.219 2.939 1.276 1.00 85.38 477 GLY A CA 1
ATOM 3757 C C . GLY A 1 477 ? -6.534 4.253 2.003 1.00 85.38 477 GLY A C 1
ATOM 3758 O O . GLY A 1 477 ? -7.571 4.354 2.657 1.00 85.38 477 GLY A O 1
ATOM 3759 N N . ALA A 1 478 ? -5.688 5.278 1.848 1.00 87.75 478 ALA A N 1
ATOM 3760 C CA . ALA A 1 478 ? -5.893 6.588 2.469 1.00 87.75 478 ALA A CA 1
ATOM 3761 C C . ALA A 1 478 ? -7.113 7.340 1.901 1.00 87.75 478 ALA A C 1
ATOM 3763 O O . ALA A 1 478 ? -7.838 7.993 2.652 1.00 87.75 478 ALA A O 1
ATOM 3764 N N . PHE A 1 479 ? -7.362 7.239 0.590 1.00 86.81 479 PHE A N 1
ATOM 3765 C CA . PHE A 1 479 ? -8.474 7.937 -0.067 1.00 86.81 479 PHE A CA 1
ATOM 3766 C C . PHE A 1 479 ? -9.792 7.149 -0.076 1.00 86.81 479 PHE A C 1
ATOM 3768 O O . PHE A 1 479 ? -10.853 7.770 -0.040 1.00 86.81 479 PHE A O 1
ATOM 3775 N N . SER A 1 480 ? -9.756 5.811 -0.063 1.00 85.38 480 SER A N 1
ATOM 3776 C CA . SER A 1 480 ? -10.956 4.957 -0.124 1.00 85.38 480 SER A CA 1
ATOM 3777 C C . SER A 1 480 ? -11.958 5.272 0.997 1.00 85.38 480 SER A C 1
ATOM 3779 O O . SER A 1 480 ? -13.147 5.458 0.739 1.00 85.38 480 SER A O 1
ATOM 3781 N N . GLY A 1 481 ? -11.486 5.448 2.238 1.00 84.69 481 GLY A N 1
ATOM 3782 C CA . GLY A 1 481 ? -12.354 5.812 3.365 1.00 84.69 481 GLY A CA 1
ATOM 3783 C C . GLY A 1 481 ? -12.997 7.198 3.228 1.00 84.69 481 GLY A C 1
ATOM 3784 O O . GLY A 1 481 ? -14.161 7.374 3.589 1.00 84.69 481 GLY A O 1
ATOM 3785 N N . LEU A 1 482 ? -12.268 8.175 2.675 1.00 88.31 482 LEU A N 1
ATOM 3786 C CA . LEU A 1 482 ? -12.770 9.537 2.454 1.00 88.31 482 LEU A CA 1
ATOM 3787 C C . LEU A 1 482 ? -13.844 9.572 1.361 1.00 88.31 482 LEU A C 1
ATOM 3789 O O . LEU A 1 482 ? -14.881 10.210 1.546 1.00 88.31 482 LEU A O 1
ATOM 3793 N N . ILE A 1 483 ? -13.620 8.858 0.254 1.00 88.25 483 ILE A N 1
ATOM 3794 C CA . ILE A 1 483 ? -14.593 8.736 -0.841 1.00 88.25 483 ILE A CA 1
ATOM 3795 C C . ILE A 1 483 ? -15.871 8.069 -0.323 1.00 88.25 483 ILE A C 1
ATOM 3797 O O . ILE A 1 483 ? -16.967 8.606 -0.499 1.00 88.25 483 ILE A O 1
ATOM 3801 N N . ALA A 1 484 ? -15.732 6.966 0.418 1.00 85.38 484 ALA A N 1
ATOM 3802 C CA . ALA A 1 484 ? -16.859 6.270 1.024 1.00 85.38 484 ALA A CA 1
ATOM 3803 C C . ALA A 1 484 ? -17.641 7.148 2.015 1.00 85.38 484 ALA A C 1
ATOM 3805 O O . ALA A 1 484 ? -18.873 7.138 2.007 1.00 85.38 484 ALA A O 1
ATOM 3806 N N . ALA A 1 485 ? -16.954 7.938 2.846 1.00 86.62 485 ALA A N 1
ATOM 3807 C CA . ALA A 1 485 ? -17.598 8.869 3.771 1.00 86.62 485 ALA A CA 1
ATOM 3808 C C . ALA A 1 485 ? -18.354 9.995 3.039 1.00 86.62 485 ALA A C 1
ATOM 3810 O O . ALA A 1 485 ? -19.475 10.343 3.426 1.00 86.62 485 ALA A O 1
ATOM 3811 N N . GLY A 1 486 ? -17.782 10.535 1.958 1.00 87.62 486 GLY A N 1
ATOM 3812 C CA . GLY A 1 486 ? -18.432 11.542 1.116 1.00 87.62 486 GLY A CA 1
ATOM 3813 C C . GLY A 1 486 ? -19.704 11.012 0.450 1.00 87.62 486 GLY A C 1
ATOM 3814 O O . GLY A 1 486 ? -20.756 11.642 0.522 1.00 87.62 486 GLY A O 1
ATOM 3815 N N . ILE A 1 487 ? -19.645 9.807 -0.120 1.00 87.56 487 ILE A N 1
ATOM 3816 C CA . ILE A 1 487 ? -20.803 9.168 -0.763 1.00 87.56 487 ILE A CA 1
ATOM 3817 C C . ILE A 1 487 ? -21.871 8.805 0.273 1.00 87.56 487 ILE A C 1
ATOM 3819 O O . ILE A 1 487 ? -23.053 9.071 0.061 1.00 87.56 487 ILE A O 1
ATOM 3823 N N . LYS A 1 488 ? -21.474 8.259 1.427 1.00 84.44 488 LYS A N 1
ATOM 3824 C CA . LYS A 1 488 ? -22.409 7.912 2.504 1.00 84.44 488 LYS A CA 1
ATOM 3825 C C . LYS A 1 488 ? -23.141 9.132 3.070 1.00 84.44 488 LYS A C 1
ATOM 3827 O O . LYS A 1 488 ? -24.314 9.021 3.398 1.00 84.44 488 LYS A O 1
ATOM 3832 N N . SER A 1 489 ? -22.475 10.281 3.185 1.00 83.50 489 SER A N 1
ATOM 3833 C CA . SER A 1 489 ? -23.094 11.506 3.714 1.00 83.50 489 SER A CA 1
ATOM 3834 C C . SER A 1 489 ? -23.954 12.257 2.693 1.00 83.50 489 SER A C 1
ATOM 3836 O O . SER A 1 489 ? -24.960 12.844 3.080 1.00 83.50 489 SER A O 1
ATOM 3838 N N . GLY A 1 490 ? -23.581 12.246 1.409 1.00 80.62 490 GLY A N 1
ATOM 3839 C CA . GLY A 1 490 ? -24.259 13.033 0.374 1.00 80.62 490 GLY A CA 1
ATOM 3840 C C . GLY A 1 490 ? -25.267 12.274 -0.494 1.00 80.62 490 GLY A C 1
ATOM 3841 O O . GLY A 1 490 ? -26.104 12.912 -1.127 1.00 80.62 490 GLY A O 1
ATOM 3842 N N . MET A 1 491 ? -25.184 10.940 -0.572 1.00 82.00 491 MET A N 1
ATOM 3843 C CA . MET A 1 491 ? -25.896 10.154 -1.593 1.00 82.00 491 MET A CA 1
ATOM 3844 C C . MET A 1 491 ? -26.655 8.933 -1.059 1.00 82.00 491 MET A C 1
ATOM 3846 O O . MET A 1 491 ? -27.147 8.126 -1.851 1.00 82.00 491 MET A O 1
ATOM 3850 N N . ASP A 1 492 ? -26.792 8.774 0.258 1.00 83.25 492 ASP A N 1
ATOM 3851 C CA . ASP A 1 492 ? -27.619 7.693 0.797 1.00 83.25 492 ASP A CA 1
ATOM 3852 C C . ASP A 1 492 ? -29.110 7.963 0.541 1.00 83.25 492 ASP A C 1
ATOM 3854 O O . ASP A 1 492 ? -29.650 8.993 0.943 1.00 83.25 492 ASP A O 1
ATOM 3858 N N . GLY A 1 493 ? -29.775 7.062 -0.189 1.00 79.38 493 GLY A N 1
ATOM 3859 C CA . GLY A 1 493 ? -31.166 7.229 -0.623 1.00 79.38 493 GLY A CA 1
ATOM 3860 C C . GLY A 1 493 ? -31.345 8.114 -1.863 1.00 79.38 493 GLY A C 1
ATOM 3861 O O . GLY A 1 493 ? -32.474 8.276 -2.338 1.00 79.38 493 GLY A O 1
ATOM 3862 N N . ALA A 1 494 ? -30.264 8.653 -2.438 1.00 79.56 494 ALA A N 1
ATOM 3863 C CA . ALA A 1 494 ? -30.334 9.429 -3.673 1.00 79.56 494 ALA A CA 1
ATOM 3864 C C . ALA A 1 494 ? -30.831 8.547 -4.833 1.00 79.56 494 ALA A C 1
ATOM 3866 O O . ALA A 1 494 ? -30.312 7.453 -5.066 1.00 79.56 494 ALA A O 1
ATOM 3867 N N . HIS A 1 495 ? -31.862 9.013 -5.547 1.00 79.25 495 HIS A N 1
ATOM 3868 C CA . HIS A 1 495 ? -32.575 8.259 -6.592 1.00 79.25 495 HIS A CA 1
ATOM 3869 C C . HIS A 1 495 ? -33.078 6.864 -6.157 1.00 79.25 495 HIS A C 1
ATOM 3871 O O . HIS A 1 495 ? -33.234 5.976 -6.992 1.00 79.25 495 HIS A O 1
ATOM 3877 N N . GLY A 1 496 ? -33.336 6.657 -4.860 1.00 80.50 496 GLY A N 1
ATOM 3878 C CA . GLY A 1 496 ? -33.817 5.376 -4.329 1.00 80.50 496 GLY A CA 1
ATOM 3879 C C . GLY A 1 496 ? -32.742 4.291 -4.205 1.00 80.50 496 GLY A C 1
ATOM 3880 O O . GLY A 1 496 ? -33.073 3.137 -3.941 1.00 80.50 496 GLY A O 1
ATOM 3881 N N . LEU A 1 497 ? -31.462 4.639 -4.378 1.00 86.38 497 LEU A N 1
ATOM 3882 C CA . LEU A 1 497 ? -30.332 3.730 -4.194 1.00 86.38 497 LEU A CA 1
ATOM 3883 C C . LEU A 1 497 ? -29.605 4.041 -2.882 1.00 86.38 497 LEU A C 1
ATOM 3885 O O . LEU A 1 497 ? -29.418 5.200 -2.512 1.00 86.38 497 LEU A O 1
ATOM 3889 N N . ARG A 1 498 ? -29.166 2.994 -2.178 1.00 87.06 498 ARG A N 1
ATOM 3890 C CA . ARG A 1 498 ? -28.342 3.130 -0.967 1.00 87.06 498 ARG A CA 1
ATOM 3891 C C . ARG A 1 498 ? -26.918 3.545 -1.322 1.00 87.06 498 ARG A C 1
ATOM 3893 O O . ARG A 1 498 ? -26.425 3.224 -2.407 1.00 87.06 498 ARG A O 1
ATOM 3900 N N . ALA A 1 499 ? -26.231 4.184 -0.379 1.00 88.31 499 ALA A N 1
ATOM 3901 C CA . ALA A 1 499 ? -24.874 4.698 -0.576 1.00 88.31 499 ALA A CA 1
ATOM 3902 C C . ALA A 1 499 ? -23.875 3.650 -1.106 1.00 88.31 499 ALA A C 1
ATOM 3904 O O . ALA A 1 499 ? -23.025 3.974 -1.933 1.00 88.31 499 ALA A O 1
ATOM 3905 N N . TRP A 1 500 ? -23.992 2.382 -0.692 1.00 90.06 500 TRP A N 1
ATOM 3906 C CA . TRP A 1 500 ? -23.090 1.318 -1.151 1.00 90.06 500 TRP A CA 1
ATOM 3907 C C . TRP A 1 500 ? -23.214 1.026 -2.656 1.00 90.06 500 TRP A C 1
ATOM 3909 O O . TRP A 1 500 ? -22.229 0.654 -3.285 1.00 90.06 500 TRP A O 1
ATOM 3919 N N . ARG A 1 501 ? -24.399 1.209 -3.256 1.00 92.50 501 ARG A N 1
ATOM 3920 C CA . ARG A 1 501 ? -24.596 1.025 -4.704 1.00 92.50 501 ARG A CA 1
ATOM 3921 C C . ARG A 1 501 ? -23.951 2.168 -5.478 1.00 92.50 501 ARG A C 1
ATOM 3923 O O . ARG A 1 501 ? -23.269 1.929 -6.469 1.00 92.50 501 ARG A O 1
ATOM 3930 N N . TRP A 1 502 ? -24.116 3.397 -4.988 1.00 91.50 502 TRP A N 1
ATOM 3931 C CA . TRP A 1 502 ? -23.464 4.577 -5.557 1.00 91.50 502 TRP A CA 1
ATOM 3932 C C . TRP A 1 502 ? -21.942 4.495 -5.496 1.00 91.50 502 TRP A C 1
ATOM 3934 O O . TRP A 1 502 ? -21.295 4.874 -6.467 1.00 91.50 502 TRP A O 1
ATOM 3944 N N . LEU A 1 503 ? -21.394 3.938 -4.413 1.00 91.56 503 LEU A N 1
ATOM 3945 C CA . LEU A 1 503 ? -19.963 3.676 -4.257 1.00 91.56 503 LEU A CA 1
ATOM 3946 C C . LEU A 1 503 ? -19.411 2.883 -5.455 1.00 91.56 503 LEU A C 1
ATOM 3948 O O . LEU A 1 503 ? -18.595 3.400 -6.215 1.00 91.56 503 LEU A O 1
ATOM 3952 N N . PHE A 1 504 ? -19.966 1.694 -5.716 1.00 92.81 504 PHE A N 1
ATOM 3953 C CA . PHE A 1 504 ? -19.539 0.848 -6.838 1.00 92.81 504 PHE A CA 1
ATOM 3954 C C . PHE A 1 504 ? -19.791 1.475 -8.218 1.00 92.81 504 PHE A C 1
ATOM 3956 O O . PHE A 1 504 ? -18.971 1.307 -9.118 1.00 92.81 504 PHE A O 1
ATOM 3963 N N . ILE A 1 505 ? -20.900 2.203 -8.409 1.00 93.12 505 ILE A N 1
ATOM 3964 C CA . ILE A 1 505 ? -21.208 2.854 -9.696 1.00 93.12 505 ILE A CA 1
ATOM 3965 C C . ILE A 1 505 ? -20.197 3.961 -10.003 1.00 93.12 505 ILE A C 1
ATOM 3967 O O . ILE A 1 505 ? -19.664 4.010 -11.109 1.00 93.12 505 ILE A O 1
ATOM 3971 N N . ILE A 1 506 ? -19.949 4.856 -9.044 1.00 92.31 506 ILE A N 1
ATOM 3972 C CA . ILE A 1 506 ? -19.078 6.020 -9.235 1.00 92.31 506 ILE A CA 1
ATOM 3973 C C . ILE A 1 506 ? -17.641 5.561 -9.446 1.00 92.31 506 ILE A C 1
ATOM 3975 O O . ILE A 1 506 ? -16.997 5.970 -10.410 1.00 92.31 506 ILE A O 1
ATOM 3979 N N . GLU A 1 507 ? -17.144 4.686 -8.578 1.00 91.06 507 GLU A N 1
ATOM 3980 C CA . GLU A 1 507 ? -15.757 4.235 -8.639 1.00 91.06 507 GLU A CA 1
ATOM 3981 C C . GLU A 1 507 ? -15.515 3.363 -9.872 1.00 91.06 507 GLU A C 1
ATOM 3983 O O . GLU A 1 507 ? -14.557 3.610 -10.602 1.00 91.06 507 GLU A O 1
ATOM 3988 N N . GLY A 1 508 ? -16.443 2.458 -10.208 1.00 92.25 508 GLY A N 1
ATOM 3989 C CA . GLY A 1 508 ? -16.378 1.682 -11.446 1.00 92.25 508 GLY A CA 1
ATOM 3990 C C . GLY A 1 508 ? -16.418 2.560 -12.705 1.00 92.25 508 GLY A C 1
ATOM 3991 O O . GLY A 1 508 ? -15.655 2.328 -13.645 1.00 92.25 508 GLY A O 1
ATOM 3992 N N . ALA A 1 509 ? -17.237 3.618 -12.726 1.00 94.31 509 ALA A N 1
ATOM 3993 C CA . ALA A 1 509 ? -17.280 4.567 -13.842 1.00 94.31 509 ALA A CA 1
ATOM 3994 C C . ALA A 1 509 ? -15.973 5.365 -13.983 1.00 94.31 509 ALA A C 1
ATOM 3996 O O . ALA A 1 509 ? -15.474 5.536 -15.099 1.00 94.31 509 ALA A O 1
ATOM 3997 N N . ILE A 1 510 ? -15.386 5.810 -12.867 1.00 94.50 510 ILE A N 1
ATOM 3998 C CA . ILE A 1 510 ? -14.079 6.480 -12.857 1.00 94.50 510 ILE A CA 1
ATOM 3999 C C . ILE A 1 510 ? -12.991 5.520 -13.354 1.00 94.50 510 ILE A C 1
ATOM 4001 O O . ILE A 1 510 ? -12.184 5.910 -14.200 1.00 94.50 510 ILE A O 1
ATOM 4005 N N . THR A 1 511 ? -13.002 4.258 -12.910 1.00 94.12 511 THR A N 1
ATOM 4006 C CA . THR A 1 511 ? -12.077 3.213 -13.376 1.00 94.12 511 THR A CA 1
ATOM 4007 C C . THR A 1 511 ? -12.155 3.050 -14.895 1.00 94.12 511 THR A C 1
ATOM 4009 O O . THR A 1 511 ? -11.124 3.078 -15.567 1.00 94.12 511 THR A O 1
ATOM 4012 N N . VAL A 1 512 ? -13.359 2.956 -15.467 1.00 95.25 512 VAL A N 1
ATOM 4013 C CA . VAL A 1 512 ? -13.544 2.843 -16.926 1.00 95.25 512 VAL A CA 1
ATOM 4014 C C . VAL A 1 512 ? -13.078 4.107 -17.659 1.00 95.25 512 VAL A C 1
ATOM 4016 O O . VAL A 1 512 ? -12.430 4.005 -18.701 1.00 95.25 512 VAL A O 1
ATOM 4019 N N . GLY A 1 513 ? -13.347 5.299 -17.116 1.00 94.75 513 GLY A N 1
ATOM 4020 C CA . GLY A 1 513 ? -12.883 6.565 -17.693 1.00 94.75 513 GLY A CA 1
ATOM 4021 C C . GLY A 1 513 ? -11.355 6.677 -17.728 1.00 94.75 513 GLY A C 1
ATOM 4022 O O . GLY A 1 513 ? -10.773 7.048 -18.749 1.00 94.75 513 GLY A O 1
ATOM 4023 N N . ILE A 1 514 ? -10.690 6.281 -16.641 1.00 94.38 514 ILE A N 1
ATOM 4024 C CA . ILE A 1 514 ? -9.225 6.228 -16.560 1.00 94.38 514 ILE A CA 1
ATOM 4025 C C . ILE A 1 514 ? -8.674 5.174 -17.527 1.00 94.38 514 ILE A C 1
ATOM 4027 O O . ILE A 1 514 ? -7.694 5.438 -18.221 1.00 94.38 514 ILE A O 1
ATOM 4031 N N . ALA A 1 515 ? -9.319 4.012 -17.641 1.00 93.44 515 ALA A N 1
ATOM 4032 C CA . ALA A 1 515 ? -8.925 2.973 -18.589 1.00 93.44 515 ALA A CA 1
ATOM 4033 C C . ALA A 1 515 ? -8.986 3.461 -20.044 1.00 93.44 515 ALA A C 1
ATOM 4035 O O . ALA A 1 515 ? -8.069 3.205 -20.824 1.00 93.44 515 ALA A O 1
ATOM 4036 N N . ALA A 1 516 ? -10.030 4.218 -20.400 1.00 93.12 516 ALA A N 1
ATOM 4037 C CA . ALA A 1 516 ? -10.161 4.828 -21.719 1.00 93.12 516 ALA A CA 1
ATOM 4038 C C . ALA A 1 516 ? -8.991 5.781 -22.021 1.00 93.12 516 ALA A C 1
ATOM 4040 O O . ALA A 1 516 ? -8.418 5.724 -23.108 1.00 93.12 516 ALA A O 1
ATOM 4041 N N . ALA A 1 517 ? -8.578 6.602 -21.048 1.00 92.62 517 ALA A N 1
ATOM 4042 C CA . ALA A 1 517 ? -7.397 7.456 -21.179 1.00 92.62 517 ALA A CA 1
ATOM 4043 C C . ALA A 1 517 ? -6.092 6.641 -21.282 1.00 92.62 517 ALA A C 1
ATOM 4045 O O . ALA A 1 517 ? -5.196 6.985 -22.059 1.00 92.62 517 ALA A O 1
ATOM 4046 N N . ALA A 1 518 ? -5.999 5.526 -20.552 1.00 90.75 518 ALA A N 1
ATOM 4047 C CA . ALA A 1 518 ? -4.828 4.653 -20.531 1.00 90.75 518 ALA A CA 1
ATOM 4048 C C . ALA A 1 518 ? -4.474 4.093 -21.918 1.00 90.75 518 ALA A C 1
ATOM 4050 O O . ALA A 1 518 ? -3.289 3.986 -22.230 1.00 90.75 518 ALA A O 1
ATOM 4051 N N . PHE A 1 519 ? -5.470 3.802 -22.767 1.00 89.19 519 PHE A N 1
ATOM 4052 C CA . PHE A 1 519 ? -5.244 3.331 -24.143 1.00 89.19 519 PHE A CA 1
ATOM 4053 C C . PHE A 1 519 ? -4.438 4.314 -25.001 1.00 89.19 519 PHE A C 1
ATOM 4055 O O . PHE A 1 519 ? -3.704 3.890 -25.892 1.00 89.19 519 PHE A O 1
ATOM 4062 N N . PHE A 1 520 ? -4.558 5.619 -24.746 1.00 86.44 520 PHE A N 1
ATOM 4063 C CA . PHE A 1 520 ? -3.836 6.653 -25.494 1.00 86.44 520 PHE A CA 1
ATOM 4064 C C . PHE A 1 520 ? -2.491 7.011 -24.844 1.00 86.44 520 PHE A C 1
ATOM 4066 O O . PHE A 1 520 ? -1.540 7.416 -25.524 1.00 86.44 520 PHE A O 1
ATOM 4073 N N . ILE A 1 521 ? -2.395 6.869 -23.520 1.00 87.06 521 ILE A N 1
ATOM 4074 C CA . ILE A 1 521 ? -1.224 7.290 -22.746 1.00 87.06 521 ILE A CA 1
ATOM 4075 C C . ILE A 1 521 ? -0.169 6.181 -22.676 1.00 87.06 521 ILE A C 1
ATOM 4077 O O . ILE A 1 521 ? 1.014 6.482 -22.840 1.00 87.06 521 ILE A O 1
ATOM 4081 N N . LEU A 1 522 ? -0.544 4.915 -22.472 1.00 86.62 522 LEU A N 1
ATOM 4082 C CA . LEU A 1 522 ? 0.433 3.840 -22.287 1.00 86.62 522 LEU A CA 1
ATOM 4083 C C . LEU A 1 522 ? 1.192 3.515 -23.586 1.00 86.62 522 LEU A C 1
ATOM 4085 O O . LEU A 1 522 ? 0.571 3.316 -24.630 1.00 86.62 522 LEU A O 1
ATOM 4089 N N . PRO A 1 523 ? 2.534 3.420 -23.545 1.00 83.81 523 PRO A N 1
ATOM 4090 C CA . PRO A 1 523 ? 3.298 2.945 -24.692 1.00 83.81 523 PRO A CA 1
ATOM 4091 C C . PRO A 1 523 ? 3.225 1.409 -24.832 1.00 83.81 523 PRO A C 1
ATOM 4093 O O . PRO A 1 523 ? 2.925 0.693 -23.882 1.00 83.81 523 PRO A O 1
ATOM 4096 N N . ASN A 1 524 ? 3.474 0.877 -26.032 1.00 83.94 524 ASN A N 1
ATOM 4097 C CA . ASN A 1 524 ? 3.687 -0.570 -26.230 1.00 83.94 524 ASN A CA 1
ATOM 4098 C C . ASN A 1 524 ? 5.158 -0.932 -25.981 1.00 83.94 524 ASN A C 1
ATOM 4100 O O . ASN A 1 524 ? 5.953 -0.030 -25.771 1.00 83.94 524 ASN A O 1
ATOM 4104 N N . PHE A 1 525 ? 5.550 -2.211 -26.031 1.00 79.19 525 PHE A N 1
ATOM 4105 C CA . PHE A 1 525 ? 6.952 -2.616 -25.835 1.00 79.19 525 PHE A CA 1
ATOM 4106 C C . PHE A 1 525 ? 7.935 -1.835 -26.722 1.00 79.19 525 PHE A C 1
ATOM 4108 O O . PHE A 1 525 ? 7.535 -1.436 -27.825 1.00 79.19 525 PHE A O 1
ATOM 4115 N N . PRO A 1 526 ? 9.215 -1.697 -26.311 1.00 70.94 526 PRO A N 1
ATOM 4116 C CA . PRO A 1 526 ? 10.235 -0.959 -27.060 1.00 70.94 526 PRO A CA 1
ATOM 4117 C C . PRO A 1 526 ? 10.241 -1.280 -28.560 1.00 70.94 526 PRO A C 1
ATOM 4119 O O . PRO A 1 526 ? 10.225 -0.377 -29.385 1.00 70.94 526 PRO A O 1
ATOM 4122 N N . ASN A 1 527 ? 10.112 -2.553 -28.938 1.00 67.31 527 ASN A N 1
ATOM 4123 C CA . ASN A 1 527 ? 10.141 -2.983 -30.343 1.00 67.31 527 ASN A CA 1
ATOM 4124 C C . ASN A 1 527 ? 8.907 -2.563 -31.162 1.00 67.31 527 ASN A C 1
ATOM 4126 O O . ASN A 1 527 ? 8.972 -2.452 -32.385 1.00 67.31 527 ASN A O 1
ATOM 4130 N N . THR A 1 528 ? 7.786 -2.312 -30.489 1.00 69.50 528 THR A N 1
ATOM 4131 C CA . THR A 1 528 ? 6.453 -2.113 -31.088 1.00 69.50 528 THR A CA 1
ATOM 4132 C C . THR A 1 528 ? 5.900 -0.696 -30.923 1.00 69.50 528 THR A C 1
ATOM 4134 O O . THR A 1 528 ? 4.821 -0.397 -31.435 1.00 69.50 528 THR A O 1
ATOM 4137 N N . THR A 1 529 ? 6.597 0.177 -30.192 1.00 72.88 529 THR A N 1
ATOM 4138 C CA . THR A 1 529 ? 6.163 1.561 -29.977 1.00 72.88 529 THR A CA 1
ATOM 4139 C C . THR A 1 529 ? 6.450 2.434 -31.198 1.00 72.88 529 THR A C 1
ATOM 4141 O O . THR A 1 529 ? 7.490 2.300 -31.838 1.00 72.88 529 THR A O 1
ATOM 4144 N N . THR A 1 530 ? 5.533 3.350 -31.507 1.00 68.81 530 THR A N 1
ATOM 4145 C CA . THR A 1 530 ? 5.649 4.311 -32.620 1.00 68.81 530 THR A CA 1
ATOM 4146 C C . THR A 1 530 ? 5.936 5.740 -32.153 1.00 68.81 530 THR A C 1
ATOM 4148 O O . THR A 1 530 ? 6.053 6.641 -32.975 1.00 68.81 530 THR A O 1
ATOM 4151 N N . TRP A 1 531 ? 6.007 5.972 -30.838 1.00 78.62 531 TRP A N 1
ATOM 4152 C CA . TRP A 1 531 ? 6.137 7.316 -30.261 1.00 78.62 531 TRP A CA 1
ATOM 4153 C C . TRP A 1 531 ? 7.589 7.762 -30.021 1.00 78.62 531 TRP A C 1
ATOM 4155 O O . TRP A 1 531 ? 7.853 8.959 -29.942 1.00 78.62 531 TRP A O 1
ATOM 4165 N N . LEU A 1 532 ? 8.521 6.816 -29.893 1.00 80.19 532 LEU A N 1
ATOM 4166 C CA . LEU A 1 532 ? 9.952 7.113 -29.784 1.00 80.19 532 LEU A CA 1
ATOM 4167 C C . LEU A 1 532 ? 10.568 7.248 -31.177 1.00 80.19 532 LEU A C 1
ATOM 4169 O O . LEU A 1 532 ? 10.119 6.589 -32.117 1.00 80.19 532 LEU A O 1
ATOM 4173 N N . THR A 1 533 ? 11.615 8.065 -31.299 1.00 83.50 533 THR A N 1
ATOM 4174 C CA . THR A 1 533 ? 12.431 8.071 -32.521 1.00 83.50 533 THR A CA 1
ATOM 4175 C C . THR A 1 533 ? 13.141 6.726 -32.682 1.00 83.50 533 THR A C 1
ATOM 4177 O O . THR A 1 533 ? 13.339 5.991 -31.711 1.00 83.50 533 THR A O 1
ATOM 4180 N N . ASP A 1 534 ? 13.550 6.383 -33.905 1.00 80.00 534 ASP A N 1
ATOM 4181 C CA . ASP A 1 534 ? 14.258 5.121 -34.151 1.00 80.00 534 ASP A CA 1
ATOM 4182 C C . ASP A 1 534 ? 15.559 5.004 -33.342 1.00 80.00 534 ASP A C 1
ATOM 4184 O O . ASP A 1 534 ? 15.903 3.914 -32.884 1.00 80.00 534 ASP A O 1
ATOM 4188 N N . GLU A 1 535 ? 16.244 6.123 -33.108 1.00 80.12 535 GLU A N 1
ATOM 4189 C CA . GLU A 1 535 ? 17.436 6.203 -32.257 1.00 80.12 535 GLU A CA 1
ATOM 4190 C C . GLU A 1 535 ? 17.100 5.938 -30.783 1.00 80.12 535 GLU A C 1
ATOM 4192 O O . GLU A 1 535 ? 17.719 5.084 -30.149 1.00 80.12 535 GLU A O 1
ATOM 4197 N N . GLU A 1 536 ? 16.066 6.593 -30.243 1.00 83.06 536 GLU A N 1
ATOM 4198 C CA . GLU A 1 536 ? 15.615 6.393 -28.859 1.00 83.06 536 GLU A CA 1
ATOM 4199 C C . GLU A 1 536 ? 15.120 4.965 -28.616 1.00 83.06 536 GLU A C 1
ATOM 4201 O O . GLU A 1 536 ? 15.363 4.390 -27.554 1.00 83.06 536 GLU A O 1
ATOM 4206 N N . ARG A 1 537 ? 14.451 4.372 -29.609 1.00 81.62 537 ARG A N 1
ATOM 4207 C CA . ARG A 1 537 ? 13.984 2.987 -29.557 1.00 81.62 537 ARG A CA 1
ATOM 4208 C C . ARG A 1 537 ? 15.151 2.009 -29.502 1.00 81.62 537 ARG A C 1
ATOM 4210 O O . ARG A 1 537 ? 15.161 1.129 -28.646 1.00 81.62 537 ARG A O 1
ATOM 4217 N N . ARG A 1 538 ? 16.131 2.161 -30.397 1.00 80.50 538 ARG A N 1
ATOM 4218 C CA . ARG A 1 538 ? 17.331 1.311 -30.407 1.00 80.50 538 ARG A CA 1
ATOM 4219 C C . ARG A 1 538 ? 18.129 1.469 -29.116 1.00 80.50 538 ARG A C 1
ATOM 4221 O O . ARG A 1 538 ? 18.618 0.475 -28.597 1.00 80.50 538 ARG A O 1
ATOM 4228 N N . LEU A 1 539 ? 18.194 2.682 -28.562 1.00 82.50 539 LEU A N 1
ATOM 4229 C CA . LEU A 1 539 ? 18.834 2.933 -27.272 1.00 82.50 539 LEU A CA 1
ATOM 4230 C C . LEU A 1 539 ? 18.087 2.241 -26.125 1.00 82.50 539 LEU A C 1
ATOM 4232 O O . LEU A 1 539 ? 18.720 1.646 -25.261 1.00 82.50 539 LEU A O 1
ATOM 4236 N N . ALA A 1 540 ? 16.752 2.285 -26.113 1.00 83.25 540 ALA A N 1
ATOM 4237 C CA . ALA A 1 540 ? 15.945 1.608 -25.098 1.00 83.25 540 ALA A CA 1
ATOM 4238 C C . ALA A 1 540 ? 16.168 0.087 -25.099 1.00 83.25 540 ALA A C 1
ATOM 4240 O O . ALA A 1 540 ? 16.328 -0.502 -24.035 1.00 83.25 540 ALA A O 1
ATOM 4241 N N . VAL A 1 541 ? 16.206 -0.526 -26.286 1.00 82.31 541 VAL A N 1
ATOM 4242 C CA . VAL A 1 541 ? 16.462 -1.965 -26.454 1.00 82.31 541 VAL A CA 1
ATOM 4243 C C . VAL A 1 541 ? 17.887 -2.310 -26.027 1.00 82.31 541 VAL A C 1
ATOM 4245 O O . VAL A 1 541 ? 18.074 -3.168 -25.169 1.00 82.31 541 VAL A O 1
ATOM 4248 N N . TRP A 1 542 ? 18.875 -1.565 -26.528 1.00 82.12 542 TRP A N 1
ATOM 4249 C CA . TRP A 1 542 ? 20.287 -1.810 -26.237 1.00 82.12 542 TRP A CA 1
ATOM 4250 C C . TRP A 1 542 ? 20.615 -1.739 -24.740 1.00 82.12 542 TRP A C 1
ATOM 4252 O O . TRP A 1 542 ? 21.328 -2.591 -24.222 1.00 82.12 542 TRP A O 1
ATOM 4262 N N . ARG A 1 543 ? 20.061 -0.759 -24.012 1.00 83.88 543 ARG A N 1
ATOM 4263 C CA . ARG A 1 543 ? 20.280 -0.616 -22.557 1.00 83.88 543 ARG A CA 1
ATOM 4264 C C . ARG A 1 543 ? 19.794 -1.823 -21.758 1.00 83.88 543 ARG A C 1
ATOM 4266 O O . ARG A 1 543 ? 20.364 -2.133 -20.717 1.00 83.88 543 ARG A O 1
ATOM 4273 N N . LEU A 1 544 ? 18.710 -2.456 -22.202 1.00 81.81 544 LEU A N 1
ATOM 4274 C CA . LEU A 1 544 ? 18.164 -3.647 -21.552 1.00 81.81 544 LEU A CA 1
ATOM 4275 C C . LEU A 1 544 ? 18.991 -4.877 -21.915 1.00 81.81 544 LEU A C 1
ATOM 4277 O O . LEU A 1 544 ? 19.341 -5.660 -21.039 1.00 81.81 544 LEU A O 1
ATOM 4281 N N . GLU A 1 545 ? 19.351 -5.010 -23.189 1.00 77.62 545 GLU A N 1
ATOM 4282 C CA . GLU A 1 545 ? 20.205 -6.084 -23.690 1.00 77.62 545 GLU A CA 1
ATOM 4283 C C . GLU A 1 545 ? 21.577 -6.092 -22.983 1.00 77.62 545 GLU A C 1
ATOM 4285 O O . GLU A 1 545 ? 22.024 -7.143 -22.523 1.00 77.62 545 GLU A O 1
ATOM 4290 N N . GLU A 1 546 ? 22.212 -4.929 -22.808 1.00 77.56 546 GLU A N 1
ATOM 4291 C CA . GLU A 1 546 ? 23.491 -4.775 -22.095 1.00 77.56 546 GLU A CA 1
ATOM 4292 C C . GLU A 1 546 ? 23.391 -5.135 -20.597 1.00 77.56 546 GLU A C 1
ATOM 4294 O O . GLU A 1 546 ? 24.322 -5.715 -20.041 1.00 77.56 546 GLU A O 1
ATOM 4299 N N . ASP A 1 547 ? 22.263 -4.841 -19.939 1.00 73.69 547 ASP A N 1
ATOM 4300 C CA . ASP A 1 547 ? 22.039 -5.139 -18.510 1.00 73.69 547 ASP A CA 1
ATOM 4301 C C . ASP A 1 547 ? 21.683 -6.620 -18.256 1.00 73.69 547 ASP A C 1
ATOM 4303 O O . ASP A 1 547 ? 21.957 -7.167 -17.183 1.00 73.69 547 ASP A O 1
ATOM 4307 N N . ILE A 1 548 ? 21.063 -7.286 -19.236 1.00 65.75 548 ILE A N 1
ATOM 4308 C CA . ILE A 1 548 ? 20.610 -8.682 -19.137 1.00 65.75 548 ILE A CA 1
ATOM 4309 C C . ILE A 1 548 ? 21.688 -9.661 -19.631 1.00 65.75 548 ILE A C 1
ATOM 4311 O O . ILE A 1 548 ? 21.792 -10.768 -19.096 1.00 65.75 548 ILE A O 1
ATOM 4315 N N . GLY A 1 549 ? 22.514 -9.259 -20.603 1.00 54.81 549 GLY A N 1
ATOM 4316 C CA . GLY A 1 549 ? 23.571 -10.084 -21.199 1.00 54.81 549 GLY A CA 1
ATOM 4317 C C . GLY A 1 549 ? 23.075 -11.157 -22.182 1.00 54.81 549 GLY A C 1
ATOM 4318 O O . GLY A 1 549 ? 23.884 -11.939 -22.680 1.00 54.81 549 GLY A O 1
ATOM 4319 N N . GLN A 1 550 ? 21.766 -11.211 -22.464 1.00 53.44 550 GLN A N 1
ATOM 4320 C CA . GLN A 1 550 ? 21.115 -12.067 -23.467 1.00 53.44 550 GLN A CA 1
ATOM 4321 C C . GLN A 1 550 ? 19.910 -11.333 -24.094 1.00 53.44 550 GLN A C 1
ATOM 4323 O O . GLN A 1 550 ? 19.242 -10.551 -23.419 1.00 53.44 550 GLN A O 1
ATOM 4328 N N . GLU A 1 551 ? 19.622 -11.580 -25.382 1.00 46.44 551 GLU A N 1
ATOM 4329 C CA . GLU A 1 551 ? 18.387 -11.114 -26.043 1.00 46.44 551 GLU A CA 1
ATOM 4330 C C . GLU A 1 551 ? 17.171 -11.846 -25.426 1.00 46.44 551 GLU A C 1
ATOM 4332 O O . GLU A 1 551 ? 16.833 -12.956 -25.840 1.00 46.44 551 GLU A O 1
ATOM 4337 N N . ASP A 1 552 ? 16.484 -11.234 -24.456 1.00 53.47 552 ASP A N 1
ATOM 4338 C CA . ASP A 1 552 ? 15.288 -11.824 -23.817 1.00 53.47 552 ASP A CA 1
ATOM 4339 C C . ASP A 1 552 ? 14.059 -11.893 -24.753 1.00 53.47 552 ASP A C 1
ATOM 4341 O O . ASP A 1 552 ? 13.070 -12.567 -24.447 1.00 53.47 552 ASP A O 1
ATOM 4345 N N . TRP A 1 553 ? 14.093 -11.223 -25.914 1.00 44.34 553 TRP A N 1
ATOM 4346 C CA . TRP A 1 553 ? 12.945 -11.117 -26.821 1.00 44.34 553 TRP A CA 1
ATOM 4347 C C . TRP A 1 553 ? 13.258 -11.583 -28.248 1.00 44.34 553 TRP A C 1
ATOM 4349 O O . TRP A 1 553 ? 13.512 -10.788 -29.151 1.00 44.34 553 TRP A O 1
ATOM 4359 N N . VAL A 1 554 ? 13.171 -12.896 -28.479 1.00 47.22 554 VAL A N 1
ATOM 4360 C CA . VAL A 1 554 ? 13.322 -13.504 -29.813 1.00 47.22 554 VAL A CA 1
ATOM 4361 C C . VAL A 1 554 ? 11.946 -13.808 -30.418 1.00 47.22 554 VAL A C 1
ATOM 4363 O O . VAL A 1 554 ? 11.573 -14.963 -30.581 1.00 47.22 554 VAL A O 1
ATOM 4366 N N . ASP A 1 555 ? 11.207 -12.752 -30.770 1.00 45.34 555 ASP A N 1
ATOM 4367 C CA . ASP A 1 555 ? 9.989 -12.778 -31.600 1.00 45.34 555 ASP A CA 1
ATOM 4368 C C . ASP A 1 555 ? 8.760 -13.526 -31.013 1.00 45.34 555 ASP A C 1
ATOM 4370 O O . ASP A 1 555 ? 8.817 -14.653 -30.517 1.00 45.34 555 ASP A O 1
ATOM 4374 N N . SER A 1 556 ? 7.570 -12.931 -31.152 1.00 47.34 556 SER A N 1
ATOM 4375 C CA . SER A 1 556 ? 6.301 -13.448 -30.590 1.00 47.34 556 SER A CA 1
ATOM 4376 C C . SER A 1 556 ? 5.886 -14.807 -31.178 1.00 47.34 556 SER A C 1
ATOM 4378 O O . SER A 1 556 ? 4.998 -15.481 -30.656 1.00 47.34 556 SER A O 1
ATOM 4380 N N . LYS A 1 557 ? 6.512 -15.211 -32.291 1.00 46.06 557 LYS A N 1
ATOM 4381 C CA . LYS A 1 557 ? 6.228 -16.448 -33.030 1.00 46.06 557 LYS A CA 1
ATOM 4382 C C . LYS A 1 557 ? 7.030 -17.668 -32.562 1.00 46.06 557 LYS A C 1
ATOM 4384 O O . LYS A 1 557 ? 6.646 -18.775 -32.932 1.00 46.06 557 LYS A O 1
ATOM 4389 N N . LYS A 1 558 ? 8.111 -17.506 -31.783 1.00 46.59 558 LYS A N 1
ATOM 4390 C CA . LYS A 1 558 ? 9.020 -18.616 -31.414 1.00 46.59 558 LYS A CA 1
ATOM 4391 C C . LYS A 1 558 ? 8.879 -19.141 -29.983 1.00 46.59 558 LYS A C 1
ATOM 4393 O O . LYS A 1 558 ? 9.466 -20.172 -29.683 1.00 46.59 558 LYS A O 1
ATOM 4398 N N . GLN A 1 559 ? 8.088 -18.507 -29.119 1.00 54.03 559 GLN A N 1
ATOM 4399 C CA . GLN A 1 559 ? 7.793 -19.042 -27.783 1.00 54.03 559 GLN A CA 1
ATOM 4400 C C . GLN A 1 559 ? 6.416 -19.717 -27.769 1.00 54.03 559 GLN A C 1
ATOM 4402 O O . GLN A 1 559 ? 5.377 -19.065 -27.643 1.00 54.03 559 GLN A O 1
ATOM 4407 N N . SER A 1 560 ? 6.383 -21.044 -27.914 1.00 58.97 560 SER A N 1
ATOM 4408 C CA . SER A 1 560 ? 5.140 -21.805 -27.764 1.00 58.97 560 SER A CA 1
ATOM 4409 C C . SER A 1 560 ? 4.643 -21.742 -26.315 1.00 58.97 560 SER A C 1
ATOM 4411 O O . SER A 1 560 ? 5.415 -21.921 -25.374 1.00 58.97 560 SER A O 1
ATOM 4413 N N . PHE A 1 561 ? 3.330 -21.561 -26.115 1.00 61.78 561 PHE A N 1
ATOM 4414 C CA . PHE A 1 561 ? 2.688 -21.524 -24.787 1.00 61.78 561 PHE A CA 1
ATOM 4415 C C . PHE A 1 561 ? 3.069 -22.731 -23.913 1.00 61.78 561 PHE A C 1
ATOM 4417 O O . PHE A 1 561 ? 3.300 -22.593 -22.714 1.00 61.78 561 PHE A O 1
ATOM 4424 N N . LYS A 1 562 ? 3.180 -23.917 -24.526 1.00 66.62 562 LYS A N 1
ATOM 4425 C CA . LYS A 1 562 ? 3.573 -25.152 -23.832 1.00 66.62 562 LYS A CA 1
ATOM 4426 C C . LYS A 1 562 ? 5.057 -25.182 -23.466 1.00 66.62 562 LYS A C 1
ATOM 4428 O O . LYS A 1 562 ? 5.404 -25.766 -22.447 1.00 66.62 562 LYS A O 1
ATOM 4433 N N . GLU A 1 563 ? 5.916 -24.567 -24.273 1.00 69.56 563 GLU A N 1
ATOM 4434 C CA . GLU A 1 563 ? 7.360 -24.520 -24.023 1.00 69.56 563 GLU A CA 1
ATOM 4435 C C . GLU A 1 563 ? 7.686 -23.535 -22.903 1.00 69.56 563 GLU A C 1
ATOM 4437 O O . GLU A 1 563 ? 8.394 -23.907 -21.974 1.00 69.56 563 GLU A O 1
ATOM 4442 N N . GLY A 1 564 ? 7.086 -22.339 -22.915 1.00 69.31 564 GLY A N 1
ATOM 4443 C CA . GLY A 1 564 ? 7.237 -21.365 -21.829 1.00 69.31 564 GLY A CA 1
ATOM 4444 C C . GLY A 1 564 ? 6.723 -21.894 -20.487 1.00 69.31 564 GLY A C 1
ATOM 4445 O O . GLY A 1 564 ? 7.405 -21.773 -19.472 1.00 69.31 564 GLY A O 1
ATOM 4446 N N . LEU A 1 565 ? 5.565 -22.567 -20.484 1.00 72.88 565 LEU A N 1
ATOM 4447 C CA . LEU A 1 565 ? 5.024 -23.203 -19.280 1.00 72.88 565 LEU A CA 1
ATOM 4448 C C . LEU A 1 565 ? 5.941 -24.328 -18.775 1.00 72.88 565 LEU A C 1
ATOM 4450 O O . LEU A 1 565 ? 6.225 -24.408 -17.583 1.00 72.88 565 LEU A O 1
ATOM 4454 N N . LYS A 1 566 ? 6.444 -25.177 -19.682 1.00 77.62 566 LYS A N 1
ATOM 4455 C CA . LYS A 1 566 ? 7.374 -26.258 -19.333 1.00 77.62 566 LYS A CA 1
ATOM 4456 C C . LYS A 1 566 ? 8.673 -25.707 -18.746 1.00 77.62 566 LYS A C 1
ATOM 4458 O O . LYS A 1 566 ? 9.142 -26.247 -17.750 1.00 77.62 566 LYS A O 1
ATOM 4463 N N . LEU A 1 567 ? 9.229 -24.644 -19.324 1.00 75.81 567 LEU A N 1
ATOM 4464 C CA . LEU A 1 567 ? 10.434 -23.980 -18.823 1.00 75.81 567 LEU A CA 1
ATOM 4465 C C . LEU A 1 567 ? 10.206 -23.381 -17.430 1.00 75.81 567 LEU A C 1
ATOM 4467 O O . LEU A 1 567 ? 11.003 -23.637 -16.534 1.00 75.81 567 LEU A O 1
ATOM 4471 N N . ALA A 1 568 ? 9.083 -22.689 -17.213 1.00 74.38 568 ALA A N 1
ATOM 4472 C CA . ALA A 1 568 ? 8.750 -22.088 -15.920 1.00 74.38 568 ALA A CA 1
ATOM 4473 C C . ALA A 1 568 ? 8.642 -23.128 -14.787 1.00 74.38 568 ALA A C 1
ATOM 4475 O O . ALA A 1 568 ? 9.168 -22.906 -13.698 1.00 74.38 568 ALA A O 1
ATOM 4476 N N . PHE A 1 569 ? 8.017 -24.283 -15.051 1.00 81.81 569 PHE A N 1
ATOM 4477 C CA . PHE A 1 569 ? 7.910 -25.379 -14.076 1.00 81.81 569 PHE A CA 1
ATOM 4478 C C . PHE A 1 569 ? 9.178 -26.228 -13.942 1.00 81.81 569 PHE A C 1
ATOM 4480 O O . PHE A 1 569 ? 9.300 -26.959 -12.960 1.00 81.81 569 PHE A O 1
ATOM 4487 N N . SER A 1 570 ? 10.092 -26.176 -14.915 1.00 81.75 570 SER A N 1
ATOM 4488 C CA . SER A 1 570 ? 11.353 -26.930 -14.872 1.00 81.75 570 SER A CA 1
ATOM 4489 C C . SER A 1 570 ? 12.485 -26.144 -14.205 1.00 81.75 570 SER A C 1
ATOM 4491 O O . SER A 1 570 ? 13.487 -26.745 -13.825 1.00 81.75 570 SER A O 1
ATOM 4493 N N . ASP A 1 571 ? 12.349 -24.823 -14.053 1.00 84.00 571 ASP A N 1
ATOM 4494 C CA . ASP A 1 571 ? 13.366 -23.996 -13.406 1.00 84.00 571 ASP A CA 1
ATOM 4495 C C . ASP A 1 571 ? 13.305 -24.123 -11.875 1.00 84.00 571 ASP A C 1
ATOM 4497 O O . ASP A 1 571 ? 12.348 -23.704 -11.218 1.00 84.00 571 ASP A O 1
ATOM 4501 N N . VAL A 1 572 ? 14.378 -24.667 -11.295 1.00 87.62 572 VAL A N 1
ATOM 4502 C CA . VAL A 1 572 ? 14.562 -24.796 -9.843 1.00 87.62 572 VAL A CA 1
ATOM 4503 C C . VAL A 1 572 ? 14.515 -23.441 -9.130 1.00 87.62 572 VAL A C 1
ATOM 4505 O O . VAL A 1 572 ? 14.026 -23.356 -8.002 1.00 87.62 572 VAL A O 1
ATOM 4508 N N . LYS A 1 573 ? 14.959 -22.361 -9.790 1.00 86.38 573 LYS A N 1
ATOM 4509 C CA . LYS A 1 573 ? 14.974 -21.009 -9.216 1.00 86.38 573 LYS A CA 1
ATOM 4510 C C . LYS A 1 573 ? 13.565 -20.514 -8.912 1.00 86.38 573 LYS A C 1
ATOM 4512 O O . LYS A 1 573 ? 13.382 -19.838 -7.902 1.00 86.38 573 LYS A O 1
ATOM 4517 N N . THR A 1 574 ? 12.571 -20.900 -9.716 1.00 85.00 574 THR A N 1
ATOM 4518 C CA . THR A 1 574 ? 11.160 -20.571 -9.474 1.00 85.00 574 THR A CA 1
ATOM 4519 C C . THR A 1 574 ? 10.696 -21.096 -8.119 1.00 85.00 574 THR A C 1
ATOM 4521 O O . THR A 1 574 ? 10.105 -20.354 -7.337 1.00 85.00 574 THR A O 1
ATOM 4524 N N . TYR A 1 575 ? 11.006 -22.356 -7.800 1.00 88.31 575 TYR A N 1
ATOM 4525 C CA . TYR A 1 575 ? 10.588 -22.970 -6.537 1.00 88.31 575 TYR A CA 1
ATOM 4526 C C . TYR A 1 575 ? 11.359 -22.422 -5.339 1.00 88.31 575 TYR A C 1
ATOM 4528 O O . TYR A 1 575 ? 10.758 -22.172 -4.296 1.00 88.31 575 TYR A O 1
ATOM 4536 N N . VAL A 1 576 ? 12.667 -22.188 -5.487 1.00 89.81 576 VAL A N 1
ATOM 4537 C CA . VAL A 1 576 ? 13.474 -21.562 -4.428 1.00 89.81 576 VAL A CA 1
ATOM 4538 C C . VAL A 1 576 ? 12.931 -20.170 -4.106 1.00 89.81 576 VAL A C 1
ATOM 4540 O O . VAL A 1 576 ? 12.696 -19.857 -2.940 1.00 89.81 576 VAL A O 1
ATOM 4543 N N . LEU A 1 577 ? 12.651 -19.357 -5.130 1.00 87.62 577 LEU A N 1
ATOM 4544 C CA . LEU A 1 577 ? 12.069 -18.030 -4.950 1.00 87.62 577 LEU A CA 1
ATOM 4545 C C . LEU A 1 577 ? 10.665 -18.105 -4.337 1.00 87.62 577 LEU A C 1
ATOM 4547 O O . LEU A 1 577 ? 10.348 -17.297 -3.472 1.00 87.62 577 LEU A O 1
ATOM 4551 N N . MET A 1 578 ? 9.845 -19.087 -4.728 1.00 87.81 578 MET A N 1
ATOM 4552 C CA . MET A 1 578 ? 8.516 -19.301 -4.150 1.00 87.81 578 MET A CA 1
ATOM 4553 C C . MET A 1 578 ? 8.588 -19.601 -2.648 1.00 87.81 578 MET A C 1
ATOM 4555 O O . MET A 1 578 ? 7.840 -19.002 -1.881 1.00 87.81 578 MET A O 1
ATOM 4559 N N . VAL A 1 579 ? 9.496 -20.483 -2.216 1.00 90.94 579 VAL A N 1
ATOM 4560 C CA . VAL A 1 579 ? 9.686 -20.815 -0.792 1.00 90.94 579 VAL A CA 1
ATOM 4561 C C . VAL A 1 579 ? 10.193 -19.606 -0.009 1.00 90.94 579 VAL A C 1
ATOM 4563 O O . VAL A 1 579 ? 9.676 -19.317 1.069 1.00 90.94 579 VAL A O 1
ATOM 4566 N N . LEU A 1 580 ? 11.161 -18.867 -0.557 1.00 90.12 580 LEU A N 1
ATOM 4567 C CA . LEU A 1 580 ? 11.673 -17.648 0.073 1.00 90.12 580 LEU A CA 1
ATOM 4568 C C . LEU A 1 580 ? 10.578 -16.585 0.214 1.00 90.12 580 LEU A C 1
ATOM 4570 O O . LEU A 1 580 ? 10.392 -16.036 1.297 1.00 90.12 580 LEU A O 1
ATOM 4574 N N . LEU A 1 581 ? 9.819 -16.327 -0.854 1.00 86.88 581 LEU A N 1
ATOM 4575 C CA . LEU A 1 581 ? 8.733 -15.349 -0.842 1.00 86.88 581 LEU A CA 1
ATOM 4576 C C . LEU A 1 581 ? 7.617 -15.771 0.121 1.00 86.88 581 LEU A C 1
ATOM 4578 O O . LEU A 1 581 ? 7.110 -14.939 0.869 1.00 86.88 581 LEU A O 1
ATOM 4582 N N . PHE A 1 582 ? 7.272 -17.062 0.150 1.00 88.00 582 PHE A N 1
ATOM 4583 C CA . PHE A 1 582 ? 6.324 -17.612 1.115 1.00 88.00 582 PHE A CA 1
ATOM 4584 C C . PHE A 1 582 ? 6.810 -17.401 2.552 1.00 88.00 582 PHE A C 1
ATOM 4586 O O . PHE A 1 582 ? 6.039 -16.926 3.378 1.00 88.00 582 PHE A O 1
ATOM 4593 N N . GLY A 1 583 ? 8.086 -17.674 2.841 1.00 88.69 583 GLY A N 1
ATOM 4594 C CA . GLY A 1 583 ? 8.687 -17.427 4.153 1.00 88.69 583 GLY A CA 1
ATOM 4595 C C . GLY A 1 583 ? 8.627 -15.953 4.563 1.00 88.69 583 GLY A C 1
ATOM 4596 O O . GLY A 1 583 ? 8.234 -15.644 5.686 1.00 88.69 583 GLY A O 1
ATOM 4597 N N . ILE A 1 584 ? 8.929 -15.036 3.639 1.00 86.06 584 ILE A N 1
ATOM 4598 C CA . ILE A 1 584 ? 8.832 -13.588 3.875 1.00 86.06 584 ILE A CA 1
ATOM 4599 C C . ILE A 1 584 ? 7.385 -13.186 4.188 1.00 86.06 584 ILE A C 1
ATOM 4601 O O . ILE A 1 584 ? 7.137 -12.531 5.200 1.00 86.06 584 ILE A O 1
ATOM 4605 N N . VAL A 1 585 ? 6.412 -13.602 3.372 1.00 83.31 585 VAL A N 1
ATOM 4606 C CA . VAL A 1 585 ? 4.994 -13.260 3.583 1.00 83.31 585 VAL A CA 1
ATOM 4607 C C . VAL A 1 585 ? 4.456 -13.884 4.872 1.00 83.31 585 VAL A C 1
ATOM 4609 O O . VAL A 1 585 ? 3.782 -13.201 5.642 1.00 83.31 585 VAL A O 1
ATOM 4612 N N . ALA A 1 586 ? 4.800 -15.142 5.154 1.00 84.12 586 ALA A N 1
ATOM 4613 C CA . ALA A 1 586 ? 4.445 -15.822 6.395 1.00 84.12 586 ALA A CA 1
ATOM 4614 C C . ALA A 1 586 ? 5.018 -15.088 7.615 1.00 84.12 586 ALA A C 1
ATOM 4616 O O . ALA A 1 586 ? 4.279 -14.829 8.564 1.00 84.12 586 ALA A O 1
ATOM 4617 N N . SER A 1 587 ? 6.283 -14.651 7.567 1.00 81.00 587 SER A N 1
ATOM 4618 C CA . SER A 1 587 ? 6.873 -13.829 8.634 1.00 81.00 587 SER A CA 1
ATOM 4619 C C . SER A 1 587 ? 6.131 -12.498 8.823 1.00 81.00 587 SER A C 1
ATOM 4621 O O . SER A 1 587 ? 5.914 -12.063 9.951 1.00 81.00 587 SER A O 1
ATOM 4623 N N . GLY A 1 588 ? 5.641 -11.896 7.733 1.00 73.50 588 GLY A N 1
ATOM 4624 C CA . GLY A 1 588 ? 4.842 -10.673 7.769 1.00 73.50 588 GLY A CA 1
ATOM 4625 C C . GLY A 1 588 ? 3.488 -10.845 8.459 1.00 73.50 588 GLY A C 1
ATOM 4626 O O . GLY A 1 588 ? 2.952 -9.876 8.977 1.00 73.50 588 GLY A O 1
ATOM 4627 N N . THR A 1 589 ? 2.933 -12.058 8.548 1.00 71.56 589 THR A N 1
ATOM 4628 C CA . THR A 1 589 ? 1.686 -12.276 9.306 1.00 71.56 589 THR A CA 1
ATOM 4629 C C . THR A 1 589 ? 1.875 -12.119 10.814 1.00 71.56 589 THR A C 1
ATOM 4631 O O . THR A 1 589 ? 0.927 -11.741 11.501 1.00 71.56 589 THR A O 1
ATOM 4634 N N . VAL A 1 590 ? 3.096 -12.305 11.333 1.00 70.00 590 VAL A N 1
ATOM 4635 C CA . VAL A 1 590 ? 3.414 -12.120 12.760 1.00 70.00 590 VAL A CA 1
ATOM 4636 C C . VAL A 1 590 ? 3.099 -10.692 13.214 1.00 70.00 590 VAL A C 1
ATOM 4638 O O . VAL A 1 590 ? 2.592 -10.504 14.318 1.00 70.00 590 VAL A O 1
ATOM 4641 N N . THR A 1 591 ? 3.295 -9.683 12.356 1.00 62.38 591 THR A N 1
ATOM 4642 C CA . THR A 1 591 ? 2.965 -8.285 12.688 1.00 62.38 591 THR A CA 1
ATOM 4643 C C . THR A 1 591 ? 1.457 -8.041 12.792 1.00 62.38 591 THR A C 1
ATOM 4645 O O . THR A 1 591 ? 1.045 -7.178 13.562 1.00 62.38 591 THR A O 1
ATOM 4648 N N . ASN A 1 592 ? 0.627 -8.833 12.102 1.00 57.91 592 ASN A N 1
ATOM 4649 C CA . ASN A 1 592 ? -0.835 -8.762 12.208 1.00 57.91 592 ASN A CA 1
ATOM 4650 C C . ASN A 1 592 ? -1.362 -9.410 13.499 1.00 57.91 592 ASN A C 1
ATOM 4652 O O . ASN A 1 592 ? -2.391 -8.984 14.019 1.00 57.91 592 ASN A O 1
ATOM 4656 N N . PHE A 1 593 ? -0.666 -10.418 14.034 1.00 59.22 593 PHE A N 1
ATOM 4657 C CA . PHE A 1 593 ? -1.026 -11.064 15.303 1.00 59.22 593 PHE A CA 1
ATOM 4658 C C . PHE A 1 593 ? -0.418 -10.372 16.523 1.00 59.22 593 PHE A C 1
ATOM 4660 O O . PHE A 1 593 ? -0.948 -10.510 17.623 1.00 59.22 593 PHE A O 1
ATOM 4667 N N . PHE A 1 594 ? 0.650 -9.590 16.346 1.00 60.09 594 PHE A N 1
ATOM 4668 C CA . PHE A 1 594 ? 1.319 -8.884 17.438 1.00 60.09 594 PHE A CA 1
ATOM 4669 C C . PHE A 1 594 ? 0.368 -8.019 18.293 1.00 60.09 594 PHE A C 1
ATOM 4671 O O . PHE A 1 594 ? 0.451 -8.115 19.519 1.00 60.09 594 PHE A O 1
ATOM 4678 N N . PRO A 1 595 ? -0.598 -7.259 17.729 1.00 53.38 595 PRO A N 1
ATOM 4679 C CA . PRO A 1 595 ? -1.610 -6.554 18.516 1.00 53.38 595 PRO A CA 1
ATOM 4680 C C . PRO A 1 595 ? -2.461 -7.497 19.374 1.00 53.38 595 PRO A C 1
ATOM 4682 O O . PRO A 1 595 ? -2.670 -7.217 20.542 1.00 53.38 595 PRO A O 1
ATOM 4685 N N . TYR A 1 596 ? -2.896 -8.644 18.844 1.00 52.16 596 TYR A N 1
ATOM 4686 C CA . TYR A 1 596 ? -3.720 -9.615 19.580 1.00 52.16 596 TYR A CA 1
ATOM 4687 C C . TYR A 1 596 ? -2.956 -10.335 20.695 1.00 52.16 596 TYR A C 1
ATOM 4689 O O . TYR A 1 596 ? -3.519 -10.582 21.755 1.00 52.16 596 TYR A O 1
ATOM 4697 N N . VAL A 1 597 ? -1.674 -10.636 20.475 1.00 58.56 597 VAL A N 1
ATOM 4698 C CA . VAL A 1 597 ? -0.786 -11.225 21.494 1.00 58.56 597 VAL A CA 1
ATOM 4699 C C . VAL A 1 597 ? -0.419 -10.198 22.574 1.00 58.56 597 VAL A C 1
ATOM 4701 O O . VAL A 1 597 ? -0.126 -10.567 23.708 1.00 58.56 597 VAL A O 1
ATOM 4704 N N . SER A 1 598 ? -0.451 -8.905 22.237 1.00 53.78 598 SER A N 1
ATOM 4705 C CA . SER A 1 598 ? -0.160 -7.799 23.158 1.00 53.78 598 SER A CA 1
ATOM 4706 C C . SER A 1 598 ? -1.397 -7.187 23.818 1.00 53.78 598 SER A C 1
ATOM 4708 O O . SER A 1 598 ? -1.233 -6.381 24.736 1.00 53.78 598 SER A O 1
ATOM 4710 N N . VAL A 1 599 ? -2.620 -7.585 23.430 1.00 41.16 599 VAL A N 1
ATOM 4711 C CA . VAL A 1 599 ? -3.817 -7.303 24.232 1.00 41.16 599 VAL A CA 1
ATOM 4712 C C . VAL A 1 599 ? -3.650 -8.069 25.545 1.00 41.16 599 VAL A C 1
ATOM 4714 O O . VAL A 1 599 ? -3.619 -9.302 25.531 1.00 41.16 599 VAL A O 1
ATOM 4717 N N . PRO A 1 600 ? -3.536 -7.383 26.694 1.00 46.44 600 PRO A N 1
ATOM 4718 C CA . PRO A 1 600 ? -3.552 -8.073 27.965 1.00 46.44 600 PRO A CA 1
ATOM 4719 C C . PRO A 1 600 ? -4.911 -8.759 28.072 1.00 46.44 600 PRO A C 1
ATOM 4721 O O . PRO A 1 600 ? -5.950 -8.105 27.954 1.00 46.44 600 PRO A O 1
ATOM 4724 N N . VAL A 1 601 ? -4.895 -10.077 28.276 1.00 44.12 601 VAL A N 1
ATOM 4725 C CA . VAL A 1 601 ? -6.059 -10.830 28.751 1.00 44.12 601 VAL A CA 1
ATOM 4726 C C . VAL A 1 601 ? -6.750 -9.962 29.808 1.00 44.12 601 VAL A C 1
ATOM 4728 O O . VAL A 1 601 ? -6.085 -9.555 30.768 1.00 44.12 601 VAL A O 1
ATOM 4731 N N . PRO A 1 602 ? -8.026 -9.581 29.626 1.00 39.59 602 PRO A N 1
ATOM 4732 C CA . PRO A 1 602 ? -8.670 -8.671 30.551 1.00 39.59 602 PRO A CA 1
ATOM 4733 C C . PRO A 1 602 ? -8.638 -9.294 31.946 1.00 39.59 602 PRO A C 1
ATOM 4735 O O . PRO A 1 602 ? -9.084 -10.421 32.158 1.00 39.59 602 PRO A O 1
ATOM 4738 N N . ILE A 1 603 ? -8.100 -8.537 32.904 1.00 42.53 603 ILE A N 1
ATOM 4739 C CA . ILE A 1 603 ? -7.950 -8.908 34.322 1.00 42.53 603 ILE A CA 1
ATOM 4740 C C . ILE A 1 603 ? -9.300 -9.331 34.948 1.00 42.53 603 ILE A C 1
ATOM 4742 O O . ILE A 1 603 ? -9.330 -10.019 35.966 1.00 42.53 603 ILE A O 1
ATOM 4746 N N . SER A 1 604 ? -10.435 -9.019 34.311 1.00 36.62 604 SER A N 1
ATOM 4747 C CA . SER A 1 604 ? -11.760 -9.506 34.707 1.00 36.62 604 SER A CA 1
ATOM 4748 C C . SER A 1 604 ? -11.940 -11.026 34.592 1.00 36.62 604 SER A C 1
ATOM 4750 O O . SER A 1 604 ? -12.814 -11.560 35.264 1.00 36.62 604 SER A O 1
ATOM 4752 N N . ALA A 1 605 ? -11.117 -11.736 33.810 1.00 37.28 605 ALA A N 1
ATOM 4753 C CA . ALA A 1 605 ? -11.137 -13.202 33.763 1.00 37.28 605 ALA A CA 1
ATOM 4754 C C . ALA A 1 605 ? -10.544 -13.859 35.029 1.00 37.28 605 ALA A C 1
ATOM 4756 O O . ALA A 1 605 ? -10.744 -15.049 35.243 1.00 37.28 605 ALA A O 1
ATOM 4757 N N . PHE A 1 606 ? -9.854 -13.095 35.888 1.00 33.72 606 PHE A N 1
ATOM 4758 C CA . PHE A 1 606 ? -9.241 -13.599 37.123 1.00 33.72 606 PHE A CA 1
ATOM 4759 C C . PHE A 1 606 ? -9.942 -13.146 38.415 1.00 33.72 606 PHE A C 1
ATOM 4761 O O . PHE A 1 606 ? -9.527 -13.561 39.495 1.00 33.72 606 PHE A O 1
ATOM 4768 N N . HIS A 1 607 ? -11.004 -12.328 38.340 1.00 31.05 607 HIS A N 1
ATOM 4769 C CA . HIS A 1 607 ? -11.594 -11.690 39.530 1.00 31.05 607 HIS A CA 1
ATOM 4770 C C . HIS A 1 607 ? -13.088 -11.925 39.801 1.00 31.05 607 HIS A C 1
ATOM 4772 O O . HIS A 1 607 ? -13.673 -11.211 40.612 1.00 31.05 607 HIS A O 1
ATOM 4778 N N . LEU A 1 608 ? -13.706 -12.971 39.250 1.00 28.36 608 LEU A N 1
ATOM 4779 C CA . LEU A 1 608 ? -15.032 -13.411 39.705 1.00 28.36 608 LEU A CA 1
ATOM 4780 C C . LEU A 1 608 ? -15.037 -14.917 39.975 1.00 28.36 608 LEU A C 1
ATOM 4782 O O . LEU A 1 608 ? -15.174 -15.704 39.047 1.00 28.36 608 LEU A O 1
ATOM 4786 N N . GLY A 1 609 ? -14.894 -15.305 41.251 1.00 27.78 609 GLY A N 1
ATOM 4787 C CA . GLY A 1 609 ? -15.159 -16.689 41.658 1.00 27.78 609 GLY A CA 1
ATOM 4788 C C . GLY A 1 609 ? -14.498 -17.247 42.925 1.00 27.78 609 GLY A C 1
ATOM 4789 O O . GLY A 1 609 ? -14.259 -18.444 42.955 1.00 27.78 609 GLY A O 1
ATOM 4790 N N . TRP A 1 610 ? -14.223 -16.462 43.976 1.00 29.78 610 TRP A N 1
ATOM 4791 C CA . TRP A 1 610 ? -14.221 -17.012 45.351 1.00 29.78 610 TRP A CA 1
ATOM 4792 C C . TRP A 1 610 ? -15.526 -16.613 46.040 1.00 29.78 610 TRP A C 1
ATOM 4794 O O . TRP A 1 610 ? -15.561 -15.799 46.958 1.00 29.78 610 TRP A O 1
ATOM 4804 N N . GLY A 1 611 ? -16.619 -17.148 45.509 1.00 30.69 611 GLY A N 1
ATOM 4805 C CA . GLY A 1 611 ? -17.961 -16.986 46.043 1.00 30.69 611 GLY A CA 1
ATOM 4806 C C . GLY A 1 611 ? -18.877 -17.985 45.357 1.00 30.69 611 GLY A C 1
ATOM 4807 O O . GLY A 1 611 ? -19.157 -17.830 44.171 1.00 30.69 611 GLY A O 1
ATOM 4808 N N . ASP A 1 612 ? -19.244 -19.019 46.108 1.00 39.53 612 ASP A N 1
ATOM 4809 C CA . ASP A 1 612 ? -20.208 -20.084 45.829 1.00 39.53 612 ASP A CA 1
ATOM 4810 C C . ASP A 1 612 ? -21.105 -19.875 44.601 1.00 39.53 612 ASP A C 1
ATOM 4812 O O . ASP A 1 612 ? -22.021 -19.051 44.634 1.00 39.53 612 ASP A O 1
ATOM 4816 N N . ARG A 1 613 ? -20.909 -20.692 43.558 1.00 29.41 613 ARG A N 1
ATOM 4817 C CA . ARG A 1 613 ? -21.986 -21.113 42.650 1.00 29.41 613 ARG A CA 1
ATOM 4818 C C . ARG A 1 613 ? -21.745 -22.533 42.151 1.00 29.41 613 ARG A C 1
ATOM 4820 O O . ARG A 1 613 ? -20.883 -22.776 41.311 1.00 29.41 613 ARG A O 1
ATOM 4827 N N . GLU A 1 614 ? -22.547 -23.446 42.687 1.00 38.56 614 GLU A N 1
ATOM 4828 C CA . GLU A 1 614 ? -22.989 -24.648 41.987 1.00 38.56 614 GLU A CA 1
ATOM 4829 C C . GLU A 1 614 ? -23.666 -24.260 40.656 1.00 38.56 614 GLU A C 1
ATOM 4831 O O . GLU A 1 614 ? -24.266 -23.190 40.535 1.00 38.56 614 GLU A O 1
ATOM 4836 N N . ASP A 1 615 ? -23.565 -25.166 39.684 1.00 39.84 615 ASP A N 1
ATOM 4837 C CA . ASP A 1 615 ? -24.283 -25.208 38.407 1.00 39.84 615 ASP A CA 1
ATOM 4838 C C . ASP A 1 615 ? -24.005 -24.104 37.373 1.00 39.84 615 ASP A C 1
ATOM 4840 O O . ASP A 1 615 ? -24.625 -23.045 37.353 1.00 39.84 615 ASP A O 1
ATOM 4844 N N . THR A 1 616 ? -23.159 -24.414 36.382 1.00 32.91 616 THR A N 1
ATOM 4845 C CA . THR A 1 616 ? -23.526 -24.300 34.953 1.00 32.91 616 THR A CA 1
ATOM 4846 C C . THR A 1 616 ? -22.474 -24.941 34.040 1.00 32.91 616 THR A C 1
ATOM 4848 O O . THR A 1 616 ? -21.267 -24.774 34.179 1.00 32.91 616 THR A O 1
ATOM 4851 N N . ASN A 1 617 ? -22.979 -25.744 33.108 1.00 34.44 617 ASN A N 1
ATOM 4852 C CA . ASN A 1 617 ? -22.266 -26.716 32.289 1.00 34.44 617 ASN A CA 1
ATOM 4853 C C . ASN A 1 617 ? -21.835 -26.093 30.944 1.00 34.44 617 ASN A C 1
ATOM 4855 O O . ASN A 1 617 ? -22.357 -26.472 29.897 1.00 34.44 617 ASN A O 1
ATOM 4859 N N . GLU A 1 618 ? -20.909 -25.130 30.941 1.00 30.44 618 GLU A N 1
ATOM 4860 C CA . GLU A 1 618 ? -20.351 -24.591 29.689 1.00 30.44 618 GLU A CA 1
ATOM 4861 C C . GLU A 1 618 ? -18.929 -25.094 29.444 1.00 30.44 618 GLU A C 1
ATOM 4863 O O . GLU A 1 618 ? -17.941 -24.664 30.037 1.00 30.44 618 GLU A O 1
ATOM 4868 N N . LYS A 1 619 ? -18.850 -26.059 28.523 1.00 32.09 619 LYS A N 1
ATOM 4869 C CA . LYS A 1 619 ? -17.613 -26.560 27.935 1.00 32.09 619 LYS A CA 1
ATOM 4870 C C . LYS A 1 619 ? -16.941 -25.430 27.159 1.00 32.09 619 LYS A C 1
ATOM 4872 O O . LYS A 1 619 ? -17.366 -25.100 26.055 1.00 32.09 619 LYS A O 1
ATOM 4877 N N . ILE A 1 620 ? -15.849 -24.900 27.697 1.00 31.33 620 ILE A N 1
ATOM 4878 C CA . ILE A 1 620 ? -14.856 -24.194 26.889 1.00 31.33 620 ILE A CA 1
ATOM 4879 C C . ILE A 1 620 ? -14.255 -25.235 25.935 1.00 31.33 620 ILE A C 1
ATOM 4881 O O . ILE A 1 620 ? -13.692 -26.241 26.370 1.00 31.33 620 ILE A O 1
ATOM 4885 N N . ALA A 1 621 ? -14.460 -25.036 24.633 1.00 26.17 621 ALA A N 1
ATOM 4886 C CA . ALA A 1 621 ? -13.905 -25.887 23.589 1.00 26.17 621 ALA A CA 1
ATOM 4887 C C . ALA A 1 621 ? -12.362 -25.837 23.626 1.00 26.17 621 ALA A C 1
ATOM 4889 O O . ALA A 1 621 ? -11.806 -24.737 23.662 1.00 26.17 621 ALA A O 1
ATOM 4890 N N . PRO A 1 622 ? -11.665 -26.987 23.610 1.00 33.81 622 PRO A N 1
ATOM 4891 C CA . PRO A 1 622 ? -10.216 -27.017 23.483 1.00 33.81 622 PRO A CA 1
ATOM 4892 C C . PRO A 1 622 ? -9.813 -26.804 22.016 1.00 33.81 622 PRO A C 1
ATOM 4894 O O . PRO A 1 622 ? -10.390 -27.429 21.121 1.00 33.81 622 PRO A O 1
ATOM 4897 N N . TRP A 1 623 ? -8.824 -25.937 21.795 1.00 37.56 623 TRP A N 1
ATOM 4898 C CA . TRP A 1 623 ? -7.947 -25.983 20.624 1.00 37.56 623 TRP A CA 1
ATOM 4899 C C . TRP A 1 623 ? -6.706 -26.788 20.983 1.00 37.56 623 TRP A C 1
ATOM 4901 O O . TRP A 1 623 ? -6.146 -26.513 22.072 1.00 37.56 623 TRP A O 1
#

Foldseek 3Di:
DPPVVVVVVVVVVVVVVVVVVVVVVVVVVVVVVVVPDDDDDDDDDDDDDDDPPPPPPPPDDPVVPVVVVVVVVPPCPDDDDLVVVQPDFLVLFPDKDKDFDDQVLADPVQFRDPVVVVVLVVVSVVVLCVPQLVDDPVDDQKDWDWPDKDKDFDATDGPRWMKMKGKAWQDDDQFKTKMKIFIDTVVDGTTGMIMITMIGMDGPVPRHADPRHDDPSNSVSNVVRYDHPDPDDDDDDDDDDDDDDDDDDDDDDDDDDDDDDDDDDDDDDDDDDDDDDDDDDPPPDDDDDDDDDDDDDDDDDDDPPPPPPLDAPPVVVPDDPVRLVVLVVVLVVVCCVQPQVLLLVLLLLLLLLLCLLVLLVVLCPCVQAVDDPVLSVLLSCLLVVLLVVQLVVLLLVLLLVQFLLCLQLVLLLVLLVLLLCCLVDNYSVSSSVSSSVSSNSSSNRVVVSLVVLLLQDFPVGSVVSVVSSVVSNVVSVVCSNVLSVVLQVPPACNVHGTSSSVSSNVSSVVSNVSSVVSSVRDAGGLVPGPPDDPVSSSSRQSVSCVRVVHNPDDDSPPDDPVNVVVVCVPDPVNVVVVVVVVVVVVVVVVVVCVVVVPPPPPCVVVPPDPDDDDDDDDDPDDD